Protein AF-A0AAE9PVF4-F1 (afdb_monomer_lite)

Foldseek 3Di:
DVQLVVQLVLQLLLQLLLLLLLCLQQVEDCPVLVVLSSVLSSVLSVQCCCCVPPVNNNLCSQLVNLVSQLVCCCPVFQFDNLLSLLSSLLSNLVLVLLLLVLQVVCVVVVLDDLCCLVDPDDPSVCSSSVVSSVVSVVSSVVSNVVVNHFHLRDHDNDDPVDDDDCVDPLNVLSNVLSVLSSVLSNVLSVVSVVSPSLVNSLSSLQSNLSSVLSRLVSNLVVVLVVLVVVVVVCCVVPVPDDDDSVLVSVVSLLVSLLVSLLSLLQSVLSVVVNNVLLNVLSCLLVVLCVLQPFADALDSVVSSVVSSVQSSCQVVDDDDLVVLVVLLVVLLVLLLPQPNQHPHPDPPDVPSPCSSVVLNVQSVVCNVVVDSSSSSSSSVSSVRRDPVDDHSCCVPDVDPPPD

Sequence (403 aa):
MLSAFLYILLGVFDALAAVILVLKLYMLPVREYRTKILFYAMGIALFSFLMREVIGLPKLDLPLQYLLMVIFFRFGLGVKTHLAAFSAGSGLTAYINLQLFVFLFANFFGVAEPGVINDTSGSSIYVIQLSSIIIAYFISFVMGKYNFGFSFIIQPPHDFLRAENYLSSLNKLLILGALISAATIFITLYMLYSSNTIGLLSISLLTFGLSYFFSERGDYEGARSAIKVHRNGNKKADPDGPTSVEVMEYALGIKITEVSSILMVAVIAWMTGHFLGSLFALVTIMFVRRFSGGAHFSNLTFCVCFTTAICVTIPFVSLNLSTISIINACSILVFLVYAPNHFIYIHKTNNHKYYKTVCVLVCAVNFFIQSHIICLALAIQAFSILPLWKGGERKWIKDWREL

Structure (mmCIF, N/CA/C/O backbone):
data_AF-A0AAE9PVF4-F1
#
_entry.id   AF-A0AAE9PVF4-F1
#
loop_
_atom_site.group_PDB
_atom_site.id
_atom_site.type_symbol
_atom_site.label_atom_id
_atom_site.label_alt_id
_atom_site.label_comp_id
_atom_site.label_asym_id
_atom_site.label_entity_id
_atom_site.label_seq_id
_atom_site.pdbx_PDB_ins_code
_atom_site.Cartn_x
_atom_site.Cartn_y
_atom_site.Cartn_z
_atom_site.occupancy
_atom_site.B_iso_or_equiv
_atom_site.auth_seq_id
_atom_site.auth_comp_id
_atom_site.auth_asym_id
_atom_site.auth_atom_id
_atom_site.pdbx_PDB_model_num
ATOM 1 N N . MET A 1 1 ? 26.799 -21.928 -21.650 1.00 59.19 1 MET A N 1
ATOM 2 C CA . MET A 1 1 ? 25.915 -21.345 -22.690 1.00 59.19 1 MET A CA 1
ATOM 3 C C . MET A 1 1 ? 24.439 -21.624 -22.414 1.00 59.19 1 MET A C 1
ATOM 5 O O . MET A 1 1 ? 23.682 -20.668 -22.348 1.00 59.19 1 MET A O 1
ATOM 9 N N . LEU A 1 2 ? 24.028 -22.880 -22.180 1.00 60.94 2 LEU A N 1
ATOM 10 C CA . LEU A 1 2 ? 22.629 -23.220 -21.859 1.00 60.94 2 LEU A CA 1
ATOM 11 C C . LEU A 1 2 ? 22.111 -22.552 -20.566 1.00 60.94 2 LEU A C 1
ATOM 13 O O . LEU A 1 2 ? 20.990 -22.058 -20.544 1.00 60.94 2 LEU A O 1
ATOM 17 N N . SER A 1 3 ? 22.948 -22.464 -19.525 1.00 76.75 3 SER A N 1
ATOM 18 C CA . SER A 1 3 ? 22.620 -21.784 -18.260 1.00 76.75 3 SER A CA 1
ATOM 19 C C . SER A 1 3 ? 22.379 -20.280 -18.431 1.00 76.75 3 SER A C 1
ATOM 21 O O . SER A 1 3 ? 21.393 -19.758 -17.923 1.00 76.75 3 SER A O 1
ATOM 23 N N . ALA A 1 4 ? 23.230 -19.597 -19.201 1.00 81.94 4 ALA A N 1
ATOM 24 C CA . ALA A 1 4 ? 23.086 -18.169 -19.492 1.00 81.94 4 ALA A CA 1
ATOM 25 C C . ALA A 1 4 ? 21.836 -17.876 -20.337 1.00 81.94 4 ALA A C 1
ATOM 27 O O . ALA A 1 4 ? 21.107 -16.929 -20.056 1.00 81.94 4 ALA A O 1
ATOM 28 N N . PHE A 1 5 ? 21.549 -18.716 -21.338 1.00 86.19 5 PHE A N 1
ATOM 29 C CA . PHE A 1 5 ? 20.330 -18.588 -22.136 1.00 86.19 5 PHE A CA 1
ATOM 30 C C . PHE A 1 5 ? 19.070 -18.744 -21.274 1.00 86.19 5 PHE A C 1
ATOM 32 O O . PHE A 1 5 ? 18.168 -17.914 -21.352 1.00 86.19 5 PHE A O 1
ATOM 39 N N . LEU A 1 6 ? 19.026 -19.772 -20.419 1.00 85.69 6 LEU A N 1
ATOM 40 C CA . LEU A 1 6 ? 17.898 -20.017 -19.520 1.00 85.69 6 LEU A CA 1
ATOM 41 C C . LEU A 1 6 ? 17.727 -18.889 -18.494 1.00 85.69 6 LEU A C 1
ATOM 43 O O . LEU A 1 6 ? 16.602 -18.454 -18.255 1.00 85.69 6 LEU A O 1
ATOM 47 N N . TYR A 1 7 ? 18.832 -18.375 -17.948 1.00 86.25 7 TYR A N 1
ATOM 48 C CA . TYR A 1 7 ? 18.833 -17.222 -17.052 1.00 86.25 7 TYR A CA 1
ATOM 49 C C . TYR A 1 7 ? 18.202 -15.991 -17.712 1.00 86.25 7 TYR A C 1
ATOM 51 O O . TYR A 1 7 ? 17.274 -15.400 -17.166 1.00 86.25 7 TYR A O 1
ATOM 59 N N . ILE A 1 8 ? 18.669 -15.628 -18.912 1.00 91.06 8 ILE A N 1
ATOM 60 C CA . ILE A 1 8 ? 18.164 -14.458 -19.639 1.00 91.06 8 ILE A CA 1
ATOM 61 C C . ILE A 1 8 ? 16.692 -14.659 -20.002 1.00 91.06 8 ILE A C 1
ATOM 63 O O . ILE A 1 8 ? 15.892 -13.752 -19.801 1.00 91.06 8 ILE A O 1
ATOM 67 N N . LEU A 1 9 ? 16.311 -15.845 -20.486 1.00 93.25 9 LEU A N 1
ATOM 68 C CA . LEU A 1 9 ? 14.928 -16.148 -20.850 1.00 93.25 9 LEU A CA 1
ATOM 69 C C . LEU A 1 9 ? 13.977 -15.988 -19.655 1.00 93.25 9 LEU A C 1
ATOM 71 O O . LEU A 1 9 ? 12.970 -15.290 -19.769 1.00 93.25 9 LEU A O 1
ATOM 75 N N . LEU A 1 10 ? 14.306 -16.588 -18.506 1.00 92.50 10 LEU A N 1
ATOM 76 C CA . LEU A 1 10 ? 13.525 -16.416 -17.277 1.00 92.50 10 LEU A CA 1
ATOM 77 C C . LEU A 1 10 ? 13.536 -14.961 -16.801 1.00 92.50 10 LEU A C 1
ATOM 79 O O . LEU A 1 10 ? 12.495 -14.454 -16.392 1.00 92.50 10 LEU A O 1
ATOM 83 N N . GLY A 1 11 ? 14.669 -14.269 -16.929 1.00 93.69 11 GLY A N 1
ATOM 84 C CA . GLY A 1 11 ? 14.793 -12.844 -16.629 1.00 93.69 11 GLY A CA 1
ATOM 85 C C . GLY A 1 11 ? 13.851 -11.970 -17.460 1.00 93.69 11 GLY A C 1
ATOM 86 O O . GLY A 1 11 ? 13.278 -11.021 -16.931 1.00 93.69 11 GLY A O 1
ATOM 87 N N . VAL A 1 12 ? 13.613 -12.304 -18.735 1.00 97.44 12 VAL A N 1
ATOM 88 C CA . VAL A 1 12 ? 12.630 -11.586 -19.568 1.00 97.44 12 VAL A CA 1
ATOM 89 C C . VAL A 1 12 ? 11.220 -11.775 -19.015 1.00 97.44 12 VAL A C 1
ATOM 91 O O . VAL A 1 12 ? 10.478 -10.800 -18.893 1.00 97.44 12 VAL A O 1
ATOM 94 N N . PHE A 1 13 ? 10.840 -13.005 -18.661 1.00 97.50 13 PHE A N 1
ATOM 95 C CA . PHE A 1 13 ? 9.518 -13.272 -18.088 1.00 97.50 13 PHE A CA 1
ATOM 96 C C . PHE A 1 13 ? 9.331 -12.639 -16.706 1.00 97.50 13 PHE A C 1
ATOM 98 O O . PHE A 1 13 ? 8.228 -12.173 -16.425 1.00 97.50 13 PHE A O 1
ATOM 105 N N . ASP A 1 14 ? 10.382 -12.582 -15.887 1.00 96.00 14 ASP A N 1
ATOM 106 C CA . ASP A 1 14 ? 10.398 -11.911 -14.583 1.00 96.00 14 ASP A CA 1
ATOM 107 C C . ASP A 1 14 ? 10.213 -10.396 -14.726 1.00 96.00 14 ASP A C 1
ATOM 109 O O . ASP A 1 14 ? 9.301 -9.817 -14.135 1.00 96.00 14 ASP A O 1
ATOM 113 N N . ALA A 1 15 ? 10.989 -9.763 -15.611 1.00 97.06 15 ALA A N 1
ATOM 114 C CA . ALA A 1 15 ? 10.870 -8.336 -15.895 1.00 97.06 15 ALA A CA 1
ATOM 115 C C . ALA A 1 15 ? 9.496 -7.973 -16.485 1.00 97.06 15 ALA A C 1
ATOM 117 O O . ALA A 1 15 ? 8.914 -6.946 -16.124 1.00 97.06 15 ALA A O 1
ATOM 118 N N . LEU A 1 16 ? 8.947 -8.824 -17.363 1.00 98.19 16 LEU A N 1
ATOM 119 C CA . LEU A 1 16 ? 7.584 -8.681 -17.880 1.00 98.19 16 LEU A CA 1
ATOM 120 C C . LEU A 1 16 ? 6.537 -8.807 -16.767 1.00 98.19 16 LEU A C 1
ATOM 122 O O . LEU A 1 16 ? 5.615 -7.995 -16.717 1.00 98.19 16 LEU A O 1
ATOM 126 N N . ALA A 1 17 ? 6.668 -9.790 -15.875 1.00 97.81 17 ALA A N 1
ATOM 127 C CA . ALA A 1 17 ? 5.745 -9.983 -14.762 1.00 97.81 17 ALA A CA 1
ATOM 128 C C . ALA A 1 17 ? 5.741 -8.766 -13.826 1.00 97.81 17 ALA A C 1
ATOM 130 O O . ALA A 1 17 ? 4.671 -8.240 -13.515 1.00 97.81 17 ALA A O 1
ATOM 131 N N . ALA A 1 18 ? 6.924 -8.263 -13.462 1.00 97.25 18 ALA A N 1
ATOM 132 C CA . ALA A 1 18 ? 7.079 -7.084 -12.619 1.00 97.25 18 ALA A CA 1
ATOM 133 C C . ALA A 1 18 ? 6.442 -5.836 -13.252 1.00 97.25 18 ALA A C 1
ATOM 135 O O . ALA A 1 18 ? 5.586 -5.193 -12.641 1.00 97.25 18 ALA A O 1
ATOM 136 N N . VAL A 1 19 ? 6.799 -5.504 -14.499 1.00 97.88 19 VAL A N 1
ATOM 137 C CA . VAL A 1 19 ? 6.295 -4.285 -15.154 1.00 97.88 19 VAL A CA 1
ATOM 138 C C . VAL A 1 19 ? 4.798 -4.365 -15.449 1.00 97.88 19 VAL A C 1
ATOM 140 O O . VAL A 1 19 ? 4.089 -3.374 -15.291 1.00 97.88 19 VAL A O 1
ATOM 143 N N . ILE A 1 20 ? 4.278 -5.536 -15.832 1.00 98.00 20 ILE A N 1
ATOM 144 C CA . ILE A 1 20 ? 2.843 -5.721 -16.077 1.00 98.00 20 ILE A CA 1
ATOM 145 C C . ILE A 1 20 ? 2.060 -5.595 -14.771 1.00 98.00 20 ILE A C 1
ATOM 147 O O . ILE A 1 20 ? 1.026 -4.924 -14.772 1.00 98.00 20 ILE A O 1
ATOM 151 N N . LEU A 1 21 ? 2.559 -6.163 -13.669 1.00 97.44 21 LEU A N 1
ATOM 152 C CA . LEU A 1 21 ? 1.943 -6.011 -12.353 1.00 97.44 21 LEU A CA 1
ATOM 153 C C . LEU A 1 21 ? 1.876 -4.538 -11.945 1.00 97.44 21 LEU A C 1
ATOM 155 O O . LEU A 1 21 ? 0.810 -4.067 -11.556 1.00 97.44 21 LEU A O 1
ATOM 159 N N . VAL A 1 22 ? 2.972 -3.789 -12.109 1.00 97.19 22 VAL A N 1
ATOM 160 C CA . VAL A 1 22 ? 3.010 -2.347 -11.816 1.00 97.19 22 VAL A CA 1
ATOM 161 C C . VAL A 1 22 ? 1.994 -1.582 -12.669 1.00 97.19 22 VAL A C 1
ATOM 163 O O . VAL A 1 22 ? 1.219 -0.781 -12.149 1.00 97.19 22 VAL A O 1
ATOM 166 N N . LEU A 1 23 ? 1.963 -1.832 -13.981 1.00 97.06 23 LEU A N 1
ATOM 167 C CA . LEU A 1 23 ? 1.023 -1.158 -14.877 1.00 97.06 23 LEU A CA 1
ATOM 168 C C . LEU A 1 23 ? -0.427 -1.485 -14.512 1.00 97.06 23 LEU A C 1
ATOM 170 O O . LEU A 1 23 ? -1.266 -0.589 -14.505 1.00 97.06 23 LEU A O 1
ATOM 174 N N . LYS A 1 24 ? -0.733 -2.740 -14.167 1.00 96.19 24 LYS A N 1
ATOM 175 C CA . LYS A 1 24 ? -2.081 -3.144 -13.747 1.00 96.19 24 LYS A CA 1
ATOM 176 C C . LYS A 1 24 ? -2.476 -2.583 -12.387 1.00 96.19 24 LYS A C 1
ATOM 178 O O . LYS A 1 24 ? -3.631 -2.195 -12.242 1.00 96.19 24 LYS A O 1
ATOM 183 N N . LEU A 1 25 ? -1.533 -2.436 -11.456 1.00 95.00 25 LEU A N 1
ATOM 184 C CA . LEU A 1 25 ? -1.759 -1.764 -10.175 1.00 95.00 25 LEU A CA 1
ATOM 185 C C . LEU A 1 25 ? -2.261 -0.329 -10.337 1.00 95.00 25 LEU A C 1
ATOM 187 O O . LEU A 1 25 ? -3.096 0.102 -9.550 1.00 95.00 25 LEU A O 1
ATOM 191 N N . TYR A 1 26 ? -1.828 0.367 -11.387 1.00 95.94 26 TYR A N 1
ATOM 192 C CA . TYR A 1 26 ? -2.244 1.737 -11.703 1.00 95.94 26 TYR A CA 1
ATOM 193 C C . TYR A 1 26 ? -3.159 1.839 -12.931 1.00 95.94 26 TYR A C 1
ATOM 195 O O . TYR A 1 26 ? -3.229 2.885 -13.570 1.00 95.94 26 TYR A O 1
ATOM 203 N N . MET A 1 27 ? -3.828 0.739 -13.300 1.00 94.38 27 MET A N 1
ATOM 204 C CA . MET A 1 27 ? -4.766 0.669 -14.431 1.00 94.38 27 MET A CA 1
ATOM 205 C C . MET A 1 27 ? -4.205 1.188 -15.773 1.00 94.38 27 MET A C 1
ATOM 207 O O . MET A 1 27 ? -4.953 1.556 -16.678 1.00 94.38 27 MET A O 1
ATOM 211 N N . LEU A 1 28 ? -2.882 1.172 -15.942 1.00 94.50 28 LEU A N 1
ATOM 212 C CA . LEU A 1 28 ? -2.201 1.654 -17.136 1.00 94.50 28 LEU A CA 1
ATOM 213 C C . LEU A 1 28 ? -2.291 0.631 -18.289 1.00 94.50 28 LEU A C 1
ATOM 215 O O . LEU A 1 28 ? -2.313 -0.592 -18.073 1.00 94.50 28 LEU A O 1
ATOM 219 N N . PRO A 1 29 ? -2.341 1.098 -19.550 1.00 92.75 29 PRO A N 1
ATOM 220 C CA . PRO A 1 29 ? -2.613 0.242 -20.700 1.00 92.75 29 PRO A CA 1
ATOM 221 C C . PRO A 1 29 ? -1.398 -0.618 -21.082 1.00 92.75 29 PRO A C 1
ATOM 223 O O . PRO A 1 29 ? -0.451 -0.171 -21.718 1.00 92.75 29 PRO A O 1
ATOM 226 N N . VAL A 1 30 ? -1.450 -1.915 -20.779 1.00 95.69 30 VAL A N 1
ATOM 227 C CA . VAL A 1 30 ? -0.390 -2.865 -21.179 1.00 95.69 30 VAL A CA 1
ATOM 228 C C . VAL A 1 30 ? -0.405 -3.142 -22.690 1.00 95.69 30 VAL A C 1
ATOM 230 O O . VAL A 1 30 ? 0.641 -3.228 -23.329 1.00 95.69 30 VAL A O 1
ATOM 233 N N . ARG A 1 31 ? -1.596 -3.285 -23.288 1.00 93.19 31 ARG A N 1
ATOM 234 C CA . ARG A 1 31 ? -1.744 -3.721 -24.689 1.00 93.19 31 ARG A CA 1
ATOM 235 C C . ARG A 1 31 ? -1.231 -2.684 -25.689 1.00 93.19 31 ARG A C 1
ATOM 237 O O . ARG A 1 31 ? -0.641 -3.068 -26.695 1.00 93.19 31 ARG A O 1
ATOM 244 N N . GLU A 1 32 ? -1.446 -1.405 -25.397 1.00 94.12 32 GLU A N 1
ATOM 245 C CA . GLU A 1 32 ? -1.024 -0.276 -26.234 1.00 94.12 32 GLU A CA 1
ATOM 246 C C . GLU A 1 32 ? 0.505 -0.181 -26.323 1.00 94.12 32 GLU A C 1
ATOM 248 O O . GLU A 1 32 ? 1.063 0.018 -27.400 1.00 94.12 32 GLU A O 1
ATOM 253 N N . TYR A 1 33 ? 1.198 -0.441 -25.212 1.00 95.81 33 TYR A N 1
ATOM 254 C CA . TYR A 1 33 ? 2.654 -0.339 -25.123 1.00 95.81 33 TYR A CA 1
ATOM 255 C C . TYR A 1 33 ? 3.387 -1.686 -25.182 1.00 95.81 33 TYR A C 1
ATOM 257 O O . TYR A 1 33 ? 4.583 -1.732 -24.898 1.00 95.81 33 TYR A O 1
ATOM 265 N N . ARG A 1 34 ? 2.720 -2.777 -25.592 1.00 96.12 34 ARG A N 1
ATOM 266 C CA . ARG A 1 34 ? 3.257 -4.156 -25.553 1.00 96.12 34 ARG A CA 1
ATOM 267 C C . ARG A 1 34 ? 4.668 -4.300 -26.133 1.00 96.12 34 ARG A C 1
ATOM 269 O O . ARG A 1 34 ? 5.506 -4.973 -25.549 1.00 96.12 34 ARG A O 1
ATOM 276 N N . THR A 1 35 ? 4.947 -3.630 -27.251 1.00 96.19 35 THR A N 1
ATOM 277 C CA . THR A 1 35 ? 6.249 -3.705 -27.925 1.00 96.19 35 THR A CA 1
ATOM 278 C C . THR A 1 35 ? 7.325 -2.979 -27.122 1.00 96.19 35 THR A C 1
ATOM 280 O O . THR A 1 35 ? 8.409 -3.516 -26.921 1.00 96.19 35 THR A O 1
ATOM 283 N N . LYS A 1 36 ? 7.015 -1.784 -26.601 1.00 97.38 36 LYS A N 1
ATOM 284 C CA . LYS A 1 36 ? 7.935 -1.019 -25.747 1.00 97.38 36 LYS A CA 1
ATOM 285 C C . LYS A 1 36 ? 8.226 -1.761 -24.440 1.00 97.38 36 LYS A C 1
ATOM 287 O O . LYS A 1 36 ? 9.370 -1.798 -24.009 1.00 97.38 36 LYS A O 1
ATOM 292 N N . ILE A 1 37 ? 7.199 -2.379 -23.854 1.00 97.81 37 ILE A N 1
ATOM 293 C CA . ILE A 1 37 ? 7.300 -3.209 -22.648 1.00 97.81 37 ILE A CA 1
ATOM 294 C C . ILE A 1 37 ? 8.190 -4.432 -22.901 1.00 97.81 37 ILE A C 1
ATOM 296 O O . ILE A 1 37 ? 9.054 -4.730 -22.084 1.00 97.81 37 ILE A O 1
ATOM 300 N N . LEU A 1 38 ? 8.029 -5.109 -24.044 1.00 97.56 38 LEU A N 1
ATOM 301 C CA . LEU A 1 38 ? 8.865 -6.253 -24.406 1.00 97.56 38 LEU A CA 1
ATOM 302 C C . LEU A 1 38 ? 10.339 -5.854 -24.577 1.00 97.56 38 LEU A C 1
ATOM 304 O O . LEU A 1 38 ? 11.213 -6.524 -24.037 1.00 97.56 38 LEU A O 1
ATOM 308 N N . PHE A 1 39 ? 10.623 -4.744 -25.270 1.00 97.81 39 PHE A N 1
ATOM 309 C CA . PHE A 1 39 ? 11.992 -4.226 -25.391 1.00 97.81 39 PHE A CA 1
ATOM 310 C C . PHE A 1 39 ? 12.593 -3.839 -24.040 1.00 97.81 39 PHE A C 1
ATOM 312 O O . PHE A 1 39 ? 13.746 -4.169 -23.772 1.00 97.81 39 PHE A O 1
ATOM 319 N N . TYR A 1 40 ? 11.807 -3.191 -23.179 1.00 97.56 40 TYR A N 1
ATOM 320 C CA . TYR A 1 40 ? 12.217 -2.891 -21.812 1.00 97.56 40 TYR A CA 1
ATOM 321 C C . TYR A 1 40 ? 12.568 -4.168 -21.038 1.00 97.56 40 TYR A C 1
ATOM 323 O O . TYR A 1 40 ? 13.654 -4.248 -20.474 1.00 97.56 40 TYR A O 1
ATOM 331 N N . ALA A 1 41 ? 11.710 -5.191 -21.067 1.00 97.94 41 ALA A N 1
ATOM 332 C CA . ALA A 1 41 ? 11.946 -6.442 -20.352 1.00 97.94 41 ALA A CA 1
ATOM 333 C C . ALA A 1 41 ? 13.185 -7.196 -20.859 1.00 97.94 41 ALA A C 1
ATOM 335 O O . ALA A 1 41 ? 13.969 -7.693 -20.054 1.00 97.94 41 ALA A O 1
ATOM 336 N N . MET A 1 42 ? 13.414 -7.222 -22.177 1.00 97.56 42 MET A N 1
ATOM 337 C CA . MET A 1 42 ? 14.655 -7.758 -22.752 1.00 97.56 42 MET A CA 1
ATOM 338 C C . MET A 1 42 ? 15.884 -6.974 -22.280 1.00 97.56 42 MET A C 1
ATOM 340 O O . MET A 1 42 ? 16.884 -7.577 -21.895 1.00 97.56 42 MET A O 1
ATOM 344 N N . GLY A 1 43 ? 15.801 -5.641 -22.251 1.00 97.25 43 GLY A N 1
ATOM 345 C CA . GLY A 1 43 ? 16.869 -4.783 -21.741 1.00 97.25 43 GLY A CA 1
ATOM 346 C C . GLY A 1 43 ? 17.172 -5.025 -20.261 1.00 97.25 43 GLY A C 1
ATOM 347 O O . GLY A 1 43 ? 18.338 -5.141 -19.896 1.00 97.25 43 GLY A O 1
ATOM 348 N N . ILE A 1 44 ? 16.143 -5.164 -19.420 1.00 96.94 44 ILE A N 1
ATOM 349 C CA . ILE A 1 44 ? 16.293 -5.453 -17.986 1.00 96.94 44 ILE A CA 1
ATOM 350 C C . ILE A 1 44 ? 16.899 -6.835 -17.751 1.00 96.94 44 ILE A C 1
ATOM 352 O O . ILE A 1 44 ? 17.806 -6.957 -16.935 1.00 96.94 44 ILE A O 1
ATOM 356 N N . ALA A 1 45 ? 16.460 -7.860 -18.482 1.00 95.88 45 ALA A N 1
ATOM 357 C CA . ALA A 1 45 ? 17.013 -9.206 -18.351 1.00 95.88 45 ALA A CA 1
ATOM 358 C C . ALA A 1 45 ? 18.511 -9.247 -18.695 1.00 95.88 45 ALA A C 1
ATOM 360 O O . ALA A 1 45 ? 19.308 -9.830 -17.959 1.00 95.88 45 ALA A O 1
ATOM 361 N N . LEU A 1 46 ? 18.907 -8.577 -19.784 1.00 95.69 46 LEU A N 1
ATOM 362 C CA . LEU A 1 46 ? 20.311 -8.447 -20.179 1.00 95.69 46 LEU A CA 1
ATOM 363 C C . LEU A 1 46 ? 21.117 -7.624 -19.170 1.00 95.69 46 LEU A C 1
ATOM 365 O O . LEU A 1 46 ? 22.232 -8.004 -18.820 1.00 95.69 46 LEU A O 1
ATOM 369 N N . PHE A 1 47 ? 20.551 -6.518 -18.684 1.00 95.31 47 PHE A N 1
ATOM 370 C CA . PHE A 1 47 ? 21.172 -5.684 -17.660 1.00 95.31 47 PHE A CA 1
ATOM 371 C C . PHE A 1 47 ? 21.398 -6.464 -16.359 1.00 95.31 47 PHE A C 1
ATOM 373 O O . PHE A 1 47 ? 22.491 -6.418 -15.802 1.00 95.31 47 PHE A O 1
ATOM 380 N N . SER A 1 48 ? 20.408 -7.237 -15.911 1.00 93.06 48 SER A N 1
ATOM 381 C CA . SER A 1 48 ? 20.512 -8.053 -14.700 1.00 93.06 48 SER A CA 1
ATOM 382 C C . SER A 1 48 ? 21.565 -9.152 -14.840 1.00 93.06 48 SER A C 1
ATOM 384 O O . SER A 1 48 ? 22.403 -9.316 -13.951 1.00 93.06 48 SER A O 1
ATOM 386 N N . PHE A 1 49 ? 21.609 -9.834 -15.992 1.00 91.62 49 PHE A N 1
ATOM 387 C CA . PHE A 1 49 ? 22.669 -10.798 -16.303 1.00 91.62 49 PHE A CA 1
ATOM 388 C C . PHE A 1 49 ? 24.059 -10.144 -16.269 1.00 91.62 49 PHE A C 1
ATOM 390 O O . PHE A 1 49 ? 24.974 -10.670 -15.638 1.00 91.62 49 PHE A O 1
ATOM 397 N N . LEU A 1 50 ? 24.213 -8.964 -16.882 1.00 92.50 50 LEU A N 1
ATOM 398 C CA . LEU A 1 50 ? 25.465 -8.209 -16.851 1.00 92.50 50 LEU A CA 1
ATOM 399 C C . LEU A 1 50 ? 25.877 -7.874 -15.409 1.00 92.50 50 LEU A C 1
ATOM 401 O O . LEU A 1 50 ? 27.020 -8.113 -15.027 1.00 92.50 50 LEU A O 1
ATOM 405 N N . MET A 1 51 ? 24.956 -7.353 -14.598 1.00 90.50 51 MET A N 1
ATOM 406 C CA . MET A 1 51 ? 25.240 -6.954 -13.219 1.00 90.50 51 MET A CA 1
ATOM 407 C C . MET A 1 51 ? 25.621 -8.137 -12.326 1.00 90.50 51 MET A C 1
ATOM 409 O O . MET A 1 51 ? 26.532 -8.009 -11.507 1.00 90.50 51 MET A O 1
ATOM 413 N N . ARG A 1 52 ? 24.936 -9.274 -12.469 1.00 86.75 52 ARG A N 1
ATOM 414 C CA . ARG A 1 52 ? 25.085 -10.427 -11.570 1.00 86.75 52 ARG A CA 1
ATOM 415 C C . ARG A 1 52 ? 26.208 -11.373 -11.983 1.00 86.75 52 ARG A C 1
ATOM 417 O O . ARG A 1 52 ? 26.976 -11.772 -11.119 1.00 86.75 52 ARG A O 1
ATOM 424 N N . GLU A 1 53 ? 26.335 -11.677 -13.273 1.00 86.12 53 GLU A N 1
ATOM 425 C CA . GLU A 1 53 ? 27.252 -12.716 -13.769 1.00 86.12 53 GLU A CA 1
ATOM 426 C C . GLU A 1 53 ? 28.545 -12.147 -14.372 1.00 86.12 53 GLU A C 1
ATOM 428 O O . GLU A 1 53 ? 29.593 -12.776 -14.274 1.00 86.12 53 GLU A O 1
ATOM 433 N N . VAL A 1 54 ? 28.502 -10.959 -14.990 1.00 88.62 54 VAL A N 1
ATOM 434 C CA . VAL A 1 54 ? 29.674 -10.388 -15.687 1.00 88.62 54 VAL A CA 1
ATOM 435 C C . VAL A 1 54 ? 30.428 -9.387 -14.812 1.00 88.62 54 VAL A C 1
ATOM 437 O O . VAL A 1 54 ? 31.640 -9.488 -14.657 1.00 88.62 54 VAL A O 1
ATOM 440 N N . ILE A 1 55 ? 29.717 -8.409 -14.246 1.00 89.69 55 ILE A N 1
ATOM 441 C CA . ILE A 1 55 ? 30.295 -7.349 -13.405 1.00 89.69 55 ILE A CA 1
ATOM 442 C C . ILE A 1 55 ? 30.503 -7.845 -11.965 1.00 89.69 55 ILE A C 1
ATOM 444 O O . ILE A 1 55 ? 31.385 -7.350 -11.265 1.00 89.69 55 ILE A O 1
ATOM 448 N N . GLY A 1 56 ? 29.699 -8.811 -11.506 1.00 84.81 56 GLY A N 1
ATOM 449 C CA . GLY A 1 56 ? 29.779 -9.346 -10.143 1.00 84.81 56 GLY A CA 1
ATOM 450 C C . GLY A 1 56 ? 29.286 -8.370 -9.067 1.00 84.81 56 GLY A C 1
ATOM 451 O O . GLY A 1 56 ? 29.724 -8.433 -7.919 1.00 84.81 56 GLY A O 1
ATOM 452 N N . LEU A 1 57 ? 28.368 -7.459 -9.415 1.00 86.31 57 LEU A N 1
ATOM 453 C CA . LEU A 1 57 ? 27.727 -6.506 -8.502 1.00 86.31 57 LEU A CA 1
ATOM 454 C C . LEU A 1 57 ? 26.206 -6.758 -8.391 1.00 86.31 57 LEU A C 1
ATOM 456 O O . LEU A 1 57 ? 25.414 -5.840 -8.629 1.00 86.31 57 LEU A O 1
ATOM 460 N N . PRO A 1 58 ? 25.761 -7.959 -7.956 1.00 83.69 58 PRO A N 1
ATOM 461 C CA . PRO A 1 58 ? 24.336 -8.301 -7.841 1.00 83.69 58 PRO A CA 1
ATOM 462 C C . PRO A 1 58 ? 23.566 -7.354 -6.907 1.00 83.69 58 PRO A C 1
ATOM 464 O O . PRO A 1 58 ? 22.359 -7.176 -7.042 1.00 83.69 58 PRO A O 1
ATOM 467 N N . LYS A 1 59 ? 24.275 -6.698 -5.981 1.00 80.06 59 LYS A N 1
ATOM 468 C CA . LYS A 1 59 ? 23.720 -5.757 -5.001 1.00 80.06 59 LYS A CA 1
ATOM 469 C C . LYS A 1 59 ? 23.024 -4.570 -5.664 1.00 80.06 59 LYS A C 1
ATOM 471 O O . LYS A 1 59 ? 21.934 -4.186 -5.261 1.00 80.06 59 LYS A O 1
ATOM 476 N N . LEU A 1 60 ? 23.665 -3.978 -6.670 1.00 87.31 60 LEU A N 1
ATOM 477 C CA . LEU A 1 60 ? 23.174 -2.761 -7.318 1.00 87.31 60 LEU A CA 1
ATOM 478 C C . LEU A 1 60 ? 22.115 -3.044 -8.384 1.00 87.31 60 LEU A C 1
ATOM 480 O O . LEU A 1 60 ? 21.497 -2.103 -8.872 1.00 87.31 60 LEU A O 1
ATOM 484 N N . ASP A 1 61 ? 21.882 -4.313 -8.717 1.00 89.38 61 ASP A N 1
ATOM 485 C CA . ASP A 1 61 ? 20.942 -4.712 -9.757 1.00 89.38 61 ASP A CA 1
ATOM 486 C C . ASP A 1 61 ? 19.531 -4.168 -9.485 1.00 89.38 61 ASP A C 1
ATOM 488 O O . ASP A 1 61 ? 19.015 -3.377 -10.269 1.00 89.38 61 ASP A O 1
ATOM 492 N N . LEU A 1 62 ? 18.937 -4.484 -8.329 1.00 89.50 62 LEU A N 1
ATOM 493 C CA . LEU A 1 62 ? 17.564 -4.075 -8.011 1.00 89.50 62 LEU A CA 1
ATOM 494 C C . LEU A 1 62 ? 17.379 -2.539 -7.922 1.00 89.50 62 LEU A C 1
ATOM 496 O O . LEU A 1 62 ? 16.447 -2.026 -8.550 1.00 89.50 62 LEU A O 1
ATOM 500 N N . PRO A 1 63 ? 18.236 -1.763 -7.221 1.00 91.75 63 PRO A N 1
ATOM 501 C CA . PRO A 1 63 ? 18.121 -0.303 -7.230 1.00 91.75 63 PRO A CA 1
ATOM 502 C C . PRO A 1 63 ? 18.270 0.319 -8.623 1.00 91.75 63 PRO A C 1
ATOM 504 O O . PRO A 1 63 ? 17.558 1.270 -8.952 1.00 91.75 63 PRO A O 1
ATOM 507 N N . LEU A 1 64 ? 19.164 -0.211 -9.462 1.00 94.06 64 LEU A N 1
ATOM 508 C CA . LEU A 1 64 ? 19.330 0.283 -10.828 1.00 94.06 64 LEU A CA 1
ATOM 509 C C . LEU A 1 64 ? 18.142 -0.111 -11.713 1.00 94.06 64 LEU A C 1
ATOM 511 O O . LEU A 1 64 ? 17.675 0.722 -12.485 1.00 94.06 64 LEU A O 1
ATOM 515 N N . GLN A 1 65 ? 17.579 -1.312 -11.553 1.00 95.12 65 GLN A N 1
ATOM 516 C CA . GLN A 1 65 ? 16.342 -1.711 -12.229 1.00 95.12 65 GLN A CA 1
ATOM 517 C C . GLN A 1 65 ? 15.162 -0.803 -11.865 1.00 95.12 65 GLN A C 1
ATOM 519 O O . GLN A 1 65 ? 14.396 -0.429 -12.755 1.00 95.12 65 GLN A O 1
ATOM 524 N N . TYR A 1 66 ? 15.042 -0.381 -10.600 1.00 95.88 66 TYR A N 1
ATOM 525 C CA . TYR A 1 66 ? 14.062 0.631 -10.197 1.00 95.88 66 TYR A CA 1
ATOM 526 C C . TYR A 1 66 ? 14.249 1.929 -10.993 1.00 95.88 66 TYR A C 1
ATOM 528 O O . TYR A 1 66 ? 13.303 2.391 -11.631 1.00 95.88 66 TYR A O 1
ATOM 536 N N . LEU A 1 67 ? 15.466 2.486 -11.032 1.00 97.06 67 LEU A N 1
ATOM 537 C CA . LEU A 1 67 ? 15.751 3.708 -11.796 1.00 97.06 67 LEU A CA 1
ATOM 538 C C . LEU A 1 67 ? 15.461 3.536 -13.294 1.00 97.06 67 LEU A C 1
ATOM 540 O O . LEU A 1 67 ? 14.852 4.414 -13.907 1.00 97.06 67 LEU A O 1
ATOM 544 N N . LEU A 1 68 ? 15.832 2.394 -13.876 1.00 97.81 68 LEU A N 1
ATOM 545 C CA . LEU A 1 68 ? 15.532 2.061 -15.269 1.00 97.81 68 LEU A CA 1
ATOM 546 C C . LEU A 1 68 ? 14.022 1.960 -15.519 1.00 97.81 68 LEU A C 1
ATOM 548 O O . LEU A 1 68 ? 13.554 2.417 -16.561 1.00 97.81 68 LEU A O 1
ATOM 552 N N . MET A 1 69 ? 13.241 1.431 -14.571 1.00 97.75 69 MET A N 1
ATOM 553 C CA . MET A 1 69 ? 11.778 1.418 -14.665 1.00 97.75 69 MET A CA 1
ATOM 554 C C . MET A 1 69 ? 11.197 2.835 -14.627 1.00 97.75 69 MET A C 1
ATOM 556 O O . MET A 1 69 ? 10.326 3.155 -15.434 1.00 97.75 69 MET A O 1
ATOM 560 N N . VAL A 1 70 ? 11.713 3.715 -13.759 1.00 98.19 70 VAL A N 1
ATOM 561 C CA . VAL A 1 70 ? 11.305 5.132 -13.719 1.00 98.19 70 VAL A CA 1
ATOM 562 C C . VAL A 1 70 ? 11.594 5.823 -15.052 1.00 98.19 70 VAL A C 1
ATOM 564 O O . VAL A 1 70 ? 10.731 6.520 -15.589 1.00 98.19 70 VAL A O 1
ATOM 567 N N . ILE A 1 71 ? 12.786 5.605 -15.615 1.00 98.06 71 ILE A N 1
ATOM 568 C CA . ILE A 1 71 ? 13.186 6.137 -16.925 1.00 98.06 71 ILE A CA 1
ATOM 569 C C . ILE A 1 71 ? 12.264 5.593 -18.023 1.00 98.06 71 ILE A C 1
ATOM 571 O O . ILE A 1 71 ? 11.780 6.363 -18.855 1.00 98.06 71 ILE A O 1
ATOM 575 N N . PHE A 1 72 ? 11.958 4.294 -18.006 1.00 98.25 72 PHE A N 1
ATOM 576 C CA . PHE A 1 72 ? 11.041 3.674 -18.959 1.00 98.25 72 PHE A CA 1
ATOM 577 C C . PHE A 1 72 ? 9.619 4.240 -18.854 1.00 98.25 72 PHE A C 1
ATOM 579 O O . PHE A 1 72 ? 9.014 4.578 -19.870 1.00 98.25 72 PHE A O 1
ATOM 586 N N . PHE A 1 73 ? 9.083 4.426 -17.650 1.00 97.81 73 PHE A N 1
ATOM 587 C CA . PHE A 1 73 ? 7.759 5.028 -17.469 1.00 97.81 73 PHE A CA 1
ATOM 588 C C . PHE A 1 73 ? 7.750 6.486 -17.931 1.00 97.81 73 PHE A C 1
ATOM 590 O O . PHE A 1 73 ? 6.814 6.924 -18.604 1.00 97.81 73 PHE A O 1
ATOM 597 N N . ARG A 1 74 ? 8.824 7.231 -17.651 1.00 96.62 74 ARG A N 1
ATOM 598 C CA . ARG A 1 74 ? 8.961 8.625 -18.072 1.00 96.62 74 ARG A CA 1
ATOM 599 C C . ARG A 1 74 ? 9.042 8.778 -19.589 1.00 96.62 74 ARG A C 1
ATOM 601 O O . ARG A 1 74 ? 8.261 9.535 -20.155 1.00 96.62 74 ARG A O 1
ATOM 608 N N . PHE A 1 75 ? 9.981 8.099 -20.241 1.00 95.88 75 PHE A N 1
ATOM 609 C CA . PHE A 1 75 ? 10.293 8.322 -21.658 1.00 95.88 75 PHE A CA 1
ATOM 610 C C . PHE A 1 75 ? 9.660 7.290 -22.591 1.00 95.88 75 PHE A C 1
ATOM 612 O O . PHE A 1 75 ? 9.270 7.622 -23.706 1.00 95.88 75 PHE A O 1
ATOM 619 N N . GLY A 1 76 ? 9.528 6.042 -22.146 1.00 94.94 76 GLY A N 1
ATOM 620 C CA . GLY A 1 76 ? 8.898 4.974 -22.921 1.00 94.94 76 GLY A CA 1
ATOM 621 C C . GLY A 1 76 ? 7.382 5.134 -22.998 1.00 94.94 76 GLY A C 1
ATOM 622 O O . GLY A 1 76 ? 6.811 5.054 -24.092 1.00 94.94 76 GLY A O 1
ATOM 623 N N . LEU A 1 77 ? 6.737 5.385 -21.854 1.00 96.31 77 LEU A N 1
ATOM 624 C CA . LEU A 1 77 ? 5.281 5.552 -21.769 1.00 96.31 77 LEU A CA 1
ATOM 625 C C . LEU A 1 77 ? 4.850 7.019 -21.872 1.00 96.31 77 LEU A C 1
ATOM 627 O O . LEU A 1 77 ? 3.809 7.297 -22.450 1.00 96.31 77 LEU A O 1
ATOM 631 N N . GLY A 1 78 ? 5.658 7.962 -21.381 1.00 95.38 78 GLY A N 1
ATOM 632 C CA . GLY A 1 78 ? 5.293 9.382 -21.359 1.00 95.38 78 GLY A CA 1
ATOM 633 C C . GLY A 1 78 ? 4.573 9.792 -20.075 1.00 95.38 78 GLY A C 1
ATOM 634 O O . GLY A 1 78 ? 3.686 10.637 -20.116 1.00 95.38 78 GLY A O 1
ATOM 635 N N . VAL A 1 79 ? 4.924 9.196 -18.933 1.00 95.62 79 VAL A N 1
ATOM 636 C CA . VAL A 1 79 ? 4.358 9.523 -17.613 1.00 95.62 79 VAL A CA 1
ATOM 637 C C . VAL A 1 79 ? 5.179 10.635 -16.939 1.00 95.62 79 VAL A C 1
ATOM 639 O O . VAL A 1 79 ? 6.409 10.666 -17.026 1.00 95.62 79 VAL A O 1
ATOM 642 N N . LYS A 1 80 ? 4.541 11.574 -16.227 1.00 94.81 80 LYS A N 1
ATOM 643 C CA . LYS A 1 80 ? 5.263 12.607 -15.454 1.00 94.81 80 LYS A CA 1
ATOM 644 C C . LYS A 1 80 ? 6.182 11.984 -14.396 1.00 94.81 80 LYS A C 1
ATOM 646 O O . LYS A 1 80 ? 5.842 10.984 -13.782 1.00 94.81 80 LYS A O 1
ATOM 651 N N . THR A 1 81 ? 7.342 12.595 -14.141 1.00 94.31 81 THR A N 1
ATOM 652 C CA . THR A 1 81 ? 8.450 11.948 -13.406 1.00 94.31 81 THR A CA 1
ATOM 653 C C . THR A 1 81 ? 8.081 11.503 -11.993 1.00 94.31 81 THR A C 1
ATOM 655 O O . THR A 1 81 ? 8.402 10.389 -11.607 1.00 94.31 81 THR A O 1
ATOM 658 N N . HIS A 1 82 ? 7.380 12.339 -11.228 1.00 94.56 82 HIS A N 1
ATOM 659 C CA . HIS A 1 82 ? 6.939 11.992 -9.874 1.00 94.56 82 HIS A CA 1
ATOM 660 C C . HIS A 1 82 ? 5.932 10.827 -9.861 1.00 94.56 82 HIS A C 1
ATOM 662 O O . HIS A 1 82 ? 6.042 9.950 -9.012 1.00 94.56 82 HIS A O 1
ATOM 668 N N . LEU A 1 83 ? 5.008 10.771 -10.831 1.00 96.00 83 LEU A N 1
ATOM 669 C CA . LEU A 1 83 ? 4.065 9.658 -11.000 1.00 96.00 83 LEU A CA 1
ATOM 670 C C . LEU A 1 83 ? 4.780 8.389 -11.462 1.00 96.00 83 LEU A C 1
ATOM 672 O O . LEU A 1 83 ? 4.482 7.309 -10.963 1.00 96.00 83 LEU A O 1
ATOM 676 N N . ALA A 1 84 ? 5.750 8.518 -12.370 1.00 97.25 84 ALA A N 1
ATOM 677 C CA . ALA A 1 84 ? 6.591 7.419 -12.829 1.00 97.25 84 ALA A CA 1
ATOM 678 C C . ALA A 1 84 ? 7.405 6.827 -11.669 1.00 97.25 84 ALA A C 1
ATOM 680 O O . ALA A 1 84 ? 7.379 5.621 -11.469 1.00 97.25 84 ALA A O 1
ATOM 681 N N . ALA A 1 85 ? 8.061 7.671 -10.868 1.00 97.50 85 ALA A N 1
ATOM 682 C CA . ALA A 1 85 ? 8.828 7.249 -9.698 1.00 97.50 85 ALA A CA 1
ATOM 683 C C . ALA A 1 85 ? 7.941 6.594 -8.633 1.00 97.50 85 ALA A C 1
ATOM 685 O O . ALA A 1 85 ? 8.255 5.512 -8.142 1.00 97.50 85 ALA A O 1
ATOM 686 N N . PHE A 1 86 ? 6.800 7.213 -8.321 1.00 97.69 86 PHE A N 1
ATOM 687 C CA . PHE A 1 86 ? 5.852 6.679 -7.350 1.00 97.69 86 PHE A CA 1
ATOM 688 C C . PHE A 1 86 ? 5.279 5.325 -7.782 1.00 97.69 86 PHE A C 1
ATOM 690 O O . PHE A 1 86 ? 5.358 4.362 -7.021 1.00 97.69 86 PHE A O 1
ATOM 697 N N . SER A 1 87 ? 4.737 5.229 -9.001 1.00 96.94 87 SER A N 1
ATOM 698 C CA . SER A 1 87 ? 4.137 3.988 -9.513 1.00 96.94 87 SER A CA 1
ATOM 699 C C . SER A 1 87 ? 5.167 2.874 -9.679 1.00 96.94 87 SER A C 1
ATOM 701 O O . SER A 1 87 ? 4.907 1.740 -9.288 1.00 96.94 87 SER A O 1
ATOM 703 N N . ALA A 1 88 ? 6.367 3.193 -10.172 1.00 97.31 88 ALA A N 1
ATOM 704 C CA . ALA A 1 88 ? 7.457 2.231 -10.257 1.00 97.31 88 ALA A CA 1
ATOM 705 C C . ALA A 1 88 ? 7.873 1.711 -8.871 1.00 97.31 88 ALA A C 1
ATOM 707 O O . ALA A 1 88 ? 8.035 0.509 -8.692 1.00 97.31 88 ALA A O 1
ATOM 708 N N . GLY A 1 89 ? 8.031 2.596 -7.883 1.00 96.25 89 GLY A N 1
ATOM 709 C CA . GLY A 1 89 ? 8.528 2.226 -6.555 1.00 96.25 89 GLY A CA 1
ATOM 710 C C . GLY A 1 89 ? 7.522 1.397 -5.761 1.00 96.25 89 GLY A C 1
ATOM 711 O O . GLY A 1 89 ? 7.867 0.356 -5.203 1.00 96.25 89 GLY A O 1
ATOM 712 N N . SER A 1 90 ? 6.263 1.823 -5.766 1.00 94.75 90 SER A N 1
ATOM 713 C CA . SER A 1 90 ? 5.143 1.114 -5.136 1.00 94.75 90 SER A CA 1
ATOM 714 C C . SER A 1 90 ? 4.850 -0.237 -5.801 1.00 94.75 90 SER A C 1
ATOM 716 O O . SER A 1 90 ? 4.686 -1.245 -5.119 1.00 94.75 90 SER A O 1
ATOM 718 N N . GLY A 1 91 ? 4.831 -0.296 -7.135 1.00 94.44 91 GLY A N 1
ATOM 719 C CA . GLY A 1 91 ? 4.614 -1.545 -7.859 1.00 94.44 91 GLY A CA 1
ATOM 720 C C . GLY A 1 91 ? 5.779 -2.525 -7.700 1.00 94.44 91 GLY A C 1
ATOM 721 O O . GLY A 1 91 ? 5.553 -3.719 -7.521 1.00 94.44 91 GLY A O 1
ATOM 722 N N . LEU A 1 92 ? 7.023 -2.035 -7.685 1.00 94.75 92 LEU A N 1
ATOM 723 C CA . LEU A 1 92 ? 8.188 -2.888 -7.447 1.00 94.75 92 LEU A CA 1
ATOM 724 C C . LEU A 1 92 ? 8.231 -3.408 -6.008 1.00 94.75 92 LEU A C 1
ATOM 726 O O . LEU A 1 92 ? 8.523 -4.580 -5.804 1.00 94.75 92 LEU A O 1
ATOM 730 N N . THR A 1 93 ? 7.880 -2.590 -5.012 1.00 94.06 93 THR A N 1
ATOM 731 C CA . THR A 1 93 ? 7.736 -3.072 -3.625 1.00 94.06 93 THR A CA 1
ATOM 732 C C . THR A 1 93 ? 6.610 -4.099 -3.486 1.00 94.06 93 THR A C 1
ATOM 734 O O . THR A 1 93 ? 6.768 -5.073 -2.752 1.00 94.06 93 THR A O 1
ATOM 737 N N . ALA A 1 94 ? 5.519 -3.974 -4.250 1.00 93.62 94 ALA A N 1
ATOM 738 C CA . ALA A 1 94 ? 4.496 -5.020 -4.351 1.00 93.62 94 ALA A CA 1
ATOM 739 C C . ALA A 1 94 ? 5.077 -6.342 -4.883 1.00 93.62 94 ALA A C 1
ATOM 741 O O . ALA A 1 94 ? 4.826 -7.406 -4.315 1.00 93.62 94 ALA A O 1
ATOM 742 N N . TYR A 1 95 ? 5.878 -6.269 -5.950 1.00 95.12 95 TYR A N 1
ATOM 743 C CA . TYR A 1 95 ? 6.515 -7.440 -6.551 1.00 95.12 95 TYR A CA 1
ATOM 744 C C . TYR A 1 95 ? 7.542 -8.092 -5.614 1.00 95.12 95 TYR A C 1
ATOM 746 O O . TYR A 1 95 ? 7.545 -9.310 -5.458 1.00 95.12 95 TYR A O 1
ATOM 754 N N . ILE A 1 96 ? 8.343 -7.2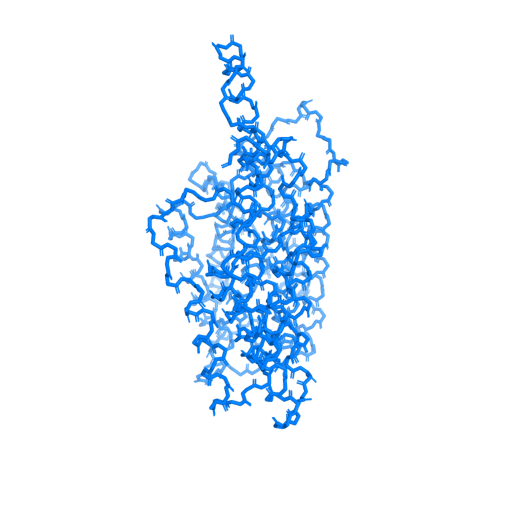86 -4.912 1.00 92.12 96 ILE A N 1
ATOM 755 C CA . ILE A 1 96 ? 9.280 -7.757 -3.884 1.00 92.12 96 ILE A CA 1
ATOM 756 C C . ILE A 1 96 ? 8.524 -8.489 -2.769 1.00 92.12 96 ILE A C 1
ATOM 758 O O . ILE A 1 96 ? 8.904 -9.597 -2.400 1.00 92.12 96 ILE A O 1
ATOM 762 N N . ASN A 1 97 ? 7.423 -7.923 -2.260 1.00 92.00 97 ASN A N 1
ATOM 763 C CA . ASN A 1 97 ? 6.593 -8.592 -1.252 1.00 92.00 97 ASN A CA 1
ATOM 764 C C . ASN A 1 97 ? 6.076 -9.949 -1.747 1.00 92.00 97 ASN A C 1
ATOM 766 O O . ASN A 1 97 ? 6.141 -10.929 -1.010 1.00 92.00 97 ASN A O 1
ATOM 770 N N . LEU A 1 98 ? 5.608 -10.026 -2.997 1.00 93.69 98 LEU A N 1
ATOM 771 C CA . LEU A 1 98 ? 5.170 -11.278 -3.617 1.00 93.69 98 LEU A CA 1
ATOM 772 C C . LEU A 1 98 ? 6.302 -12.314 -3.640 1.00 93.69 98 LEU A C 1
ATOM 774 O O . LEU A 1 98 ? 6.100 -13.434 -3.175 1.00 93.69 98 LEU A O 1
ATOM 778 N N . GLN A 1 99 ? 7.492 -11.937 -4.113 1.00 92.06 99 GLN A N 1
ATOM 779 C CA . GLN A 1 99 ? 8.654 -12.831 -4.152 1.00 92.06 99 GLN A CA 1
ATOM 780 C C . GLN A 1 99 ? 9.054 -13.319 -2.751 1.00 92.06 99 GLN A C 1
ATOM 782 O O . GLN A 1 99 ? 9.348 -14.499 -2.568 1.00 92.06 99 GLN A O 1
ATOM 787 N N . LEU A 1 100 ? 9.008 -12.446 -1.740 1.00 89.75 100 LEU A N 1
ATOM 788 C CA . LEU A 1 100 ? 9.310 -12.811 -0.353 1.00 89.75 100 LEU A CA 1
ATOM 789 C C . LEU A 1 100 ? 8.274 -13.761 0.242 1.00 89.75 100 LEU A C 1
ATOM 791 O O . LEU A 1 100 ? 8.652 -14.700 0.938 1.00 89.75 100 LEU A O 1
ATOM 795 N N . PHE A 1 101 ? 6.984 -13.562 -0.036 1.00 89.94 101 PHE A N 1
ATOM 796 C CA . PHE A 1 101 ? 5.952 -14.507 0.390 1.00 89.94 101 PHE A CA 1
ATOM 797 C C . PHE A 1 101 ? 6.150 -15.880 -0.250 1.00 89.94 101 PHE A C 1
ATOM 799 O O . PHE A 1 101 ? 6.056 -16.889 0.445 1.00 89.94 101 PHE A O 1
ATOM 806 N N . VAL A 1 102 ? 6.478 -15.926 -1.544 1.00 92.44 102 VAL A N 1
ATOM 807 C CA . VAL A 1 102 ? 6.800 -17.179 -2.240 1.00 92.44 102 VAL A CA 1
ATOM 808 C C . VAL A 1 102 ? 8.035 -17.841 -1.628 1.00 92.44 102 VAL A C 1
ATOM 810 O O . VAL A 1 102 ? 8.012 -19.045 -1.385 1.00 92.44 102 VAL A O 1
ATOM 813 N N . PHE A 1 103 ? 9.083 -17.073 -1.320 1.00 89.69 103 PHE A N 1
ATOM 814 C CA . PHE A 1 103 ? 10.273 -17.583 -0.638 1.00 89.69 103 PHE A CA 1
ATOM 815 C C . PHE A 1 103 ? 9.940 -18.166 0.742 1.00 89.69 103 PHE A C 1
ATOM 817 O O . PHE A 1 103 ? 10.332 -19.292 1.032 1.00 89.69 103 PHE A O 1
ATOM 824 N N . LEU A 1 104 ? 9.194 -17.442 1.582 1.00 88.12 104 LEU A N 1
ATOM 825 C CA . LEU A 1 104 ? 8.812 -17.918 2.916 1.00 88.12 104 LEU A CA 1
ATOM 826 C C . LEU A 1 104 ? 7.944 -19.176 2.839 1.00 88.12 104 LEU A C 1
ATOM 828 O O . LEU A 1 104 ? 8.122 -20.097 3.631 1.00 88.12 104 LEU A O 1
ATOM 832 N N . PHE A 1 105 ? 7.042 -19.240 1.860 1.00 89.38 105 PHE A N 1
ATOM 833 C CA . PHE A 1 105 ? 6.241 -20.430 1.604 1.00 89.38 105 PHE A CA 1
ATOM 834 C C . PHE A 1 105 ? 7.125 -21.608 1.171 1.00 89.38 105 PHE A C 1
ATOM 836 O O . PHE A 1 105 ? 7.025 -22.691 1.737 1.00 89.38 105 PHE A O 1
ATOM 843 N N . ALA A 1 106 ? 8.051 -21.403 0.231 1.00 89.38 106 ALA A N 1
ATOM 844 C CA . ALA A 1 106 ? 8.998 -22.434 -0.192 1.00 89.38 106 ALA A CA 1
ATOM 845 C C . ALA A 1 106 ? 9.900 -22.908 0.962 1.00 89.38 106 ALA A C 1
ATOM 847 O O . ALA A 1 106 ? 10.165 -24.104 1.084 1.00 89.38 106 ALA A O 1
ATOM 848 N N . ASN A 1 107 ? 10.331 -21.995 1.836 1.00 88.44 107 ASN A N 1
ATOM 849 C CA . ASN A 1 107 ? 11.100 -22.321 3.033 1.00 88.44 107 ASN A CA 1
ATOM 850 C C . ASN A 1 107 ? 10.285 -23.156 4.030 1.00 88.44 107 ASN A C 1
ATOM 852 O O . ASN A 1 107 ? 10.795 -24.148 4.545 1.00 88.44 107 ASN A O 1
ATOM 856 N N . PHE A 1 108 ? 9.007 -22.827 4.232 1.00 86.81 108 PHE A N 1
ATOM 857 C CA . PHE A 1 108 ? 8.105 -23.587 5.102 1.00 86.81 108 PHE A CA 1
ATOM 858 C C . PHE A 1 108 ? 7.947 -25.054 4.666 1.00 86.81 108 PHE A C 1
ATOM 860 O O . PHE A 1 108 ? 7.896 -25.942 5.512 1.00 86.81 108 PHE A O 1
ATOM 867 N N . PHE A 1 109 ? 7.924 -25.327 3.357 1.00 88.38 109 PHE A N 1
ATOM 868 C CA . PHE A 1 109 ? 7.866 -26.693 2.812 1.00 88.38 109 PHE A CA 1
ATOM 869 C C . PHE A 1 109 ? 9.239 -27.369 2.655 1.00 88.38 109 PHE A C 1
ATOM 871 O O . PHE A 1 109 ? 9.315 -28.465 2.104 1.00 88.38 109 PHE A O 1
ATOM 878 N N . GLY A 1 110 ? 10.328 -26.734 3.103 1.00 85.69 110 GLY A N 1
ATOM 879 C CA . GLY A 1 110 ? 11.686 -27.276 2.981 1.00 85.69 110 GLY A CA 1
ATOM 880 C C . GLY A 1 110 ? 12.244 -27.284 1.551 1.00 85.69 110 GLY A C 1
ATOM 881 O O . GLY A 1 110 ? 13.221 -27.972 1.282 1.00 85.69 110 GLY A O 1
ATOM 882 N N . VAL A 1 111 ? 11.639 -26.532 0.623 1.00 85.38 111 VAL A N 1
ATOM 883 C CA . VAL A 1 111 ? 12.076 -26.427 -0.785 1.00 85.38 111 VAL A CA 1
ATOM 884 C C . VAL A 1 111 ? 13.215 -25.412 -0.953 1.00 85.38 111 VAL A C 1
ATOM 886 O O . VAL A 1 111 ? 14.028 -25.525 -1.875 1.00 85.38 111 VAL A O 1
ATOM 889 N N . ALA A 1 112 ? 13.281 -24.407 -0.076 1.00 83.12 112 ALA A N 1
ATOM 890 C CA . ALA A 1 112 ? 14.303 -23.365 -0.097 1.00 83.12 112 ALA A CA 1
ATOM 891 C C . ALA A 1 112 ? 14.953 -23.199 1.280 1.00 83.12 112 ALA A C 1
ATOM 893 O O . ALA A 1 112 ? 14.281 -22.882 2.262 1.00 83.12 112 ALA A O 1
ATOM 894 N N . GLU A 1 113 ? 16.269 -23.377 1.353 1.00 81.06 113 GLU A N 1
ATOM 895 C CA . GLU A 1 113 ? 17.034 -23.080 2.562 1.00 81.06 113 GLU A CA 1
ATOM 896 C C . GLU A 1 113 ? 17.263 -21.564 2.716 1.00 81.06 113 GLU A C 1
ATOM 898 O O . GLU A 1 113 ? 17.298 -20.841 1.717 1.00 81.06 113 GLU A O 1
ATOM 903 N N . PRO A 1 114 ? 17.468 -21.046 3.942 1.00 72.62 114 PRO A N 1
ATOM 904 C CA . PRO A 1 114 ? 17.712 -19.617 4.161 1.00 72.62 114 PRO A CA 1
ATOM 905 C C . PRO A 1 114 ? 18.901 -19.040 3.371 1.00 72.62 114 PRO A C 1
ATOM 907 O O . PRO A 1 114 ? 18.879 -17.865 3.010 1.00 72.62 114 PRO A O 1
ATOM 910 N N . GLY A 1 115 ? 19.914 -19.862 3.063 1.00 71.31 115 GLY A N 1
ATOM 911 C CA . GLY A 1 115 ? 21.093 -19.461 2.284 1.00 71.31 115 GLY A CA 1
ATOM 912 C C . GLY A 1 115 ? 20.816 -19.164 0.805 1.00 71.31 115 GLY A C 1
ATOM 913 O O . GLY A 1 115 ? 21.550 -18.381 0.206 1.00 71.31 115 GLY A O 1
ATOM 914 N N . VAL A 1 116 ? 19.710 -19.686 0.254 1.00 75.75 116 VAL A N 1
ATOM 915 C CA . VAL A 1 116 ? 19.332 -19.576 -1.172 1.00 75.75 116 VAL A CA 1
ATOM 916 C C . VAL A 1 116 ? 19.170 -18.121 -1.629 1.00 75.75 116 VAL A C 1
ATOM 918 O O . VAL A 1 116 ? 19.299 -17.819 -2.810 1.00 75.75 116 VAL A O 1
ATOM 921 N N . ILE A 1 117 ? 18.920 -17.193 -0.702 1.00 69.00 117 ILE A N 1
ATOM 922 C CA . ILE A 1 117 ? 18.786 -15.758 -0.987 1.00 69.00 117 ILE A CA 1
ATOM 923 C C . ILE A 1 117 ? 20.078 -15.149 -1.565 1.00 69.00 117 ILE A C 1
ATOM 925 O O . ILE A 1 117 ? 20.008 -14.186 -2.331 1.00 69.00 117 ILE A O 1
ATOM 929 N N . ASN A 1 118 ? 21.243 -15.687 -1.194 1.00 69.44 118 ASN A N 1
ATOM 930 C CA . ASN A 1 118 ? 22.541 -15.180 -1.645 1.00 69.44 118 ASN A CA 1
ATOM 931 C C . ASN A 1 118 ? 23.056 -15.884 -2.906 1.00 69.44 118 ASN A C 1
ATOM 933 O O . ASN A 1 118 ? 24.005 -15.401 -3.527 1.00 69.44 118 ASN A O 1
ATOM 937 N N . ASP A 1 119 ? 22.429 -16.992 -3.290 1.00 74.06 119 ASP A N 1
ATOM 938 C CA . ASP A 1 119 ? 22.797 -17.754 -4.473 1.00 74.06 119 ASP A CA 1
ATOM 939 C C . ASP A 1 119 ? 22.229 -17.074 -5.735 1.00 74.06 119 ASP A C 1
ATOM 941 O O . ASP A 1 119 ? 21.138 -16.498 -5.731 1.00 74.06 119 ASP A O 1
ATOM 945 N N . THR A 1 120 ? 22.969 -17.110 -6.848 1.00 67.62 120 THR A N 1
ATOM 946 C CA . THR A 1 120 ? 22.518 -16.545 -8.140 1.00 67.62 120 THR A CA 1
ATOM 947 C C . THR A 1 120 ? 21.945 -17.595 -9.089 1.00 67.62 120 THR A C 1
ATOM 949 O O . THR A 1 120 ? 21.267 -17.254 -10.060 1.00 67.62 120 THR A O 1
ATOM 952 N N . SER A 1 121 ? 22.187 -18.877 -8.810 1.00 69.62 121 SER A N 1
ATOM 953 C CA . SER A 1 121 ? 21.721 -20.002 -9.617 1.00 69.62 121 SER A CA 1
ATOM 954 C C . SER A 1 121 ? 21.471 -21.234 -8.748 1.00 69.62 121 SER A C 1
ATOM 956 O O . SER A 1 121 ? 22.141 -21.443 -7.741 1.00 69.62 121 SER A O 1
ATOM 958 N N . GLY A 1 122 ? 20.470 -22.035 -9.113 1.00 80.44 122 GLY A N 1
ATOM 959 C CA . GLY A 1 122 ? 20.086 -23.223 -8.354 1.00 80.44 122 GLY A CA 1
ATOM 960 C C . GLY A 1 122 ? 18.635 -23.620 -8.599 1.00 80.44 122 GLY A C 1
ATOM 961 O O . GLY A 1 122 ? 17.804 -22.791 -8.973 1.00 80.44 122 GLY A O 1
ATOM 962 N N . SER A 1 123 ? 18.315 -24.895 -8.376 1.00 80.44 123 SER A N 1
ATOM 963 C CA . SER A 1 123 ? 16.956 -25.429 -8.547 1.00 80.44 123 SER A CA 1
ATOM 964 C C . SER A 1 123 ? 15.934 -24.685 -7.684 1.00 80.44 123 SER A C 1
ATOM 966 O O . SER A 1 123 ? 14.886 -24.290 -8.192 1.00 80.44 123 SER A O 1
ATOM 968 N N . SER A 1 124 ? 16.255 -24.418 -6.414 1.00 84.25 124 SER A N 1
ATOM 969 C CA . SER A 1 124 ? 15.371 -23.695 -5.491 1.00 84.25 124 SER A CA 1
ATOM 970 C C . SER A 1 124 ? 15.088 -22.257 -5.943 1.00 84.25 124 SER A C 1
ATOM 972 O O . SER A 1 124 ? 13.948 -21.804 -5.846 1.00 84.25 124 SER A O 1
ATOM 974 N N . ILE A 1 125 ? 16.077 -21.556 -6.515 1.00 84.88 125 ILE A N 1
ATOM 975 C CA . ILE A 1 125 ? 15.894 -20.195 -7.056 1.00 84.88 125 ILE A CA 1
ATOM 976 C C . ILE A 1 125 ? 14.946 -20.222 -8.246 1.00 84.88 125 ILE A C 1
ATOM 978 O O . ILE A 1 125 ? 14.013 -19.423 -8.303 1.00 84.88 125 ILE A O 1
ATOM 982 N N . TYR A 1 126 ? 15.143 -21.160 -9.176 1.00 87.81 126 TYR A N 1
ATOM 983 C CA . TYR A 1 126 ? 14.269 -21.279 -10.339 1.00 87.81 126 TYR A CA 1
ATOM 984 C C . TYR A 1 126 ? 12.824 -21.593 -9.941 1.00 87.81 126 TYR A C 1
ATOM 986 O O . TYR A 1 126 ? 11.902 -21.050 -10.545 1.00 87.81 126 TYR A O 1
ATOM 994 N N . VAL A 1 127 ? 12.609 -22.400 -8.896 1.00 89.38 127 VAL A N 1
ATOM 995 C CA . VAL A 1 127 ? 11.266 -22.673 -8.359 1.00 89.38 127 VAL A CA 1
ATOM 996 C C . VAL A 1 127 ? 10.625 -21.407 -7.788 1.00 89.38 127 VAL A C 1
ATOM 998 O O . VAL A 1 127 ? 9.473 -21.114 -8.116 1.00 89.38 127 VAL A O 1
ATOM 1001 N N . ILE A 1 128 ? 11.354 -20.631 -6.978 1.00 90.12 128 ILE A N 1
ATOM 1002 C CA . ILE A 1 128 ? 10.854 -19.366 -6.411 1.00 90.12 128 ILE A CA 1
ATOM 1003 C C . ILE A 1 128 ? 10.541 -18.362 -7.526 1.00 90.12 128 ILE A C 1
ATOM 1005 O O . ILE A 1 128 ? 9.466 -17.758 -7.529 1.00 90.12 128 ILE A O 1
ATOM 1009 N N . GLN A 1 129 ? 11.448 -18.208 -8.492 1.00 91.75 129 GLN A N 1
ATOM 1010 C CA . GLN A 1 129 ? 11.301 -17.277 -9.608 1.00 91.75 129 GLN A CA 1
ATOM 1011 C C . GLN A 1 129 ? 10.101 -17.651 -10.484 1.00 91.75 129 GLN A C 1
ATOM 1013 O O . GLN A 1 129 ? 9.227 -16.819 -10.717 1.00 91.75 129 GLN A O 1
ATOM 1018 N N . LEU A 1 130 ? 9.998 -18.913 -10.910 1.00 93.88 130 LEU A N 1
ATOM 1019 C CA . LEU A 1 130 ? 8.897 -19.377 -11.755 1.00 93.88 130 LEU A CA 1
ATOM 1020 C C . LEU A 1 130 ? 7.543 -19.239 -11.045 1.00 93.88 130 LEU A C 1
ATOM 1022 O O . LEU A 1 130 ? 6.579 -18.762 -11.643 1.00 93.88 130 LEU A O 1
ATOM 1026 N N . SER A 1 131 ? 7.482 -19.597 -9.760 1.00 94.62 131 SER A N 1
ATOM 1027 C CA . SER A 1 131 ? 6.270 -19.443 -8.949 1.00 94.62 131 SER A CA 1
ATOM 1028 C C . SER A 1 131 ? 5.861 -17.973 -8.839 1.00 94.62 131 SER A C 1
ATOM 1030 O O . SER A 1 131 ? 4.694 -17.638 -9.041 1.00 94.62 131 SER A O 1
ATOM 1032 N N . SER A 1 132 ? 6.826 -17.081 -8.599 1.00 95.88 132 SER A N 1
ATOM 1033 C CA . SER A 1 132 ? 6.584 -15.637 -8.510 1.00 95.88 132 SER A CA 1
ATOM 1034 C C . SER A 1 132 ? 6.061 -15.061 -9.828 1.00 95.88 132 SER A C 1
ATOM 1036 O O . SER A 1 132 ? 5.068 -14.333 -9.826 1.00 95.88 132 SER A O 1
ATOM 1038 N N . ILE A 1 133 ? 6.659 -15.454 -10.958 1.00 97.31 133 ILE A N 1
ATOM 1039 C CA . ILE A 1 133 ? 6.232 -15.057 -12.307 1.00 97.31 133 ILE A CA 1
ATOM 1040 C C . ILE A 1 133 ? 4.780 -15.477 -12.566 1.00 97.31 133 ILE A C 1
ATOM 1042 O O . ILE A 1 133 ? 3.959 -14.661 -12.991 1.00 97.31 133 ILE A O 1
ATOM 1046 N N . ILE A 1 134 ? 4.445 -16.743 -12.296 1.00 97.56 134 ILE A N 1
ATOM 1047 C CA . ILE A 1 134 ? 3.100 -17.286 -12.530 1.00 97.56 134 ILE A CA 1
ATOM 1048 C C . ILE A 1 134 ? 2.065 -16.544 -11.679 1.00 97.56 134 ILE A C 1
ATOM 1050 O O . ILE A 1 134 ? 1.034 -16.111 -12.200 1.00 97.56 134 ILE A O 1
ATOM 1054 N N . ILE A 1 135 ? 2.347 -16.356 -10.386 1.00 97.12 135 ILE A N 1
ATOM 1055 C CA . ILE A 1 135 ? 1.440 -15.664 -9.463 1.00 97.12 135 ILE A CA 1
ATOM 1056 C C . ILE A 1 135 ? 1.261 -14.202 -9.887 1.00 97.12 135 ILE A C 1
ATOM 1058 O O . ILE A 1 135 ? 0.132 -13.713 -9.929 1.00 97.12 135 ILE A O 1
ATOM 1062 N N . ALA A 1 136 ? 2.334 -13.506 -10.262 1.00 97.69 136 ALA A N 1
ATOM 1063 C CA . ALA A 1 136 ? 2.263 -12.115 -10.699 1.00 97.69 136 ALA A CA 1
ATOM 1064 C C . ALA A 1 136 ? 1.461 -11.943 -11.997 1.00 97.69 136 ALA A C 1
ATOM 1066 O O . ALA A 1 136 ? 0.645 -11.020 -12.089 1.00 97.69 136 ALA A O 1
ATOM 1067 N N . TYR A 1 137 ? 1.608 -12.842 -12.976 1.00 97.69 137 TYR A N 1
ATOM 1068 C CA . TYR A 1 137 ? 0.750 -12.833 -14.163 1.00 97.69 137 TYR A CA 1
ATOM 1069 C C . TYR A 1 137 ? -0.708 -13.124 -13.831 1.00 97.69 137 TYR A C 1
ATOM 1071 O O . TYR A 1 137 ? -1.593 -12.459 -14.371 1.00 97.69 137 TYR A O 1
ATOM 1079 N N . PHE A 1 138 ? -0.968 -14.075 -12.934 1.00 96.69 138 PHE A N 1
ATOM 1080 C CA . PHE A 1 138 ? -2.325 -14.386 -12.502 1.00 96.69 138 PHE A CA 1
ATOM 1081 C C . PHE A 1 138 ? -2.987 -13.185 -11.814 1.00 96.69 138 PHE A C 1
ATOM 1083 O O . PHE A 1 138 ? -4.085 -12.787 -12.205 1.00 96.69 138 PHE A O 1
ATOM 1090 N N . ILE A 1 139 ? -2.297 -12.544 -10.865 1.00 94.81 139 ILE A N 1
ATOM 1091 C CA . ILE A 1 139 ? -2.765 -11.318 -10.202 1.00 94.81 139 ILE A CA 1
ATOM 1092 C C . ILE A 1 139 ? -3.026 -10.229 -11.245 1.00 94.81 139 ILE A C 1
ATOM 1094 O O . ILE A 1 139 ? -4.116 -9.664 -11.287 1.00 94.81 139 ILE A O 1
ATOM 1098 N N . SER A 1 140 ? -2.077 -9.992 -12.152 1.00 96.31 140 SER A N 1
ATOM 1099 C CA . SER A 1 140 ? -2.207 -8.985 -13.211 1.00 96.31 140 SER A CA 1
ATOM 1100 C C . SER A 1 140 ? -3.388 -9.250 -14.150 1.00 96.31 140 SER A C 1
ATOM 1102 O O . SER A 1 140 ? -4.061 -8.316 -14.597 1.00 96.31 140 SER A O 1
ATOM 1104 N N . PHE A 1 141 ? -3.664 -10.520 -14.455 1.00 95.50 141 PHE A N 1
ATOM 1105 C CA . PHE A 1 141 ? -4.815 -10.938 -15.250 1.00 95.50 141 PHE A CA 1
ATOM 1106 C C . PHE A 1 141 ? -6.132 -10.659 -14.519 1.00 95.50 141 PHE A C 1
ATOM 1108 O O . PHE A 1 141 ? -7.032 -10.053 -15.100 1.00 95.50 141 PHE A O 1
ATOM 1115 N N . VAL A 1 142 ? -6.233 -11.041 -13.241 1.00 92.31 142 VAL A N 1
ATOM 1116 C CA . VAL A 1 142 ? -7.413 -10.774 -12.402 1.00 92.31 142 VAL A CA 1
ATOM 1117 C C . VAL A 1 142 ? -7.654 -9.268 -12.286 1.00 92.31 142 VAL A C 1
ATOM 1119 O O . VAL A 1 142 ? -8.768 -8.808 -12.538 1.00 92.31 142 VAL A O 1
ATOM 1122 N N . MET A 1 143 ? -6.607 -8.489 -12.006 1.00 92.06 143 MET A N 1
ATOM 1123 C CA . MET A 1 143 ? -6.675 -7.027 -11.944 1.00 92.06 143 MET A CA 1
ATOM 1124 C C . MET A 1 143 ? -7.165 -6.424 -13.258 1.00 92.06 143 MET A C 1
ATOM 1126 O O . MET A 1 143 ? -8.081 -5.606 -13.267 1.00 92.06 143 MET A O 1
ATOM 1130 N N . GLY A 1 144 ? -6.620 -6.886 -14.386 1.00 89.75 144 GLY A N 1
ATOM 1131 C CA . GLY A 1 144 ? -7.037 -6.435 -15.709 1.00 89.75 144 GLY A CA 1
ATOM 1132 C C . GLY A 1 144 ? -8.465 -6.832 -16.092 1.00 89.75 144 GLY A C 1
ATOM 1133 O O . GLY A 1 144 ? -9.096 -6.100 -16.845 1.00 89.75 144 GLY A O 1
ATOM 1134 N N . LYS A 1 145 ? -8.976 -7.966 -15.599 1.00 90.81 145 LYS A N 1
ATOM 1135 C CA . LYS A 1 145 ? -10.333 -8.444 -15.898 1.00 90.81 145 LYS A CA 1
ATOM 1136 C C . LYS A 1 145 ? -11.404 -7.688 -15.114 1.00 90.81 145 LYS A C 1
ATOM 1138 O O . LYS A 1 145 ? -12.464 -7.407 -15.663 1.00 90.81 145 LYS A O 1
ATOM 1143 N N . TYR A 1 146 ? -11.131 -7.376 -13.849 1.00 85.81 146 TYR A N 1
ATOM 1144 C CA . TYR A 1 146 ? -12.084 -6.715 -12.950 1.00 85.81 146 TYR A CA 1
ATOM 1145 C C . TYR A 1 146 ? -11.835 -5.214 -12.781 1.00 85.81 146 TYR A C 1
ATOM 1147 O O . TYR A 1 146 ? -12.544 -4.572 -12.013 1.00 85.81 146 TYR A O 1
ATOM 1155 N N . ASN A 1 147 ? -10.856 -4.650 -13.499 1.00 83.38 147 ASN A N 1
ATOM 1156 C CA . ASN A 1 147 ? -10.410 -3.264 -13.337 1.00 83.38 147 ASN A CA 1
ATOM 1157 C C . ASN A 1 147 ? -10.049 -2.935 -11.879 1.00 83.38 147 ASN A C 1
ATOM 1159 O O . ASN A 1 147 ? -10.344 -1.850 -11.386 1.00 83.38 147 ASN A O 1
ATOM 1163 N N . PHE A 1 148 ? -9.415 -3.888 -11.187 1.00 82.12 148 PHE A N 1
ATOM 1164 C CA . PHE A 1 148 ? -8.852 -3.635 -9.865 1.00 82.12 148 PHE A CA 1
ATOM 1165 C C . PHE A 1 148 ? -7.507 -2.927 -10.014 1.00 82.12 148 PHE A C 1
ATOM 1167 O O . PHE A 1 148 ? -6.615 -3.420 -10.703 1.00 82.12 148 PHE A O 1
ATOM 1174 N N . GLY A 1 149 ? -7.370 -1.780 -9.359 1.00 87.31 149 GLY A N 1
ATOM 1175 C CA . GLY A 1 149 ? -6.186 -0.931 -9.390 1.00 87.31 149 GLY A CA 1
ATOM 1176 C C . GLY A 1 149 ? -6.560 0.517 -9.086 1.00 87.31 149 GLY A C 1
ATOM 1177 O O . GLY A 1 149 ? -7.721 0.815 -8.811 1.00 87.31 149 GLY A O 1
ATOM 1178 N N . PHE A 1 150 ? -5.568 1.398 -9.148 1.00 90.38 150 PHE A N 1
ATOM 1179 C CA . PHE A 1 150 ? -5.734 2.826 -8.912 1.00 90.38 150 PHE A CA 1
ATOM 1180 C C . PHE A 1 150 ? -5.815 3.597 -10.229 1.00 90.38 150 PHE A C 1
ATOM 1182 O O . PHE A 1 150 ? -4.994 3.395 -11.119 1.00 90.38 150 PHE A O 1
ATOM 1189 N N . SER A 1 151 ? -6.781 4.504 -10.343 1.00 90.38 151 SER A N 1
ATOM 1190 C CA . SER A 1 151 ? -7.129 5.212 -11.586 1.00 90.38 151 SER A CA 1
ATOM 1191 C C . SER A 1 151 ? -6.640 6.664 -11.657 1.00 90.38 151 SER A C 1
ATOM 1193 O O . SER A 1 151 ? -6.681 7.286 -12.718 1.00 90.38 151 SER A O 1
ATOM 1195 N N . PHE A 1 152 ? -6.169 7.228 -10.541 1.00 89.94 152 PHE A N 1
ATOM 1196 C CA . PHE A 1 152 ? -5.784 8.639 -10.448 1.00 89.94 152 PHE A CA 1
ATOM 1197 C C . PHE A 1 152 ? -4.592 9.014 -11.335 1.00 89.94 152 PHE A C 1
ATOM 1199 O O . PHE A 1 152 ? -4.409 10.189 -11.662 1.00 89.94 152 PHE A O 1
ATOM 1206 N N . ILE A 1 153 ? -3.772 8.033 -11.731 1.00 91.62 153 ILE A N 1
ATOM 1207 C CA . ILE A 1 153 ? -2.749 8.232 -12.753 1.00 91.62 153 ILE A CA 1
ATOM 1208 C C . ILE A 1 153 ? -3.439 8.172 -14.112 1.00 91.62 153 ILE A C 1
ATOM 1210 O O . ILE A 1 153 ? -3.765 7.104 -14.621 1.00 91.62 153 ILE A O 1
ATOM 1214 N N . ILE A 1 154 ? -3.631 9.346 -14.708 1.00 88.88 154 ILE A N 1
ATOM 1215 C CA . ILE A 1 154 ? -4.232 9.488 -16.036 1.00 88.88 154 ILE A CA 1
ATOM 1216 C C . ILE A 1 154 ? -3.439 8.652 -17.050 1.00 88.88 154 ILE A C 1
ATOM 1218 O O . ILE A 1 154 ? -2.208 8.582 -16.981 1.00 88.88 154 ILE A O 1
ATOM 1222 N N . GLN A 1 155 ? -4.135 8.033 -18.002 1.00 90.19 155 GLN A N 1
ATOM 1223 C CA . GLN A 1 155 ? -3.511 7.250 -19.064 1.00 90.19 155 GLN A CA 1
ATOM 1224 C C . GLN A 1 155 ? -2.456 8.091 -19.820 1.00 90.19 155 GLN A C 1
ATOM 1226 O O . GLN A 1 155 ? -2.751 9.220 -20.222 1.00 90.19 155 GLN A O 1
ATOM 1231 N N . PRO A 1 156 ? -1.219 7.589 -19.994 1.00 91.69 156 PRO A N 1
ATOM 1232 C CA . PRO A 1 156 ? -0.210 8.253 -20.810 1.00 91.69 156 PRO A CA 1
ATOM 1233 C C . PRO A 1 156 ? -0.568 8.212 -22.312 1.00 91.69 156 PRO A C 1
ATOM 1235 O O . PRO A 1 156 ? -1.388 7.388 -22.713 1.00 91.69 156 PRO A O 1
ATOM 1238 N N . PRO A 1 157 ? 0.049 9.058 -23.160 1.00 93.81 157 PRO A N 1
ATOM 1239 C CA . PRO A 1 157 ? 1.092 10.029 -22.825 1.00 93.81 157 PRO A CA 1
ATOM 1240 C C . PRO A 1 157 ? 0.530 11.261 -22.102 1.00 93.81 157 PRO A C 1
ATOM 1242 O O . PRO A 1 157 ? -0.517 11.795 -22.459 1.00 93.81 157 PRO A O 1
ATOM 1245 N N . HIS A 1 158 ? 1.236 11.729 -21.071 1.00 92.81 158 HIS A N 1
ATOM 1246 C CA . HIS A 1 158 ? 0.867 12.948 -20.351 1.00 92.81 158 HIS A CA 1
ATOM 1247 C C . HIS A 1 158 ? 1.234 14.193 -21.154 1.00 92.81 158 HIS A C 1
ATOM 1249 O O . HIS A 1 158 ? 2.262 14.237 -21.827 1.00 92.81 158 HIS A O 1
ATOM 1255 N N . ASP A 1 159 ? 0.423 15.239 -21.017 1.00 89.56 159 ASP A N 1
ATOM 1256 C CA . ASP A 1 159 ? 0.758 16.553 -21.553 1.00 89.56 159 ASP A CA 1
ATOM 1257 C C . ASP A 1 159 ? 1.889 17.195 -20.728 1.00 89.56 159 ASP A C 1
ATOM 1259 O O . ASP A 1 159 ? 1.755 17.439 -19.520 1.00 89.56 159 ASP A O 1
ATOM 1263 N N . PHE A 1 160 ? 3.017 17.448 -21.395 1.00 88.31 160 PHE A N 1
ATOM 1264 C CA . PHE A 1 160 ? 4.203 18.088 -20.826 1.00 88.31 160 PHE A CA 1
ATOM 1265 C C . PHE A 1 160 ? 4.251 19.602 -21.053 1.00 88.31 160 PHE A C 1
ATOM 1267 O O . PHE A 1 160 ? 5.078 20.263 -20.429 1.00 88.31 160 PHE A O 1
ATOM 1274 N N . LEU A 1 161 ? 3.374 20.156 -21.897 1.00 89.31 161 LEU A N 1
ATOM 1275 C CA . LEU A 1 161 ? 3.243 21.603 -22.081 1.00 89.31 161 LEU A CA 1
ATOM 1276 C C . LEU A 1 161 ? 2.547 22.237 -20.874 1.00 89.31 161 LEU A C 1
ATOM 1278 O O . LEU A 1 161 ? 2.869 23.353 -20.467 1.00 89.31 161 LEU A O 1
ATOM 1282 N N . ARG A 1 162 ? 1.619 21.502 -20.253 1.00 83.19 162 ARG A N 1
ATOM 1283 C CA . ARG A 1 162 ? 0.953 21.935 -19.027 1.00 83.19 162 ARG A CA 1
ATOM 1284 C C . ARG A 1 162 ? 1.842 21.716 -17.801 1.00 83.19 162 ARG A C 1
ATOM 1286 O O . ARG A 1 162 ? 2.079 20.580 -17.373 1.00 83.19 162 ARG A O 1
ATOM 1293 N N . ALA A 1 163 ? 2.262 22.823 -17.187 1.00 80.19 163 ALA A N 1
ATOM 1294 C CA . ALA A 1 163 ? 3.012 22.812 -15.936 1.00 80.19 163 ALA A CA 1
ATOM 1295 C C . ALA A 1 163 ? 2.251 22.057 -14.831 1.00 80.19 163 ALA A C 1
ATOM 1297 O O . ALA A 1 163 ? 1.053 22.257 -14.619 1.00 80.19 163 ALA A O 1
ATOM 1298 N N . GLU A 1 164 ? 2.964 21.178 -14.131 1.00 85.31 164 GLU A N 1
ATOM 1299 C CA . GLU A 1 164 ? 2.438 20.409 -13.005 1.00 85.31 164 GLU A CA 1
ATOM 1300 C C . GLU A 1 164 ? 2.701 21.153 -11.693 1.00 85.31 164 GLU A C 1
ATOM 1302 O O . GLU A 1 164 ? 3.817 21.616 -11.450 1.00 85.31 164 GLU A O 1
ATOM 1307 N N . ASN A 1 165 ? 1.699 21.237 -10.817 1.00 87.56 165 ASN A N 1
ATOM 1308 C CA . ASN A 1 165 ? 1.894 21.828 -9.497 1.00 87.56 165 ASN A CA 1
ATOM 1309 C C . ASN A 1 165 ? 2.421 20.774 -8.514 1.00 87.56 165 ASN A C 1
ATOM 1311 O O . ASN A 1 165 ? 1.652 20.122 -7.807 1.00 87.56 165 ASN A O 1
ATOM 1315 N N . TYR A 1 166 ? 3.741 20.634 -8.430 1.00 87.19 166 TYR A N 1
ATOM 1316 C CA . TYR A 1 166 ? 4.399 19.703 -7.504 1.00 87.19 166 TYR A CA 1
ATOM 1317 C C . TYR A 1 166 ? 4.189 20.039 -6.019 1.00 87.19 166 TYR A C 1
ATOM 1319 O O . TYR A 1 166 ? 4.420 19.194 -5.159 1.00 87.19 166 TYR A O 1
ATOM 1327 N N . LEU A 1 167 ? 3.732 21.256 -5.701 1.00 87.31 167 LEU A N 1
ATOM 1328 C CA . LEU A 1 167 ? 3.470 21.687 -4.328 1.00 87.31 167 LEU A CA 1
ATOM 1329 C C . LEU A 1 167 ? 2.056 21.341 -3.838 1.00 87.31 167 LEU A C 1
ATOM 1331 O O . LEU A 1 167 ? 1.747 21.610 -2.670 1.00 87.31 167 LEU A O 1
ATOM 1335 N N . SER A 1 168 ? 1.213 20.753 -4.695 1.00 88.00 168 SER A N 1
ATOM 1336 C CA . SER A 1 168 ? -0.106 20.255 -4.302 1.00 88.00 168 SER A CA 1
ATOM 1337 C C . SER A 1 168 ? 0.015 19.206 -3.189 1.00 88.00 168 SER A C 1
ATOM 1339 O O . SER A 1 168 ? 1.032 18.518 -3.061 1.00 88.00 168 SER A O 1
ATOM 1341 N N . SER A 1 169 ? -1.020 19.086 -2.351 1.00 85.00 169 SER A N 1
ATOM 1342 C CA . SER A 1 169 ? -1.030 18.125 -1.240 1.00 85.00 169 SER A CA 1
ATOM 1343 C C . SER A 1 169 ? -0.806 16.692 -1.716 1.00 85.00 169 SER A C 1
ATOM 1345 O O . SER A 1 169 ? -0.028 15.970 -1.098 1.00 85.00 169 SER A O 1
ATOM 1347 N N . LEU A 1 170 ? -1.441 16.303 -2.825 1.00 87.62 170 LEU A N 1
ATOM 1348 C CA . LEU A 1 170 ? -1.281 14.977 -3.409 1.00 87.62 170 LEU A CA 1
ATOM 1349 C C . LEU A 1 170 ? 0.118 14.776 -3.981 1.00 87.62 170 LEU A C 1
ATOM 1351 O O . LEU A 1 170 ? 0.782 13.818 -3.606 1.00 87.62 170 LEU A O 1
ATOM 1355 N N . ASN A 1 171 ? 0.618 15.694 -4.814 1.00 91.75 171 ASN A N 1
ATOM 1356 C CA . ASN A 1 171 ? 1.927 15.514 -5.449 1.00 91.75 171 ASN A CA 1
ATOM 1357 C C . ASN A 1 171 ? 3.058 15.464 -4.415 1.00 91.75 171 ASN A C 1
ATOM 1359 O O . ASN A 1 171 ? 3.975 14.660 -4.566 1.00 91.75 171 ASN A O 1
ATOM 1363 N N . LYS A 1 172 ? 2.961 16.227 -3.316 1.00 91.62 172 LYS A N 1
ATOM 1364 C CA . LYS A 1 172 ? 3.882 16.102 -2.174 1.00 91.62 172 LYS A CA 1
ATOM 1365 C C . LYS A 1 172 ? 3.866 14.700 -1.560 1.00 91.62 172 LYS A C 1
ATOM 1367 O O . LYS A 1 172 ? 4.934 14.164 -1.276 1.00 91.62 172 LYS A O 1
ATOM 1372 N N . LEU A 1 173 ? 2.687 14.100 -1.377 1.00 90.62 173 LEU A N 1
ATOM 1373 C CA . LEU A 1 173 ? 2.555 12.733 -0.857 1.00 90.62 173 LEU A CA 1
ATOM 1374 C C . LEU A 1 173 ? 3.104 11.692 -1.834 1.00 90.62 173 LEU A C 1
ATOM 1376 O O . LEU A 1 173 ? 3.786 10.770 -1.402 1.00 90.62 173 LEU A O 1
ATOM 1380 N N . LEU A 1 174 ? 2.871 11.855 -3.137 1.00 94.00 174 LEU A N 1
ATOM 1381 C CA . LEU A 1 174 ? 3.395 10.943 -4.158 1.00 94.00 174 LEU A CA 1
ATOM 1382 C C . LEU A 1 174 ? 4.923 11.030 -4.265 1.00 94.00 174 LEU A C 1
ATOM 1384 O O . LEU A 1 174 ? 5.589 10.002 -4.351 1.00 94.00 174 LEU A O 1
ATOM 1388 N N . ILE A 1 175 ? 5.499 12.236 -4.187 1.00 95.56 175 ILE A N 1
ATOM 1389 C CA . ILE A 1 175 ? 6.957 12.427 -4.126 1.00 95.56 175 ILE A CA 1
ATOM 1390 C C . ILE A 1 175 ? 7.520 11.780 -2.859 1.00 95.56 175 ILE A C 1
ATOM 1392 O O . ILE A 1 175 ? 8.492 11.033 -2.939 1.00 95.56 175 ILE A O 1
ATOM 1396 N N . LEU A 1 176 ? 6.900 12.018 -1.699 1.00 94.44 176 LEU A N 1
ATOM 1397 C CA . LEU A 1 176 ? 7.309 11.392 -0.444 1.00 94.44 176 LEU A CA 1
ATOM 1398 C C . LEU A 1 176 ? 7.236 9.860 -0.536 1.00 94.44 176 LEU A C 1
ATOM 1400 O O . LEU A 1 176 ? 8.190 9.184 -0.169 1.00 94.44 176 LEU A O 1
ATOM 1404 N N . GLY A 1 177 ? 6.148 9.311 -1.078 1.00 93.62 177 GLY A N 1
ATOM 1405 C CA . GLY A 1 177 ? 5.982 7.874 -1.297 1.00 93.62 177 GLY A CA 1
ATOM 1406 C C . GLY A 1 177 ? 7.025 7.288 -2.249 1.00 93.62 177 GLY A C 1
ATOM 1407 O O . GLY A 1 177 ? 7.548 6.206 -1.988 1.00 93.62 177 GLY A O 1
ATOM 1408 N N . ALA A 1 178 ? 7.394 8.016 -3.306 1.00 96.06 178 ALA A N 1
ATOM 1409 C CA . ALA A 1 178 ? 8.465 7.619 -4.219 1.00 96.06 178 ALA A CA 1
ATOM 1410 C C . ALA A 1 178 ? 9.837 7.607 -3.525 1.00 96.06 178 ALA A C 1
ATOM 1412 O O . ALA A 1 178 ? 10.617 6.679 -3.729 1.00 96.06 178 ALA A O 1
ATOM 1413 N N . LEU A 1 179 ? 10.122 8.602 -2.676 1.00 96.31 179 LEU A N 1
ATOM 1414 C CA . LEU A 1 179 ? 11.356 8.663 -1.888 1.00 96.31 179 LEU A CA 1
ATOM 1415 C C . LEU A 1 179 ? 11.427 7.536 -0.852 1.00 96.31 179 LEU A C 1
ATOM 1417 O O . LEU A 1 179 ? 12.469 6.898 -0.736 1.00 96.31 179 LEU A O 1
ATOM 1421 N N . ILE A 1 180 ? 10.325 7.258 -0.145 1.00 94.50 180 ILE A N 1
ATOM 1422 C CA . ILE A 1 180 ? 10.233 6.133 0.798 1.00 94.50 180 ILE A CA 1
ATOM 1423 C C . ILE A 1 180 ? 10.435 4.812 0.051 1.00 94.50 180 ILE A C 1
ATOM 1425 O O . ILE A 1 180 ? 11.252 4.002 0.475 1.00 94.50 180 ILE A O 1
ATOM 1429 N N . SER A 1 181 ? 9.765 4.618 -1.090 1.00 94.75 181 SER A N 1
ATOM 1430 C CA . SER A 1 181 ? 9.911 3.410 -1.913 1.00 94.75 181 SER A CA 1
ATOM 1431 C C . SER A 1 181 ? 11.342 3.211 -2.394 1.00 94.75 181 SER A C 1
ATOM 1433 O O . SER A 1 181 ? 11.888 2.120 -2.249 1.00 94.75 181 SER A O 1
ATOM 1435 N N . ALA A 1 182 ? 11.976 4.271 -2.902 1.00 94.12 182 ALA A N 1
ATOM 1436 C CA . ALA A 1 182 ? 13.379 4.235 -3.283 1.00 94.12 182 ALA A CA 1
ATOM 1437 C C . ALA A 1 182 ? 14.251 3.852 -2.080 1.00 94.12 182 ALA A C 1
ATOM 1439 O O . ALA A 1 182 ? 14.970 2.861 -2.149 1.00 94.12 182 ALA A O 1
ATOM 1440 N N . ALA A 1 183 ? 14.138 4.566 -0.956 1.00 93.31 183 ALA A N 1
ATOM 1441 C CA . ALA A 1 183 ? 14.908 4.277 0.251 1.00 93.31 183 ALA A CA 1
ATOM 1442 C C . ALA A 1 183 ? 14.729 2.824 0.714 1.00 93.31 183 ALA A C 1
ATOM 1444 O O . ALA A 1 183 ? 15.717 2.166 1.020 1.00 93.31 183 ALA A O 1
ATOM 1445 N N . THR A 1 184 ? 13.505 2.291 0.691 1.00 91.62 184 THR A N 1
ATOM 1446 C CA . THR A 1 184 ? 13.238 0.881 0.991 1.00 91.62 184 THR A CA 1
ATOM 1447 C C . THR A 1 184 ? 13.964 -0.047 0.037 1.00 91.62 184 THR A C 1
ATOM 1449 O O . THR A 1 184 ? 14.672 -0.915 0.519 1.00 91.62 184 THR A O 1
ATOM 1452 N N . ILE A 1 185 ? 13.877 0.161 -1.279 1.00 90.88 185 ILE A N 1
ATOM 1453 C CA . ILE A 1 185 ? 14.575 -0.669 -2.274 1.00 90.88 185 ILE A CA 1
ATOM 1454 C C . ILE A 1 185 ? 16.101 -0.637 -2.058 1.00 90.88 185 ILE A C 1
ATOM 1456 O O . ILE A 1 185 ? 16.767 -1.668 -2.156 1.00 90.88 185 ILE A O 1
ATOM 1460 N N . PHE A 1 186 ? 16.665 0.522 -1.705 1.00 88.06 186 PHE A N 1
ATOM 1461 C CA . PHE A 1 186 ? 18.083 0.646 -1.354 1.00 88.06 186 PHE A CA 1
ATOM 1462 C C . PHE A 1 186 ? 18.425 -0.020 -0.007 1.00 88.06 186 PHE A C 1
ATOM 1464 O O . PHE A 1 186 ? 19.500 -0.595 0.127 1.00 88.06 186 PHE A O 1
ATOM 1471 N N . ILE A 1 187 ? 17.534 0.007 0.989 1.00 85.12 187 ILE A N 1
ATOM 1472 C CA . ILE A 1 187 ? 17.719 -0.682 2.280 1.00 85.12 187 ILE A CA 1
ATOM 1473 C C . ILE A 1 187 ? 17.572 -2.201 2.125 1.00 85.12 187 ILE A C 1
ATOM 1475 O O . ILE A 1 187 ? 18.311 -2.947 2.767 1.00 85.12 187 ILE A O 1
ATOM 1479 N N . THR A 1 188 ? 16.677 -2.671 1.251 1.00 79.00 188 THR A N 1
ATOM 1480 C CA . THR A 1 188 ? 16.500 -4.088 0.902 1.00 79.00 188 THR A CA 1
ATOM 1481 C C . THR A 1 188 ? 17.837 -4.709 0.503 1.00 79.00 188 THR A C 1
ATOM 1483 O O . THR A 1 188 ? 18.137 -5.809 0.952 1.00 79.00 188 THR A O 1
ATOM 1486 N N . LEU A 1 189 ? 18.688 -3.975 -0.228 1.00 75.38 189 LEU A N 1
ATOM 1487 C CA . LEU A 1 189 ? 20.060 -4.383 -0.553 1.00 75.38 189 LEU A CA 1
ATOM 1488 C C . LEU A 1 189 ? 20.881 -4.699 0.706 1.00 75.38 189 LEU A C 1
ATOM 1490 O O . LEU A 1 189 ? 21.524 -5.742 0.762 1.00 75.38 189 LEU A O 1
ATOM 1494 N N . TYR A 1 190 ? 20.858 -3.828 1.718 1.00 72.75 190 TYR A N 1
ATOM 1495 C CA . TYR A 1 190 ? 21.603 -4.025 2.967 1.00 72.75 190 TYR A CA 1
ATOM 1496 C C . TYR A 1 190 ? 21.033 -5.178 3.807 1.00 72.75 190 TYR A C 1
ATOM 1498 O O . TYR A 1 190 ? 21.789 -6.000 4.320 1.00 72.75 190 TYR A O 1
ATOM 1506 N N . MET A 1 191 ? 19.706 -5.272 3.926 1.00 74.25 191 MET A N 1
ATOM 1507 C CA . MET A 1 191 ? 19.055 -6.302 4.748 1.00 74.25 191 MET A CA 1
ATOM 1508 C C . MET A 1 191 ? 19.104 -7.701 4.131 1.00 74.25 191 MET A C 1
ATOM 1510 O O . MET A 1 191 ? 19.034 -8.687 4.863 1.00 74.25 191 MET A O 1
ATOM 1514 N N . LEU A 1 192 ? 19.272 -7.802 2.810 1.00 73.75 192 LEU A N 1
ATOM 1515 C CA . LEU A 1 192 ? 19.519 -9.082 2.149 1.00 73.75 192 LEU A CA 1
ATOM 1516 C C . LEU A 1 192 ? 20.801 -9.739 2.691 1.00 73.75 192 LEU A C 1
ATOM 1518 O O . LEU A 1 192 ? 20.818 -10.939 2.944 1.00 73.75 192 LEU A O 1
ATOM 1522 N N . TYR A 1 193 ? 21.837 -8.940 2.983 1.00 67.19 193 TYR A N 1
ATOM 1523 C CA . TYR A 1 193 ? 23.107 -9.428 3.537 1.00 67.19 193 TYR A CA 1
ATOM 1524 C C . TYR A 1 193 ? 23.020 -9.872 4.992 1.00 67.19 193 TYR A C 1
ATOM 1526 O O . TYR A 1 193 ? 23.738 -10.784 5.393 1.00 67.19 193 TYR A O 1
ATOM 1534 N N . SER A 1 194 ? 22.145 -9.260 5.790 1.00 70.94 194 SER A N 1
ATOM 1535 C CA . SER A 1 194 ? 21.931 -9.701 7.170 1.00 70.94 194 SER A CA 1
ATOM 1536 C C . SER A 1 194 ? 21.044 -10.947 7.265 1.00 70.94 194 SER A C 1
ATOM 1538 O O . SER A 1 194 ? 20.782 -11.407 8.374 1.00 70.94 194 SER A O 1
ATOM 1540 N N . SER A 1 195 ? 20.583 -11.495 6.127 1.00 68.56 195 SER A N 1
ATOM 1541 C CA . SER A 1 195 ? 19.651 -12.633 6.040 1.00 68.56 195 SER A CA 1
ATOM 1542 C C . SER A 1 195 ? 18.383 -12.441 6.885 1.00 68.56 195 SER A C 1
ATOM 1544 O O . SER A 1 195 ? 17.737 -13.401 7.303 1.00 68.56 195 SER A O 1
ATOM 1546 N N . ASN A 1 196 ? 18.003 -11.185 7.150 1.00 77.44 196 ASN A N 1
ATOM 1547 C CA . ASN A 1 196 ? 16.833 -10.852 7.952 1.00 77.44 196 ASN A CA 1
ATOM 1548 C C . ASN A 1 196 ? 15.595 -10.725 7.055 1.00 77.44 196 ASN A C 1
ATOM 1550 O O . ASN A 1 196 ? 15.058 -9.635 6.844 1.00 77.44 196 ASN A O 1
ATOM 1554 N N . THR A 1 197 ? 15.145 -11.860 6.516 1.00 77.62 197 THR A N 1
ATOM 1555 C CA . THR A 1 197 ? 13.999 -11.935 5.596 1.00 77.62 197 THR A CA 1
ATOM 1556 C C . THR A 1 197 ? 12.721 -11.379 6.220 1.00 77.62 197 THR A C 1
ATOM 1558 O O . THR A 1 197 ? 11.942 -10.711 5.543 1.00 77.62 197 THR A O 1
ATOM 1561 N N . ILE A 1 198 ? 12.518 -11.593 7.525 1.00 80.38 198 ILE A N 1
ATOM 1562 C CA . ILE A 1 198 ? 11.348 -11.080 8.252 1.00 80.38 198 ILE A CA 1
ATOM 1563 C C . ILE A 1 198 ? 11.388 -9.550 8.334 1.00 80.38 198 ILE A C 1
ATOM 1565 O O . ILE A 1 198 ? 10.380 -8.896 8.062 1.00 80.38 198 ILE A O 1
ATOM 1569 N N . GLY A 1 199 ? 12.539 -8.961 8.670 1.00 81.44 199 GLY A N 1
ATOM 1570 C CA . GLY A 1 199 ? 12.723 -7.509 8.689 1.00 81.44 199 GLY A CA 1
ATOM 1571 C C . GLY A 1 199 ? 12.545 -6.884 7.304 1.00 81.44 199 GLY A C 1
ATOM 1572 O O . GLY A 1 199 ? 11.883 -5.856 7.170 1.00 81.44 199 GLY A O 1
ATOM 1573 N N . LEU A 1 200 ? 13.057 -7.545 6.265 1.00 83.19 200 LEU A N 1
ATOM 1574 C CA . LEU A 1 200 ? 12.937 -7.106 4.876 1.00 83.19 200 LEU A CA 1
ATOM 1575 C C . LEU A 1 200 ? 11.473 -7.130 4.401 1.00 83.19 200 LEU A C 1
ATOM 1577 O O . LEU A 1 200 ? 10.990 -6.123 3.879 1.00 83.19 200 LEU A O 1
ATOM 1581 N N . LEU A 1 201 ? 10.740 -8.221 4.663 1.00 85.50 201 LEU A N 1
ATOM 1582 C CA . LEU A 1 201 ? 9.299 -8.300 4.400 1.00 85.50 201 LEU A CA 1
ATOM 1583 C C . LEU A 1 201 ? 8.536 -7.217 5.169 1.00 85.50 201 LEU A C 1
ATOM 1585 O O . LEU A 1 201 ? 7.659 -6.568 4.611 1.00 85.50 201 LEU A O 1
ATOM 1589 N N . SER A 1 202 ? 8.894 -6.979 6.429 1.00 85.31 202 SER A N 1
ATOM 1590 C CA . SER A 1 202 ? 8.220 -6.000 7.285 1.00 85.31 202 SER A CA 1
ATOM 1591 C C . SER A 1 202 ? 8.329 -4.572 6.742 1.00 85.31 202 SER A C 1
ATOM 1593 O O . SER A 1 202 ? 7.318 -3.884 6.602 1.00 85.31 202 SER A O 1
ATOM 1595 N N . ILE A 1 203 ? 9.539 -4.128 6.383 1.00 87.62 203 ILE A N 1
ATOM 1596 C CA . ILE A 1 203 ? 9.749 -2.785 5.818 1.00 87.62 203 ILE A CA 1
ATOM 1597 C C . ILE A 1 203 ? 9.101 -2.679 4.434 1.00 87.62 203 ILE A C 1
ATOM 1599 O O . ILE A 1 203 ? 8.461 -1.674 4.133 1.00 87.62 203 ILE A O 1
ATOM 1603 N N . SER A 1 204 ? 9.219 -3.716 3.602 1.00 88.81 204 SER A N 1
ATOM 1604 C CA . SER A 1 204 ? 8.623 -3.729 2.263 1.00 88.81 204 SER A CA 1
ATOM 1605 C C . SER A 1 204 ? 7.087 -3.704 2.306 1.00 88.81 204 SER A C 1
ATOM 1607 O O . SER A 1 204 ? 6.457 -2.985 1.525 1.00 88.81 204 SER A O 1
ATOM 1609 N N . LEU A 1 205 ? 6.456 -4.414 3.248 1.00 88.19 205 LEU A N 1
ATOM 1610 C CA . LEU A 1 205 ? 5.013 -4.346 3.489 1.00 88.19 205 LEU A CA 1
ATOM 1611 C C . LEU A 1 205 ? 4.585 -2.968 3.996 1.00 88.19 205 LEU A C 1
ATOM 1613 O O . LEU A 1 205 ? 3.552 -2.464 3.562 1.00 88.19 205 LEU A O 1
ATOM 1617 N N . LEU A 1 206 ? 5.373 -2.336 4.872 1.00 88.06 206 LEU A N 1
ATOM 1618 C CA . LEU A 1 206 ? 5.075 -0.993 5.384 1.00 88.06 206 LEU A CA 1
ATOM 1619 C C . LEU A 1 206 ? 5.111 0.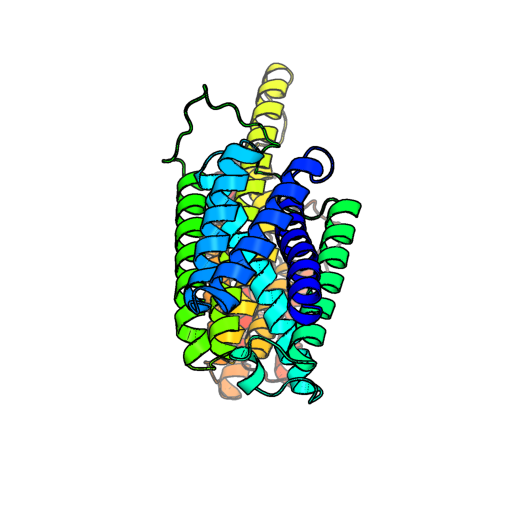041 4.269 1.00 88.06 206 LEU A C 1
ATOM 1621 O O . LEU A 1 206 ? 4.178 0.827 4.113 1.00 88.06 206 LEU A O 1
ATOM 1625 N N . THR A 1 207 ? 6.153 -0.000 3.451 1.00 91.81 207 THR A N 1
ATOM 1626 C CA . THR A 1 207 ? 6.305 0.894 2.308 1.00 91.81 207 THR A CA 1
ATOM 1627 C C . THR A 1 207 ? 5.213 0.684 1.266 1.00 91.81 207 THR A C 1
ATOM 1629 O O . THR A 1 207 ? 4.650 1.663 0.762 1.00 91.81 207 THR A O 1
ATOM 1632 N N . PHE A 1 208 ? 4.851 -0.570 0.981 1.00 91.44 208 PHE A N 1
ATOM 1633 C CA . PHE A 1 208 ? 3.735 -0.866 0.090 1.00 91.44 208 PHE A CA 1
ATOM 1634 C C . PHE A 1 208 ? 2.393 -0.407 0.680 1.00 91.44 208 PHE A C 1
ATOM 1636 O O . PHE A 1 208 ? 1.612 0.220 -0.027 1.00 91.44 208 PHE A O 1
ATOM 1643 N N . GLY A 1 209 ? 2.144 -0.624 1.975 1.00 86.31 209 GLY A N 1
ATOM 1644 C CA . GLY A 1 209 ? 0.933 -0.169 2.665 1.00 86.31 209 GLY A CA 1
ATOM 1645 C C . GLY A 1 209 ? 0.782 1.356 2.667 1.00 86.31 209 GLY A C 1
ATOM 1646 O O . GLY A 1 209 ? -0.291 1.873 2.361 1.00 86.31 209 GLY A O 1
ATOM 1647 N N . LEU A 1 210 ? 1.870 2.093 2.912 1.00 88.75 210 LEU A N 1
ATOM 1648 C CA . LEU A 1 210 ? 1.894 3.556 2.789 1.00 88.75 210 LEU A CA 1
ATOM 1649 C C . LEU A 1 210 ? 1.637 4.013 1.347 1.00 88.75 210 LEU A C 1
ATOM 1651 O O . LEU A 1 210 ? 0.883 4.958 1.116 1.00 88.75 210 LEU A O 1
ATOM 1655 N N . SER A 1 211 ? 2.226 3.330 0.367 1.00 92.62 211 SER A N 1
ATOM 1656 C CA . SER A 1 211 ? 2.005 3.635 -1.050 1.00 92.62 211 SER A CA 1
ATOM 1657 C C . SER A 1 211 ? 0.574 3.330 -1.489 1.00 92.62 211 SER A C 1
ATOM 1659 O O . SER A 1 211 ? -0.015 4.109 -2.238 1.00 92.62 211 SER A O 1
ATOM 1661 N N . TYR A 1 212 ? -0.019 2.245 -0.990 1.00 89.50 212 TYR A N 1
ATOM 1662 C CA . TYR A 1 212 ? -1.430 1.926 -1.179 1.00 89.50 212 TYR A CA 1
ATOM 1663 C C . TYR A 1 212 ? -2.301 3.049 -0.609 1.00 89.50 212 TYR A C 1
ATOM 1665 O O . TYR A 1 212 ? -3.144 3.589 -1.319 1.00 89.50 212 TYR A O 1
ATOM 1673 N N . PHE A 1 213 ? -2.033 3.477 0.630 1.00 86.81 213 PHE A N 1
ATOM 1674 C CA . PHE A 1 213 ? -2.743 4.581 1.277 1.00 86.81 213 PHE A CA 1
ATOM 1675 C C . PHE A 1 213 ? -2.672 5.885 0.460 1.00 86.81 213 PHE A C 1
ATOM 1677 O O . PHE A 1 213 ? -3.678 6.572 0.271 1.00 86.81 213 PHE A O 1
ATOM 1684 N N . PHE A 1 214 ? -1.495 6.233 -0.070 1.00 90.19 214 PHE A N 1
ATOM 1685 C CA . PHE A 1 214 ? -1.341 7.411 -0.932 1.00 90.19 214 PHE A CA 1
ATOM 1686 C C . PHE A 1 214 ? -2.052 7.257 -2.279 1.00 90.19 214 PHE A C 1
ATOM 1688 O O . PHE A 1 214 ? -2.605 8.234 -2.782 1.00 90.19 214 PHE A O 1
ATOM 1695 N N . SER A 1 215 ? -2.073 6.048 -2.839 1.00 90.62 215 SER A N 1
ATOM 1696 C CA . SER A 1 215 ? -2.759 5.753 -4.099 1.00 90.62 215 SER A CA 1
ATOM 1697 C C . SER A 1 215 ? -4.279 5.858 -3.949 1.00 90.62 215 SER A C 1
ATOM 1699 O O . SER A 1 215 ? -4.939 6.497 -4.765 1.00 90.62 215 SER A O 1
ATOM 1701 N N . GLU A 1 216 ? -4.825 5.334 -2.851 1.00 84.75 216 GLU A N 1
ATOM 1702 C CA . GLU A 1 216 ? -6.248 5.423 -2.519 1.00 84.75 216 GLU A CA 1
ATOM 1703 C C . GLU A 1 216 ? -6.686 6.880 -2.300 1.00 84.75 216 GLU A C 1
ATOM 1705 O O . GLU A 1 216 ? -7.734 7.322 -2.776 1.00 84.75 216 GLU A O 1
ATOM 1710 N N . ARG A 1 217 ? -5.830 7.683 -1.654 1.00 83.19 217 ARG A N 1
ATOM 1711 C CA . ARG A 1 217 ? -6.037 9.132 -1.555 1.00 83.19 217 ARG A CA 1
ATOM 1712 C C . ARG A 1 217 ? -5.988 9.825 -2.920 1.00 83.19 217 ARG A C 1
ATOM 1714 O O . ARG A 1 217 ? -6.734 10.781 -3.132 1.00 83.19 217 ARG A O 1
ATOM 1721 N N . GLY A 1 218 ? -5.130 9.368 -3.828 1.00 86.38 218 GLY A N 1
ATOM 1722 C CA . GLY A 1 218 ? -5.094 9.846 -5.208 1.00 86.38 218 GLY A CA 1
ATOM 1723 C C . GLY A 1 218 ? -6.431 9.636 -5.914 1.00 86.38 218 GLY A C 1
ATOM 1724 O O . GLY A 1 218 ? -6.978 10.587 -6.473 1.00 86.38 218 GLY A O 1
ATOM 1725 N N . ASP A 1 219 ? -6.997 8.430 -5.827 1.00 84.12 219 ASP A N 1
ATOM 1726 C CA . ASP A 1 219 ? -8.308 8.115 -6.415 1.00 84.12 219 ASP A CA 1
ATOM 1727 C C . ASP A 1 219 ? -9.432 8.938 -5.794 1.00 84.12 219 ASP A C 1
ATOM 1729 O O . ASP A 1 219 ? -10.297 9.450 -6.506 1.00 84.12 219 ASP A O 1
ATOM 1733 N N . TYR A 1 220 ? -9.387 9.138 -4.477 1.00 81.06 220 TYR A N 1
ATOM 1734 C CA . TYR A 1 220 ? -10.319 10.020 -3.790 1.00 81.06 220 TYR A CA 1
ATOM 1735 C C . TYR A 1 220 ? -10.268 11.457 -4.327 1.00 81.06 220 TYR A C 1
ATOM 1737 O O . TYR A 1 220 ? -11.307 12.040 -4.638 1.00 81.06 220 TYR A O 1
ATOM 1745 N N . GLU A 1 221 ? -9.072 12.043 -4.457 1.00 81.75 221 GLU A N 1
ATOM 1746 C CA . GLU A 1 221 ? -8.909 13.403 -4.986 1.00 81.75 221 GLU A CA 1
ATOM 1747 C C . GLU A 1 221 ? -9.314 13.495 -6.472 1.00 81.75 221 GLU A C 1
ATOM 1749 O O . GLU A 1 221 ? -9.923 14.489 -6.887 1.00 81.75 221 GLU A O 1
ATOM 1754 N N . GLY A 1 222 ? -9.070 12.436 -7.251 1.00 81.00 222 GLY A N 1
ATOM 1755 C CA . GLY A 1 222 ? -9.549 12.290 -8.626 1.00 81.00 222 GLY A CA 1
ATOM 1756 C C . GLY A 1 222 ? -11.077 12.288 -8.713 1.00 81.00 222 GLY A C 1
ATOM 1757 O O . GLY A 1 222 ? -11.656 13.157 -9.372 1.00 81.00 222 GLY A O 1
ATOM 1758 N N . ALA A 1 223 ? -11.740 11.388 -7.981 1.00 77.94 223 ALA A N 1
ATOM 1759 C CA . ALA A 1 223 ? -13.199 11.296 -7.906 1.00 77.94 223 ALA A CA 1
ATOM 1760 C C . ALA A 1 223 ? -13.826 12.615 -7.430 1.00 77.94 223 ALA A C 1
ATOM 1762 O O . ALA A 1 223 ? -14.779 13.120 -8.027 1.00 77.94 223 ALA A O 1
ATOM 1763 N N . ARG A 1 224 ? -13.228 13.234 -6.409 1.00 77.19 224 ARG A N 1
ATOM 1764 C CA . ARG A 1 224 ? -13.597 14.558 -5.903 1.00 77.19 224 ARG A CA 1
ATOM 1765 C C . ARG A 1 224 ? -13.578 15.621 -7.000 1.00 77.19 224 ARG A C 1
ATOM 1767 O O . ARG A 1 224 ? -14.534 16.385 -7.144 1.00 77.19 224 ARG A O 1
ATOM 1774 N N . SER A 1 225 ? -12.496 15.688 -7.775 1.00 79.44 225 SER A N 1
ATOM 1775 C CA . SER A 1 225 ? -12.367 16.669 -8.855 1.00 79.44 225 SER A CA 1
ATOM 1776 C C . SER A 1 225 ? -13.444 16.481 -9.933 1.00 79.44 225 SER A C 1
ATOM 1778 O O . SER A 1 225 ? -14.055 17.465 -10.357 1.00 79.44 225 SER A O 1
ATOM 1780 N N . ALA A 1 226 ? -13.759 15.231 -10.290 1.00 77.50 226 ALA A N 1
ATOM 1781 C CA . ALA A 1 226 ? -14.796 14.893 -11.261 1.00 77.50 226 ALA A CA 1
ATOM 1782 C C . ALA A 1 226 ? -16.202 15.276 -10.767 1.00 77.50 226 ALA A C 1
ATOM 1784 O O . ALA A 1 226 ? -16.958 15.927 -11.491 1.00 77.50 226 ALA A O 1
ATOM 1785 N N . ILE A 1 227 ? -16.528 14.962 -9.507 1.00 75.06 227 ILE A N 1
ATOM 1786 C CA . ILE A 1 227 ? -17.804 15.334 -8.872 1.00 75.06 227 ILE A CA 1
ATOM 1787 C C . ILE A 1 227 ? -17.958 16.861 -8.826 1.00 75.06 227 ILE A C 1
ATOM 1789 O O . ILE A 1 227 ? -19.032 17.390 -9.124 1.00 75.06 227 ILE A O 1
ATOM 1793 N N . LYS A 1 228 ? -16.885 17.596 -8.505 1.00 77.62 228 LYS A N 1
ATOM 1794 C CA . LYS A 1 228 ? -16.894 19.066 -8.486 1.00 77.62 228 LYS A CA 1
ATOM 1795 C C . LYS A 1 228 ? -17.166 19.661 -9.869 1.00 77.62 228 LYS A C 1
ATOM 1797 O O . LYS A 1 228 ? -17.949 20.604 -9.973 1.00 77.62 228 LYS A O 1
ATOM 1802 N N . VAL A 1 229 ? -16.554 19.119 -10.924 1.00 78.81 229 VAL A N 1
ATOM 1803 C CA . VAL A 1 229 ? -16.804 19.550 -12.312 1.00 78.81 229 VAL A CA 1
ATOM 1804 C C . VAL A 1 229 ? -18.248 19.254 -12.718 1.00 78.81 229 VAL A C 1
ATOM 1806 O O . VAL A 1 229 ? -18.932 20.158 -13.198 1.00 78.81 229 VAL A O 1
ATOM 1809 N N . HIS A 1 230 ? -18.736 18.038 -12.457 1.00 73.88 230 HIS A N 1
ATOM 1810 C CA . HIS A 1 230 ? -20.111 17.646 -12.770 1.00 73.88 230 HIS A CA 1
ATOM 1811 C C . HIS A 1 230 ? -21.137 18.536 -12.050 1.00 73.88 230 HIS A C 1
ATOM 1813 O O . HIS A 1 230 ? -22.035 19.088 -12.685 1.00 73.88 230 HIS A O 1
ATOM 1819 N N . ARG A 1 231 ? -20.963 18.787 -10.743 1.00 69.38 231 ARG A N 1
ATOM 1820 C CA . ARG A 1 231 ? -21.857 19.690 -10.002 1.00 69.38 231 ARG A CA 1
ATOM 1821 C C . ARG A 1 231 ? -21.750 21.134 -10.469 1.00 69.38 231 ARG A C 1
ATOM 1823 O O . ARG A 1 231 ? -22.767 21.806 -10.494 1.00 69.38 231 ARG A O 1
ATOM 1830 N N . ASN A 1 232 ? -20.575 21.649 -10.822 1.00 71.38 232 ASN A N 1
ATOM 1831 C CA . ASN A 1 232 ? -20.481 23.010 -11.362 1.00 71.38 232 ASN A CA 1
ATOM 1832 C C . ASN A 1 232 ? -21.239 23.155 -12.691 1.00 71.38 232 ASN A C 1
ATOM 1834 O O . ASN A 1 232 ? -21.756 24.234 -12.972 1.00 71.38 232 ASN A O 1
ATOM 1838 N N . GLY A 1 233 ? -21.332 22.078 -13.478 1.00 68.69 233 GLY A N 1
ATOM 1839 C CA . GLY A 1 233 ? -22.253 21.983 -14.609 1.00 68.69 233 GLY A CA 1
ATOM 1840 C C . GLY A 1 233 ? -23.714 22.027 -14.156 1.00 68.69 233 GLY A C 1
ATOM 1841 O O . GLY A 1 233 ? -24.454 22.902 -14.591 1.00 68.69 233 GLY A O 1
ATOM 1842 N N . ASN A 1 234 ? -24.105 21.159 -13.217 1.00 60.38 234 ASN A N 1
ATOM 1843 C CA . ASN A 1 234 ? -25.495 21.058 -12.755 1.00 60.38 234 ASN A CA 1
ATOM 1844 C C . ASN A 1 234 ? -25.972 22.266 -11.943 1.00 60.38 234 ASN A C 1
ATOM 1846 O O . ASN A 1 234 ? -27.128 22.618 -12.058 1.00 60.38 234 ASN A O 1
ATOM 1850 N N . LYS A 1 235 ? -25.120 22.968 -11.189 1.00 58.94 235 LYS A N 1
ATOM 1851 C CA . LYS A 1 235 ? -25.475 24.211 -10.476 1.00 58.94 235 LYS A CA 1
ATOM 1852 C C . LYS A 1 235 ? -25.895 25.338 -11.419 1.00 58.94 235 LYS A C 1
ATOM 1854 O O . LYS A 1 235 ? -26.563 26.264 -10.979 1.00 58.94 235 LYS A O 1
ATOM 1859 N N . LYS A 1 236 ? -25.489 25.283 -12.694 1.00 60.34 236 LYS A N 1
ATOM 1860 C CA . LYS A 1 236 ? -26.018 26.184 -13.729 1.00 60.34 236 LYS A CA 1
ATOM 1861 C C . LYS A 1 236 ? -27.451 25.820 -14.138 1.00 60.34 236 LYS A C 1
ATOM 1863 O O . LYS A 1 236 ? -28.135 26.678 -14.677 1.00 60.34 236 LYS A O 1
ATOM 1868 N N . ALA A 1 237 ? -27.873 24.575 -13.914 1.00 59.94 237 ALA A N 1
ATOM 1869 C CA . ALA A 1 237 ? -29.180 24.033 -14.288 1.00 59.94 237 ALA A CA 1
ATOM 1870 C C . ALA A 1 237 ? -30.159 23.909 -13.099 1.00 59.94 237 ALA A C 1
ATOM 1872 O O . ALA A 1 237 ? -31.354 24.086 -13.289 1.00 59.94 237 ALA A O 1
ATOM 1873 N N . ASP A 1 238 ? -29.656 23.640 -11.893 1.00 57.34 238 ASP A N 1
ATOM 1874 C CA . ASP A 1 238 ? -30.394 23.523 -10.633 1.00 57.34 238 ASP A CA 1
ATOM 1875 C C . ASP A 1 238 ? -29.521 24.059 -9.472 1.00 57.34 238 ASP A C 1
ATOM 1877 O O . ASP A 1 238 ? -28.657 23.345 -8.938 1.00 57.34 238 ASP A O 1
ATOM 1881 N N . PRO A 1 239 ? -29.669 25.350 -9.120 1.00 59.59 239 PRO A N 1
ATOM 1882 C CA . PRO A 1 239 ? -28.906 25.995 -8.051 1.00 59.59 239 PRO A CA 1
ATOM 1883 C C . PRO A 1 239 ? -29.181 25.422 -6.652 1.00 59.59 239 PRO A C 1
ATOM 1885 O O . PRO A 1 239 ? -28.276 25.449 -5.810 1.00 59.59 239 PRO A O 1
ATOM 1888 N N . ASP A 1 240 ? -30.382 24.873 -6.431 1.00 58.47 240 ASP A N 1
ATOM 1889 C CA . ASP A 1 240 ? -30.938 24.524 -5.114 1.00 58.47 240 ASP A CA 1
ATOM 1890 C C . ASP A 1 240 ? -30.908 23.011 -4.816 1.00 58.47 240 ASP A C 1
ATOM 1892 O O . ASP A 1 240 ? -31.443 22.550 -3.806 1.00 58.47 240 ASP A O 1
ATOM 1896 N N . GLY A 1 241 ? -30.235 22.221 -5.661 1.00 57.38 241 GLY A N 1
ATOM 1897 C CA . GLY A 1 241 ? -30.129 20.770 -5.504 1.00 57.38 241 GLY A CA 1
ATOM 1898 C C . GLY A 1 241 ? -29.630 20.321 -4.107 1.00 57.38 241 GLY A C 1
ATOM 1899 O O . GLY A 1 241 ? -28.650 20.870 -3.583 1.00 57.38 241 GLY A O 1
ATOM 1900 N N . PRO A 1 242 ? -30.228 19.265 -3.515 1.00 53.19 242 PRO A N 1
ATOM 1901 C CA . PRO A 1 242 ? -30.221 19.007 -2.065 1.00 53.19 242 PRO A CA 1
ATOM 1902 C C . PRO A 1 242 ? -28.906 18.470 -1.472 1.00 53.19 242 PRO A C 1
ATOM 1904 O O . PRO A 1 242 ? -28.785 18.344 -0.255 1.00 53.19 242 PRO A O 1
ATOM 1907 N N . THR A 1 243 ? -27.900 18.132 -2.283 1.00 55.22 243 THR A N 1
ATOM 1908 C CA . THR A 1 243 ? -26.658 17.501 -1.796 1.00 55.22 243 THR A CA 1
ATOM 1909 C C . THR A 1 243 ? -25.425 18.346 -2.090 1.00 55.22 243 THR A C 1
ATOM 1911 O O . THR A 1 243 ? -25.105 18.639 -3.249 1.00 55.22 243 THR A O 1
ATOM 1914 N N . SER A 1 244 ? -24.673 18.712 -1.046 1.00 64.50 244 SER A N 1
ATOM 1915 C CA . SER A 1 244 ? -23.390 19.385 -1.223 1.00 64.50 244 SER A CA 1
ATOM 1916 C C . SER A 1 244 ? -22.307 18.393 -1.683 1.00 64.50 244 SER A C 1
ATOM 1918 O O . SER A 1 244 ? -22.213 17.272 -1.190 1.00 64.50 244 SER A O 1
ATOM 1920 N N . VAL A 1 245 ? -21.472 18.811 -2.645 1.00 65.56 245 VAL A N 1
ATOM 1921 C CA . VAL A 1 245 ? -20.240 18.108 -3.081 1.00 65.56 245 VAL A CA 1
ATOM 1922 C C . VAL A 1 245 ? -19.436 17.631 -1.872 1.00 65.56 245 VAL A C 1
ATOM 1924 O O . VAL A 1 245 ? -18.943 16.513 -1.860 1.00 65.56 245 VAL A O 1
ATOM 1927 N N . GLU A 1 246 ? -19.383 18.453 -0.832 1.00 66.38 246 GLU A N 1
ATOM 1928 C CA . GLU A 1 246 ? -18.628 18.213 0.393 1.00 66.38 246 GLU A CA 1
ATOM 1929 C C . GLU A 1 246 ? -19.169 17.028 1.215 1.00 66.38 246 GLU A C 1
ATOM 1931 O O . GLU A 1 246 ? -18.385 16.293 1.811 1.00 66.38 246 GLU A O 1
ATOM 1936 N N . VAL A 1 247 ? -20.486 16.782 1.214 1.00 66.38 247 VAL A N 1
ATOM 1937 C CA . VAL A 1 247 ? -21.089 15.621 1.898 1.00 66.38 247 VAL A CA 1
ATOM 1938 C C . VAL A 1 247 ? -20.793 14.322 1.145 1.00 66.38 247 VAL A C 1
ATOM 1940 O O . VAL A 1 247 ? -20.443 13.321 1.769 1.00 66.38 247 VAL A O 1
ATOM 1943 N N . MET A 1 248 ? -20.874 14.332 -0.191 1.00 66.25 248 MET A N 1
ATOM 1944 C CA . MET A 1 248 ? -20.510 13.165 -1.010 1.00 66.25 248 MET A CA 1
ATOM 1945 C C . MET A 1 248 ? -19.014 12.849 -0.914 1.00 66.25 248 MET A C 1
ATOM 1947 O O . MET A 1 248 ? -18.640 11.685 -0.786 1.00 66.25 248 MET A O 1
ATOM 1951 N N . GLU A 1 249 ? -18.174 13.887 -0.927 1.00 68.50 249 GLU A N 1
ATOM 1952 C CA . GLU A 1 249 ? -16.741 13.795 -0.649 1.00 68.50 249 GLU A CA 1
ATOM 1953 C C . GLU A 1 249 ? -16.507 13.108 0.702 1.00 68.50 249 GLU A C 1
ATOM 1955 O O . GLU A 1 249 ? -15.865 12.063 0.772 1.00 68.50 249 GLU A O 1
ATOM 1960 N N . TYR A 1 250 ? -17.104 13.625 1.776 1.00 71.19 250 TYR A N 1
ATOM 1961 C CA . TYR A 1 250 ? -16.921 13.054 3.105 1.00 71.19 250 TYR A CA 1
ATOM 1962 C C . TYR A 1 250 ? -17.362 11.582 3.186 1.00 71.19 250 TYR A C 1
ATOM 1964 O O . TYR A 1 250 ? -16.618 10.746 3.699 1.00 71.19 250 TYR A O 1
ATOM 1972 N N . ALA A 1 251 ? -18.521 11.236 2.618 1.00 69.44 251 ALA A N 1
ATOM 1973 C CA . ALA A 1 251 ? -19.043 9.870 2.627 1.00 69.44 251 ALA A CA 1
ATOM 1974 C C . ALA A 1 251 ? -18.160 8.877 1.848 1.00 69.44 251 ALA A C 1
ATOM 1976 O O . ALA A 1 251 ? -17.943 7.752 2.308 1.00 69.44 251 ALA A O 1
ATOM 1977 N N . LEU A 1 252 ? -17.626 9.281 0.689 1.00 70.62 252 LEU A N 1
ATOM 1978 C CA . LEU A 1 252 ? -16.694 8.458 -0.085 1.00 70.62 252 LEU A CA 1
ATOM 1979 C C . LEU A 1 252 ? -15.379 8.256 0.675 1.00 70.62 252 LEU A C 1
ATOM 1981 O O . LEU A 1 252 ? -14.866 7.139 0.746 1.00 70.62 252 LEU A O 1
ATOM 1985 N N . GLY A 1 253 ? -14.869 9.322 1.293 1.00 75.31 253 GLY A N 1
ATOM 1986 C CA . GLY A 1 253 ? -13.632 9.274 2.058 1.00 75.31 253 GLY A CA 1
ATOM 1987 C C . GLY A 1 253 ? -13.703 8.312 3.248 1.00 75.31 253 GLY A C 1
ATOM 1988 O O . GLY A 1 253 ? -12.720 7.639 3.536 1.00 75.31 253 GLY A O 1
ATOM 1989 N N . ILE A 1 254 ? -14.858 8.180 3.910 1.00 74.62 254 ILE A N 1
ATOM 1990 C CA . ILE A 1 254 ? -15.026 7.243 5.035 1.00 74.62 254 ILE A CA 1
ATOM 1991 C C . ILE A 1 254 ? -14.848 5.786 4.594 1.00 74.62 254 ILE A C 1
ATOM 1993 O O . ILE A 1 254 ? -14.133 5.035 5.258 1.00 74.62 254 ILE A O 1
ATOM 1997 N N . LYS A 1 255 ? -15.436 5.386 3.459 1.00 74.12 255 LYS A N 1
ATOM 1998 C CA . LYS A 1 255 ? -15.269 4.018 2.933 1.00 74.12 255 LYS A CA 1
ATOM 1999 C C . LYS A 1 255 ? -13.807 3.706 2.620 1.00 74.12 255 LYS A C 1
ATOM 2001 O O . LYS A 1 255 ? -13.329 2.620 2.919 1.00 74.12 255 LYS A O 1
ATOM 2006 N N . ILE A 1 256 ? -13.103 4.689 2.072 1.00 73.31 256 ILE A N 1
ATOM 2007 C CA . ILE A 1 256 ? -11.674 4.600 1.769 1.00 73.31 256 ILE A CA 1
ATOM 2008 C C . ILE A 1 256 ? -10.842 4.439 3.051 1.00 73.31 256 ILE A C 1
ATOM 2010 O O . ILE A 1 256 ? -9.981 3.568 3.155 1.00 73.31 256 ILE A O 1
ATOM 2014 N N . THR A 1 257 ? -11.153 5.209 4.100 1.00 82.31 257 THR A N 1
ATOM 2015 C CA . THR A 1 257 ? -10.424 5.080 5.372 1.00 82.31 257 THR A CA 1
ATOM 2016 C C . THR A 1 257 ? -10.544 3.707 6.022 1.00 82.31 257 THR A C 1
ATOM 2018 O O . THR A 1 257 ? -9.635 3.305 6.743 1.00 82.31 257 THR A O 1
ATOM 2021 N N . GLU A 1 258 ? -11.632 2.981 5.772 1.00 81.50 258 GLU A N 1
ATOM 2022 C CA . GLU A 1 258 ? -11.848 1.645 6.322 1.00 81.50 258 GLU A CA 1
ATOM 2023 C C . GLU A 1 258 ? -10.814 0.644 5.784 1.00 81.50 258 GLU A C 1
ATOM 2025 O O . GLU A 1 258 ? -10.123 -0.017 6.563 1.00 81.50 258 GLU A O 1
ATOM 2030 N N . VAL A 1 259 ? -10.634 0.599 4.460 1.00 80.94 259 VAL A N 1
ATOM 2031 C CA . VAL A 1 259 ? -9.653 -0.277 3.798 1.00 80.94 259 VAL A CA 1
ATOM 2032 C C . VAL A 1 259 ? -8.228 0.130 4.171 1.00 80.94 259 VAL A C 1
ATOM 2034 O O . VAL A 1 259 ? -7.419 -0.713 4.568 1.00 80.94 259 VAL A O 1
ATOM 2037 N N . SER A 1 260 ? -7.950 1.435 4.134 1.00 82.06 260 SER A N 1
ATOM 2038 C CA . SER A 1 260 ? -6.688 2.021 4.586 1.00 82.06 260 SER A CA 1
ATOM 2039 C C . SER A 1 260 ? -6.311 1.594 6.015 1.00 82.06 260 SER A C 1
ATOM 2041 O O . SER A 1 260 ? -5.168 1.211 6.270 1.00 82.06 260 SER A O 1
ATOM 2043 N N . SER A 1 261 ? -7.256 1.636 6.963 1.00 87.81 261 SER A N 1
ATOM 2044 C CA . SER A 1 261 ? -7.013 1.235 8.355 1.00 87.81 261 SER A CA 1
ATOM 2045 C C . SER A 1 261 ? -6.716 -0.255 8.501 1.00 87.81 261 SER A C 1
ATOM 2047 O O . SER A 1 261 ? -5.830 -0.601 9.280 1.00 87.81 261 SER A O 1
ATOM 2049 N N . ILE A 1 262 ? -7.393 -1.131 7.750 1.00 89.12 262 ILE A N 1
ATOM 2050 C CA . ILE A 1 262 ? -7.114 -2.577 7.773 1.00 89.12 262 ILE A CA 1
ATOM 2051 C C . ILE A 1 262 ? -5.671 -2.853 7.359 1.00 89.12 262 ILE A C 1
ATOM 2053 O O . ILE A 1 262 ? -4.951 -3.550 8.075 1.00 89.12 262 ILE A O 1
ATOM 2057 N N . LEU A 1 263 ? -5.233 -2.277 6.237 1.00 86.38 263 LEU A N 1
ATOM 2058 C CA . LEU A 1 263 ? -3.878 -2.481 5.728 1.00 86.38 263 LEU A CA 1
ATOM 2059 C C . LEU A 1 263 ? -2.823 -1.943 6.698 1.00 86.38 263 LEU A C 1
ATOM 2061 O O . LEU A 1 263 ? -1.880 -2.655 7.039 1.00 86.38 263 LEU A O 1
ATOM 2065 N N . MET A 1 264 ? -3.004 -0.718 7.197 1.00 87.94 264 MET A N 1
ATOM 2066 C CA . MET A 1 264 ? -2.053 -0.104 8.127 1.00 87.94 264 MET A CA 1
ATOM 2067 C C . MET A 1 264 ? -1.952 -0.872 9.452 1.00 87.94 264 MET A C 1
ATOM 2069 O O . MET A 1 264 ? -0.846 -1.089 9.946 1.00 87.94 264 MET A O 1
ATOM 2073 N N . VAL A 1 265 ? -3.076 -1.331 10.015 1.00 92.81 265 VAL A N 1
ATOM 2074 C CA . VAL A 1 265 ? -3.069 -2.157 11.233 1.00 92.81 265 VAL A CA 1
ATOM 2075 C C . VAL A 1 265 ? -2.394 -3.494 10.979 1.00 92.81 265 VAL A C 1
ATOM 2077 O O . VAL A 1 265 ? -1.544 -3.876 11.773 1.00 92.81 265 VAL A O 1
ATOM 2080 N N . ALA A 1 266 ? -2.726 -4.188 9.887 1.00 88.44 266 ALA A N 1
ATOM 2081 C CA . ALA A 1 266 ? -2.138 -5.487 9.571 1.00 88.44 266 ALA A CA 1
ATOM 2082 C C . ALA A 1 266 ? -0.606 -5.407 9.503 1.00 88.44 266 ALA A C 1
ATOM 2084 O O . ALA A 1 266 ? 0.088 -6.218 10.114 1.00 88.44 266 ALA A O 1
ATOM 2085 N N . VAL A 1 267 ? -0.074 -4.391 8.820 1.00 86.06 267 VAL A N 1
ATOM 2086 C CA . VAL A 1 267 ? 1.374 -4.245 8.666 1.00 86.06 267 VAL A CA 1
ATOM 2087 C C . VAL A 1 267 ? 2.056 -3.866 9.977 1.00 86.06 267 VAL A C 1
ATOM 2089 O O . VAL A 1 267 ? 3.025 -4.512 10.371 1.00 86.06 267 VAL A O 1
ATOM 2092 N N . ILE A 1 268 ? 1.561 -2.852 10.689 1.00 89.50 268 ILE A N 1
ATOM 2093 C CA . ILE A 1 268 ? 2.218 -2.425 11.930 1.00 89.50 268 ILE A CA 1
ATOM 2094 C C . ILE A 1 268 ? 2.080 -3.507 13.010 1.00 89.50 268 ILE A C 1
ATOM 2096 O O . ILE A 1 268 ? 3.033 -3.759 13.739 1.00 89.50 268 ILE A O 1
ATOM 2100 N N . ALA A 1 269 ? 0.945 -4.203 13.083 1.00 90.75 269 ALA A N 1
ATOM 2101 C CA . ALA A 1 269 ? 0.748 -5.289 14.037 1.00 90.75 269 ALA A CA 1
ATOM 2102 C C . ALA A 1 269 ? 1.643 -6.506 13.758 1.00 90.75 269 ALA A C 1
ATOM 2104 O O . ALA A 1 269 ? 2.053 -7.202 14.687 1.00 90.75 269 ALA A O 1
ATOM 2105 N N . TRP A 1 270 ? 1.965 -6.758 12.485 1.00 86.19 270 TRP A N 1
ATOM 2106 C CA . TRP A 1 270 ? 2.987 -7.734 12.110 1.00 86.19 270 TRP A CA 1
ATOM 2107 C C . TRP A 1 270 ? 4.359 -7.315 12.648 1.00 86.19 270 TRP A C 1
ATOM 2109 O O . TRP A 1 270 ? 5.027 -8.105 13.309 1.00 86.19 270 TRP A O 1
ATOM 2119 N N . MET A 1 271 ? 4.741 -6.050 12.443 1.00 85.44 271 MET A N 1
ATOM 2120 C CA . MET A 1 271 ? 6.019 -5.508 12.921 1.00 85.44 271 MET A CA 1
ATOM 2121 C C . MET A 1 271 ? 6.156 -5.540 14.445 1.00 85.44 271 MET A C 1
ATOM 2123 O O . MET A 1 271 ? 7.255 -5.722 14.960 1.00 85.44 271 MET A O 1
ATOM 2127 N N . THR A 1 272 ? 5.056 -5.352 15.170 1.00 88.88 272 THR A N 1
ATOM 2128 C CA . THR A 1 272 ? 5.051 -5.357 16.634 1.00 88.88 272 THR A CA 1
ATOM 2129 C C . THR A 1 272 ? 4.907 -6.749 17.249 1.00 88.88 272 THR A C 1
ATOM 2131 O O . THR A 1 272 ? 4.967 -6.869 18.468 1.00 88.88 272 THR A O 1
ATOM 2134 N N . GLY A 1 273 ? 4.706 -7.800 16.445 1.00 88.62 273 GLY A N 1
ATOM 2135 C CA . GLY A 1 273 ? 4.517 -9.171 16.932 1.00 88.62 273 GLY A CA 1
ATOM 2136 C C . GLY A 1 273 ? 3.129 -9.461 17.520 1.00 88.62 273 GLY A C 1
ATOM 2137 O O . GLY A 1 273 ? 2.903 -10.548 18.045 1.00 88.62 273 GLY A O 1
ATOM 2138 N N . HIS A 1 274 ? 2.174 -8.531 17.403 1.00 92.75 274 HIS A N 1
ATOM 2139 C CA . HIS A 1 274 ? 0.818 -8.651 17.958 1.00 92.75 274 HIS A CA 1
ATOM 2140 C C . HIS A 1 274 ? -0.278 -8.690 16.878 1.00 92.75 274 HIS A C 1
ATOM 2142 O O . HIS A 1 274 ? -1.397 -8.219 17.089 1.00 92.75 274 HIS A O 1
ATOM 2148 N N . PHE A 1 275 ? 0.025 -9.302 15.727 1.00 90.06 275 PHE A N 1
ATOM 2149 C CA . PHE A 1 275 ? -0.829 -9.329 14.533 1.00 90.06 275 PHE A CA 1
ATOM 2150 C C . PHE A 1 275 ? -2.292 -9.706 14.811 1.00 90.06 275 PHE A C 1
ATOM 2152 O O . PHE A 1 275 ? -3.203 -8.918 14.550 1.00 90.06 275 PHE A O 1
ATOM 2159 N N . LEU A 1 276 ? -2.523 -10.890 15.390 1.00 90.94 276 LEU A N 1
ATOM 2160 C CA . LEU A 1 276 ? -3.876 -11.377 15.677 1.00 90.94 276 LEU A CA 1
ATOM 2161 C C . LEU A 1 276 ? -4.604 -10.473 16.674 1.00 90.94 276 LEU A C 1
ATOM 2163 O O . LEU A 1 276 ? -5.772 -10.157 16.472 1.00 90.94 276 LEU A O 1
ATOM 2167 N N . GLY A 1 277 ? -3.912 -10.018 17.722 1.00 94.44 277 GLY A N 1
ATOM 2168 C CA . GLY A 1 277 ? -4.504 -9.164 18.747 1.00 94.44 277 GLY A CA 1
ATOM 2169 C C . GLY A 1 277 ? -4.983 -7.824 18.190 1.00 94.44 277 GLY A C 1
ATOM 2170 O O . GLY A 1 277 ? -6.105 -7.403 18.468 1.00 94.44 277 GLY A O 1
ATOM 2171 N N . SER A 1 278 ? -4.172 -7.176 17.353 1.00 96.94 278 SER A N 1
ATOM 2172 C CA . SER A 1 278 ? -4.534 -5.898 16.735 1.00 96.94 278 SER A CA 1
ATOM 2173 C C . SER A 1 278 ? -5.621 -6.035 15.676 1.00 96.94 278 SER A C 1
ATOM 2175 O O . SER A 1 278 ? -6.490 -5.166 15.590 1.00 96.94 278 SER A O 1
ATOM 2177 N N . LEU A 1 279 ? -5.623 -7.123 14.896 1.00 93.25 279 LEU A N 1
ATOM 2178 C CA . LEU A 1 279 ? -6.721 -7.403 13.969 1.00 93.25 279 LEU A CA 1
ATOM 2179 C C . LEU A 1 279 ? -8.025 -7.684 14.713 1.00 93.25 279 LEU A C 1
ATOM 2181 O O . LEU A 1 279 ? -9.061 -7.149 14.326 1.00 93.25 279 LEU A O 1
ATOM 2185 N N . PHE A 1 280 ? -7.992 -8.448 15.809 1.00 94.06 280 PHE A N 1
ATOM 2186 C CA . PHE A 1 280 ? -9.174 -8.653 16.646 1.00 94.06 280 PHE A CA 1
ATOM 2187 C C . PHE A 1 280 ? -9.689 -7.341 17.242 1.00 94.06 280 PHE A C 1
ATOM 2189 O O . PHE A 1 280 ? -10.901 -7.111 17.237 1.00 94.06 280 PHE A O 1
ATOM 2196 N N . ALA A 1 281 ? -8.798 -6.457 17.703 1.00 96.88 281 ALA A N 1
ATOM 2197 C CA . ALA A 1 281 ? -9.177 -5.127 18.171 1.00 96.88 281 ALA A CA 1
ATOM 2198 C C . ALA A 1 281 ? -9.858 -4.309 17.061 1.00 96.88 281 ALA A C 1
ATOM 2200 O O . ALA A 1 281 ? -10.947 -3.772 17.272 1.00 96.88 281 ALA A O 1
ATOM 2201 N N . LEU A 1 282 ? -9.262 -4.271 15.864 1.00 95.75 282 LEU A N 1
ATOM 2202 C CA . LEU A 1 282 ? -9.809 -3.548 14.718 1.00 95.75 282 LEU A CA 1
ATOM 2203 C C . LEU A 1 282 ? -11.178 -4.096 14.301 1.00 95.75 282 LEU A C 1
ATOM 2205 O O . LEU A 1 282 ? -12.127 -3.325 14.179 1.00 95.75 282 LEU A O 1
ATOM 2209 N N . VAL A 1 283 ? -11.304 -5.416 14.133 1.00 93.94 283 VAL A N 1
ATOM 2210 C CA . VAL A 1 283 ? -12.568 -6.077 13.768 1.00 93.94 283 VAL A CA 1
ATOM 2211 C C . VAL A 1 283 ? -13.646 -5.790 14.809 1.00 93.94 283 VAL A C 1
ATOM 2213 O O . VAL A 1 283 ? -14.773 -5.471 14.439 1.00 93.94 283 VAL A O 1
ATOM 2216 N N . THR A 1 284 ? -13.303 -5.828 16.100 1.00 95.25 284 THR A N 1
ATOM 2217 C CA . THR A 1 284 ? -14.240 -5.498 17.185 1.00 95.25 284 THR A CA 1
ATOM 2218 C C . THR A 1 284 ? -14.728 -4.053 17.071 1.00 95.25 284 THR A C 1
ATOM 2220 O O . THR A 1 284 ? -15.936 -3.814 17.097 1.00 95.25 284 THR A O 1
ATOM 2223 N N . ILE A 1 285 ? -13.816 -3.088 16.887 1.00 94.31 285 ILE A N 1
ATOM 2224 C CA . ILE A 1 285 ? -14.173 -1.670 16.723 1.00 94.31 285 ILE A CA 1
ATOM 2225 C C . ILE A 1 285 ? -15.044 -1.480 15.480 1.00 94.31 285 ILE A C 1
ATOM 2227 O O . ILE A 1 285 ? -16.110 -0.882 15.583 1.00 94.31 285 ILE A O 1
ATOM 2231 N N . MET A 1 286 ? -14.637 -2.005 14.322 1.00 91.19 286 MET A N 1
ATOM 2232 C CA . MET A 1 286 ? -15.368 -1.862 13.058 1.00 91.19 286 MET A CA 1
ATOM 2233 C C . MET A 1 286 ? -16.768 -2.480 13.126 1.00 91.19 286 MET A C 1
ATOM 2235 O O . MET A 1 286 ? -17.749 -1.847 12.729 1.00 91.19 286 MET A O 1
ATOM 2239 N N . PHE A 1 287 ? -16.875 -3.690 13.682 1.00 90.62 287 PHE A N 1
ATOM 2240 C CA . PHE A 1 287 ? -18.146 -4.385 13.847 1.00 90.62 287 PHE A CA 1
ATOM 2241 C C . PHE A 1 287 ? -19.095 -3.592 14.745 1.00 90.62 287 PHE A C 1
ATOM 2243 O O . PHE A 1 287 ? -20.218 -3.293 14.346 1.00 90.62 287 PHE A O 1
ATOM 2250 N N . VAL A 1 288 ? -18.643 -3.190 15.936 1.00 91.69 288 VAL A N 1
ATOM 2251 C CA . VAL A 1 288 ? -19.491 -2.458 16.886 1.00 91.69 288 VAL A CA 1
ATOM 2252 C C . VAL A 1 288 ? -19.803 -1.053 16.377 1.00 91.69 288 VAL A C 1
ATOM 2254 O O . VAL A 1 288 ? -20.925 -0.582 16.556 1.00 91.69 288 VAL A O 1
ATOM 2257 N N . ARG A 1 289 ? -18.872 -0.387 15.685 1.00 89.56 289 ARG A N 1
ATOM 2258 C CA . ARG A 1 289 ? -19.076 0.930 15.058 1.00 89.56 289 ARG A CA 1
ATOM 2259 C C . ARG A 1 289 ? -20.187 0.921 14.015 1.00 89.56 289 ARG A C 1
ATOM 2261 O O . ARG A 1 289 ? -20.959 1.873 13.955 1.00 89.56 289 ARG A O 1
ATOM 2268 N N . ARG A 1 290 ? -20.351 -0.171 13.261 1.00 84.81 290 ARG A N 1
ATOM 2269 C CA . ARG A 1 290 ? -21.465 -0.321 12.308 1.00 84.81 290 ARG A CA 1
ATOM 2270 C C . ARG A 1 290 ? -22.836 -0.134 12.972 1.00 84.81 290 ARG A C 1
ATOM 2272 O O . ARG A 1 290 ? -23.716 0.490 12.381 1.00 84.81 290 ARG A O 1
ATOM 2279 N N . PHE A 1 291 ? -23.004 -0.635 14.196 1.00 87.50 291 PHE A N 1
ATOM 2280 C CA . PHE A 1 291 ? -24.268 -0.578 14.941 1.00 87.50 291 PHE A CA 1
ATOM 2281 C C . PHE A 1 291 ? -24.353 0.607 15.908 1.00 87.50 291 PHE A C 1
ATOM 2283 O O . PHE A 1 291 ? -25.417 1.193 16.065 1.00 87.50 291 PHE A O 1
ATOM 2290 N N . SER A 1 292 ? -23.250 0.975 16.557 1.00 88.38 292 SER A N 1
ATOM 2291 C CA . SER A 1 292 ? -23.228 2.057 17.550 1.00 88.38 292 SER A CA 1
ATOM 2292 C C . SER A 1 292 ? -23.077 3.446 16.932 1.00 88.38 292 SER A C 1
ATOM 2294 O O . SER A 1 292 ? -23.470 4.419 17.571 1.00 88.38 292 SER A O 1
ATOM 2296 N N . GLY A 1 293 ? -22.537 3.554 15.715 1.00 83.69 293 GLY A N 1
ATOM 2297 C CA . GLY A 1 293 ? -22.123 4.827 15.128 1.00 83.69 293 GLY A CA 1
ATOM 2298 C C . GLY A 1 293 ? -20.783 5.295 15.701 1.00 83.69 293 GLY A C 1
ATOM 2299 O O . GLY A 1 293 ? -19.886 4.487 15.928 1.00 83.69 293 GLY A O 1
ATOM 2300 N N . GLY A 1 294 ? -20.630 6.595 15.943 1.00 83.31 294 GLY A N 1
ATOM 2301 C CA . GLY A 1 294 ? -19.406 7.173 16.510 1.00 83.31 294 GLY A CA 1
ATOM 2302 C C . GLY A 1 294 ? -18.785 8.266 15.652 1.00 83.31 294 GLY A C 1
ATOM 2303 O O . GLY A 1 294 ? -19.026 8.366 14.448 1.00 83.31 294 GLY A O 1
ATOM 2304 N N . ALA A 1 295 ? -18.010 9.128 16.305 1.00 80.69 295 ALA A N 1
ATOM 2305 C CA . ALA A 1 295 ? -17.451 10.307 15.669 1.00 80.69 295 ALA A CA 1
ATOM 2306 C C . ALA A 1 295 ? -16.301 9.945 14.716 1.00 80.69 295 ALA A C 1
ATOM 2308 O O . ALA A 1 295 ? -15.300 9.348 15.115 1.00 80.69 295 ALA A O 1
ATOM 2309 N N . HIS A 1 296 ? -16.413 10.386 13.464 1.00 81.88 296 HIS A N 1
ATOM 2310 C CA . HIS A 1 296 ? -15.290 10.440 12.535 1.00 81.88 296 HIS A CA 1
ATOM 2311 C C . HIS A 1 296 ? -14.645 11.828 12.579 1.00 81.88 296 HIS A C 1
ATOM 2313 O O . HIS A 1 296 ? -15.326 12.852 12.667 1.00 81.88 296 HIS A O 1
ATOM 2319 N N . PHE A 1 297 ? -13.316 11.886 12.503 1.00 80.94 297 PHE A N 1
ATOM 2320 C CA . PHE A 1 297 ? -12.607 13.163 12.455 1.00 80.94 297 PHE A CA 1
ATOM 2321 C C . PHE A 1 297 ? -12.884 13.905 11.141 1.00 80.94 297 PHE A C 1
ATOM 2323 O O . PHE A 1 297 ? -13.117 13.297 10.097 1.00 80.94 297 PHE A O 1
ATOM 2330 N N . SER A 1 298 ? -12.797 15.240 11.170 1.00 74.44 298 SER A N 1
ATOM 2331 C CA . SER A 1 298 ? -12.884 16.051 9.941 1.00 74.44 298 SER A CA 1
ATOM 2332 C C . SER A 1 298 ? -11.693 15.835 8.996 1.00 74.44 298 SER A C 1
ATOM 2334 O O . SER A 1 298 ? -11.812 16.062 7.797 1.00 74.44 298 SER A O 1
ATOM 2336 N N . ASN A 1 299 ? -10.555 15.374 9.531 1.00 81.12 299 ASN A N 1
ATOM 2337 C CA . ASN A 1 299 ? -9.414 14.906 8.754 1.00 81.12 299 ASN A CA 1
ATOM 2338 C C . ASN A 1 299 ? -9.380 13.372 8.783 1.00 81.12 299 ASN A C 1
ATOM 2340 O O . ASN A 1 299 ? -9.037 12.756 9.793 1.00 81.12 299 ASN A O 1
ATOM 2344 N N . LEU A 1 300 ? -9.728 12.769 7.652 1.00 81.69 300 LEU A N 1
ATOM 2345 C CA . LEU A 1 300 ? -9.810 11.324 7.477 1.00 81.69 300 LEU A CA 1
ATOM 2346 C C . LEU A 1 300 ? -8.444 10.621 7.577 1.00 81.69 300 LEU A C 1
ATOM 2348 O O . LEU A 1 300 ? -8.366 9.537 8.147 1.00 81.69 300 LEU A O 1
ATOM 2352 N N . THR A 1 301 ? -7.346 11.258 7.150 1.00 81.00 301 THR A N 1
ATOM 2353 C CA . THR A 1 301 ? -5.986 10.725 7.373 1.00 81.00 301 THR A CA 1
ATOM 2354 C C . THR A 1 301 ? -5.689 10.592 8.862 1.00 81.00 301 THR A C 1
ATOM 2356 O O . THR A 1 301 ? -5.191 9.563 9.308 1.00 81.00 301 THR A O 1
ATOM 2359 N N . PHE A 1 302 ? -6.042 11.610 9.650 1.00 85.25 302 PHE A N 1
ATOM 2360 C CA . PHE A 1 302 ? -5.863 11.554 11.098 1.00 85.25 302 PHE A CA 1
ATOM 2361 C C . PHE A 1 302 ? -6.690 10.425 11.726 1.00 85.25 302 PHE A C 1
ATOM 2363 O O . PHE A 1 302 ? -6.199 9.736 12.613 1.00 85.25 302 PHE A O 1
ATOM 2370 N N . CYS A 1 303 ? -7.902 10.174 11.217 1.00 86.31 303 CYS A N 1
ATOM 2371 C CA . CYS A 1 303 ? -8.732 9.048 11.648 1.00 86.31 303 CYS A CA 1
ATOM 2372 C C . CYS A 1 303 ? -8.049 7.693 11.418 1.00 86.31 303 CYS A C 1
ATOM 2374 O O . CYS A 1 303 ? -8.057 6.852 12.319 1.00 86.31 303 CYS A O 1
ATOM 2376 N N . VAL A 1 304 ? -7.431 7.490 10.249 1.00 88.56 304 VAL A N 1
ATOM 2377 C CA . VAL A 1 304 ? -6.690 6.257 9.933 1.00 88.56 304 VAL A CA 1
ATOM 2378 C C . VAL A 1 304 ? -5.497 6.094 10.868 1.00 88.56 304 VAL A C 1
ATOM 2380 O O . VAL A 1 304 ? -5.356 5.038 11.486 1.00 88.56 304 VAL A O 1
ATOM 2383 N N . CYS A 1 305 ? -4.677 7.136 11.034 1.00 89.06 305 CYS A N 1
ATOM 2384 C CA . CYS A 1 305 ? -3.512 7.093 11.920 1.00 89.06 305 CYS A CA 1
ATOM 2385 C C . CYS A 1 305 ? -3.909 6.816 13.376 1.00 89.06 305 CYS A C 1
ATOM 2387 O O . CYS A 1 305 ? -3.318 5.956 14.021 1.00 89.06 305 CYS A O 1
ATOM 2389 N N . PHE A 1 306 ? -4.939 7.502 13.877 1.00 91.69 306 PHE A N 1
ATOM 2390 C CA . PHE A 1 306 ? -5.445 7.330 15.238 1.00 91.69 306 PHE A CA 1
ATOM 2391 C C . PHE A 1 306 ? -5.990 5.917 15.473 1.00 91.69 306 PHE A C 1
ATOM 2393 O O . PHE A 1 306 ? -5.618 5.263 16.445 1.00 91.69 306 PHE A O 1
ATOM 2400 N N . THR A 1 307 ? -6.819 5.415 14.552 1.00 91.88 307 THR A N 1
ATOM 2401 C CA . THR A 1 307 ? -7.377 4.055 14.636 1.00 91.88 307 THR A CA 1
ATOM 2402 C C . THR A 1 307 ? -6.266 3.009 14.594 1.00 91.88 307 THR A C 1
ATOM 2404 O O . THR A 1 307 ? -6.281 2.065 15.380 1.00 91.88 307 THR A O 1
ATOM 2407 N N . THR A 1 308 ? -5.269 3.209 13.728 1.00 93.50 308 THR A N 1
ATOM 2408 C CA . THR A 1 308 ? -4.115 2.313 13.614 1.00 93.50 308 THR A CA 1
ATOM 2409 C C . THR A 1 308 ? -3.309 2.278 14.907 1.00 93.50 308 THR A C 1
ATOM 2411 O O . THR A 1 308 ? -3.058 1.200 15.439 1.00 93.50 308 THR A O 1
ATOM 2414 N N . ALA A 1 309 ? -2.960 3.448 15.450 1.00 94.88 309 ALA A N 1
ATOM 2415 C CA . ALA A 1 309 ? -2.207 3.555 16.695 1.00 94.88 309 ALA A CA 1
ATOM 2416 C C . ALA A 1 309 ? -2.935 2.854 17.852 1.00 94.88 309 ALA A C 1
ATOM 2418 O O . ALA A 1 309 ? -2.330 2.077 18.587 1.00 94.88 309 ALA A O 1
ATOM 2419 N N . ILE A 1 310 ? -4.248 3.058 17.970 1.00 95.94 310 ILE A N 1
ATOM 2420 C CA . ILE A 1 310 ? -5.071 2.390 18.981 1.00 95.94 310 ILE A CA 1
ATOM 2421 C C . ILE A 1 310 ? -5.059 0.869 18.814 1.00 95.94 310 ILE A C 1
ATOM 2423 O O . ILE A 1 310 ? -4.752 0.150 19.761 1.00 95.94 310 ILE A O 1
ATOM 2427 N N . CYS A 1 311 ? -5.374 0.356 17.624 1.00 96.44 311 CYS A N 1
ATOM 2428 C CA . CYS A 1 311 ? -5.500 -1.091 17.426 1.00 96.44 311 CYS A CA 1
ATOM 2429 C C . CYS A 1 311 ? -4.164 -1.817 17.636 1.00 96.44 311 CYS A C 1
ATOM 2431 O O . CYS A 1 311 ? -4.137 -2.936 18.143 1.00 96.44 311 CYS A O 1
ATOM 2433 N N . VAL A 1 312 ? -3.050 -1.172 17.288 1.00 96.31 312 VAL A N 1
ATOM 2434 C CA . VAL A 1 312 ? -1.701 -1.712 17.494 1.00 96.31 312 VAL A CA 1
ATOM 2435 C C . VAL A 1 312 ? -1.291 -1.684 18.967 1.00 96.31 312 VAL A C 1
ATOM 2437 O O . VAL A 1 312 ? -0.564 -2.569 19.404 1.00 96.31 312 VAL A O 1
ATOM 2440 N N . THR A 1 313 ? -1.758 -0.702 19.742 1.00 96.81 313 THR A N 1
ATOM 2441 C CA . THR A 1 313 ? -1.379 -0.543 21.157 1.00 96.81 313 THR A CA 1
ATOM 2442 C C . THR A 1 313 ? -2.218 -1.379 22.116 1.00 96.81 313 THR A C 1
ATOM 2444 O O . THR A 1 313 ? -1.697 -1.801 23.144 1.00 96.81 313 THR A O 1
ATOM 2447 N N . ILE A 1 314 ? -3.478 -1.677 21.784 1.00 97.00 314 ILE A N 1
ATOM 2448 C CA . ILE A 1 314 ? -4.379 -2.473 22.638 1.00 97.00 314 ILE A CA 1
ATOM 2449 C C . ILE A 1 314 ? -3.744 -3.791 23.133 1.00 97.00 314 ILE A C 1
ATOM 2451 O O . ILE A 1 314 ? -3.812 -4.038 24.336 1.00 97.00 314 ILE A O 1
ATOM 2455 N N . PRO A 1 315 ? -3.104 -4.626 22.286 1.00 96.50 315 PRO A N 1
ATOM 2456 C CA . PRO A 1 315 ? -2.534 -5.902 22.733 1.00 96.50 315 PRO A CA 1
ATOM 2457 C C . PRO A 1 315 ? -1.396 -5.784 23.753 1.00 96.50 315 PRO A C 1
ATOM 2459 O O . PRO A 1 315 ? -1.075 -6.767 24.412 1.00 96.50 315 PRO A O 1
ATOM 2462 N N . PHE A 1 316 ? -0.785 -4.604 23.892 1.00 94.88 316 PHE A N 1
ATOM 2463 C CA . PHE A 1 316 ? 0.274 -4.363 24.873 1.00 94.88 316 PHE A CA 1
ATOM 2464 C C . PHE A 1 316 ? -0.263 -4.083 26.281 1.00 94.88 316 PHE A C 1
ATOM 2466 O O . PHE A 1 316 ? 0.504 -4.079 27.242 1.00 94.88 316 PHE A O 1
ATOM 2473 N N . VAL A 1 317 ? -1.567 -3.832 26.419 1.00 95.56 317 VAL A N 1
ATOM 2474 C CA . VAL A 1 317 ? -2.190 -3.481 27.696 1.00 95.56 317 VAL A CA 1
ATOM 2475 C C . VAL A 1 317 ? -2.890 -4.706 28.270 1.00 95.56 317 VAL A C 1
ATOM 2477 O O . VAL A 1 317 ? -3.999 -5.057 27.868 1.00 95.56 317 VAL A O 1
ATOM 2480 N N . SER A 1 318 ? -2.259 -5.345 29.252 1.00 94.25 318 SER A N 1
ATOM 2481 C CA . SER A 1 318 ? -2.888 -6.407 30.032 1.00 94.25 318 SER A CA 1
ATOM 2482 C C . SER A 1 318 ? -3.749 -5.817 31.152 1.00 94.25 318 SER A C 1
ATOM 2484 O O . SER A 1 318 ? -3.383 -4.846 31.813 1.00 94.25 318 SER A O 1
ATOM 2486 N N . LEU A 1 319 ? -4.927 -6.404 31.365 1.00 93.75 319 LEU A N 1
ATOM 2487 C CA . LEU A 1 319 ? -5.866 -5.998 32.409 1.00 93.75 319 LEU A CA 1
ATOM 2488 C C . LEU A 1 319 ? -6.205 -7.198 33.290 1.00 93.75 319 LEU A C 1
ATOM 2490 O O . LEU A 1 319 ? -6.331 -8.319 32.800 1.00 93.75 319 LEU A O 1
ATOM 2494 N N . ASN A 1 320 ? -6.392 -6.954 34.586 1.00 95.88 320 ASN A N 1
ATOM 2495 C CA . ASN A 1 320 ? -6.922 -7.966 35.495 1.00 95.88 320 ASN A CA 1
ATOM 2496 C C . ASN A 1 320 ? -8.449 -8.130 35.314 1.00 95.88 320 ASN A C 1
ATOM 2498 O O . ASN A 1 320 ? -9.128 -7.257 34.767 1.00 95.88 320 ASN A O 1
ATOM 2502 N N . LEU A 1 321 ? -8.994 -9.249 35.798 1.00 93.81 321 LEU A N 1
ATOM 2503 C CA . LEU A 1 321 ? -10.407 -9.617 35.625 1.00 93.81 321 LEU A CA 1
ATOM 2504 C C . LEU A 1 321 ? -11.385 -8.592 36.225 1.00 93.81 321 LEU A C 1
ATOM 2506 O O . LEU A 1 321 ? -12.423 -8.292 35.625 1.00 93.81 321 LEU A O 1
ATOM 2510 N N . SER A 1 322 ? -11.043 -8.022 37.383 1.00 95.69 322 SER A N 1
ATOM 2511 C CA . SER A 1 322 ? -11.861 -7.004 38.048 1.00 95.69 322 SER A CA 1
ATOM 2512 C C . SER A 1 322 ? -11.962 -5.738 37.198 1.00 95.69 322 SER A C 1
ATOM 2514 O O . SER A 1 322 ? -13.057 -5.232 36.962 1.00 95.69 322 SER A O 1
ATOM 2516 N N . THR A 1 323 ? -10.836 -5.266 36.661 1.00 95.44 323 THR A N 1
ATOM 2517 C CA . THR A 1 323 ? -10.776 -4.095 35.782 1.00 95.44 323 THR A CA 1
ATOM 2518 C C . THR A 1 323 ? -11.531 -4.334 34.476 1.00 95.44 323 THR A C 1
ATOM 2520 O O . THR A 1 323 ? -12.277 -3.455 34.050 1.00 95.44 323 THR A O 1
ATOM 2523 N N . ILE A 1 324 ? -11.413 -5.523 33.869 1.00 95.62 324 ILE A N 1
ATOM 2524 C CA . ILE A 1 324 ? -12.181 -5.891 32.663 1.00 95.62 324 ILE A CA 1
ATOM 2525 C C . ILE A 1 324 ? -13.686 -5.785 32.930 1.00 95.62 324 ILE A C 1
ATOM 2527 O O . ILE A 1 324 ? -14.422 -5.182 32.149 1.00 95.62 324 ILE A O 1
ATOM 2531 N N . SER A 1 325 ? -14.143 -6.323 34.061 1.00 94.62 325 SER A N 1
ATOM 2532 C CA . SER A 1 325 ? -15.561 -6.305 34.434 1.00 94.62 325 SER A CA 1
ATOM 2533 C C . SER A 1 325 ? -16.080 -4.878 34.643 1.00 94.62 325 SER A C 1
ATOM 2535 O O . SER A 1 325 ? -17.152 -4.535 34.145 1.00 94.62 325 SER A O 1
ATOM 2537 N N . ILE A 1 326 ? -15.297 -4.022 35.311 1.00 96.56 326 ILE A N 1
ATOM 2538 C CA . ILE A 1 326 ? -15.642 -2.609 35.534 1.00 96.56 326 ILE A CA 1
ATOM 2539 C C . ILE A 1 326 ? -15.720 -1.847 34.202 1.00 96.56 326 ILE A C 1
ATOM 2541 O O . ILE A 1 326 ? -16.703 -1.152 33.946 1.00 96.56 326 ILE A O 1
ATOM 2545 N N . ILE A 1 327 ? -14.722 -1.992 33.324 1.00 96.94 327 ILE A N 1
ATOM 2546 C CA . ILE A 1 327 ? -14.687 -1.289 32.031 1.00 96.94 327 ILE A CA 1
ATOM 2547 C C . ILE A 1 327 ? -15.829 -1.750 31.115 1.00 96.94 327 ILE A C 1
ATOM 2549 O O . ILE A 1 327 ? -16.476 -0.912 30.479 1.00 96.94 327 ILE A O 1
ATOM 2553 N N . ASN A 1 328 ? -16.120 -3.053 31.060 1.00 95.88 328 ASN A N 1
ATOM 2554 C CA . ASN A 1 328 ? -17.261 -3.567 30.301 1.00 95.88 328 ASN A CA 1
ATOM 2555 C C . ASN A 1 328 ? -18.589 -3.018 30.854 1.00 95.88 328 ASN A C 1
ATOM 2557 O O . ASN A 1 328 ? -19.446 -2.620 30.068 1.00 95.88 328 ASN A O 1
ATOM 2561 N N . ALA A 1 329 ? -18.759 -2.931 32.181 1.00 95.81 329 ALA A N 1
ATOM 2562 C CA . ALA A 1 329 ? -19.971 -2.374 32.791 1.00 95.81 329 ALA A CA 1
ATOM 2563 C C . ALA A 1 329 ? -20.170 -0.902 32.400 1.00 95.81 329 ALA A C 1
ATOM 2565 O O . ALA A 1 329 ? -21.247 -0.519 31.939 1.00 95.81 329 ALA A O 1
ATOM 2566 N N . CYS A 1 330 ? -19.109 -0.096 32.486 1.00 96.44 330 CYS A N 1
ATOM 2567 C CA . CYS A 1 330 ? -19.122 1.290 32.019 1.00 96.44 330 CYS A CA 1
ATOM 2568 C C . CYS A 1 330 ? -19.447 1.387 30.519 1.00 96.44 330 CYS A C 1
ATOM 2570 O O . CYS A 1 330 ? -20.252 2.225 30.114 1.00 96.44 330 CYS A O 1
ATOM 2572 N N . SER A 1 331 ? -18.873 0.507 29.695 1.00 96.25 331 SER A N 1
ATOM 2573 C CA . SER A 1 331 ? -19.118 0.478 28.246 1.00 96.25 331 SER A CA 1
ATOM 2574 C C . SER A 1 331 ? -20.575 0.131 27.918 1.00 96.25 331 SER A C 1
ATOM 2576 O O . SER A 1 331 ? -21.176 0.786 27.067 1.00 96.25 331 SER A O 1
ATOM 2578 N N . ILE A 1 332 ? -21.185 -0.826 28.633 1.00 95.38 332 ILE A N 1
ATOM 2579 C CA . ILE A 1 332 ? -22.620 -1.139 28.515 1.00 95.38 332 ILE A CA 1
ATOM 2580 C C . ILE A 1 332 ? -23.470 0.085 28.842 1.00 95.38 332 ILE A C 1
ATOM 2582 O O . ILE A 1 332 ? -24.373 0.403 28.070 1.00 95.38 332 ILE A O 1
ATOM 2586 N N . LEU A 1 333 ? -23.187 0.787 29.944 1.00 95.69 333 LEU A N 1
ATOM 2587 C CA . LEU A 1 333 ? -23.942 1.985 30.326 1.00 95.69 333 LEU A CA 1
ATOM 2588 C C . LEU A 1 333 ? -23.889 3.047 29.223 1.00 95.69 333 LEU A C 1
ATOM 2590 O O . LEU A 1 333 ? -24.919 3.601 28.842 1.00 95.69 333 LEU A O 1
ATOM 2594 N N . VAL A 1 334 ? -22.708 3.277 28.647 1.00 94.38 334 VAL A N 1
ATOM 2595 C CA . VAL A 1 334 ? -22.538 4.223 27.540 1.00 94.38 334 VAL A CA 1
ATOM 2596 C C . VAL A 1 334 ? -23.306 3.773 26.291 1.00 94.38 334 VAL A C 1
ATOM 2598 O O . VAL A 1 334 ? -24.028 4.583 25.710 1.00 94.38 334 VAL A O 1
ATOM 2601 N N . PHE A 1 335 ? -23.236 2.496 25.896 1.00 93.94 335 PHE A N 1
ATOM 2602 C CA . PHE A 1 335 ? -24.006 1.985 24.753 1.00 93.94 335 PHE A CA 1
ATOM 2603 C C . PHE A 1 335 ? -25.524 2.020 24.992 1.00 93.94 335 PHE A C 1
ATOM 2605 O O . PHE A 1 335 ? -26.278 2.327 24.070 1.00 93.94 335 PHE A O 1
ATOM 2612 N N . LEU A 1 336 ? -25.994 1.761 26.214 1.00 91.62 336 LEU A N 1
ATOM 2613 C CA . LEU A 1 336 ? -27.415 1.833 26.563 1.00 91.62 336 LEU A CA 1
ATOM 2614 C C . LEU A 1 336 ? -27.969 3.252 26.432 1.00 91.62 336 LEU A C 1
ATOM 2616 O O . LEU A 1 336 ? -29.082 3.426 25.925 1.00 91.62 336 LEU A O 1
ATOM 2620 N N . VAL A 1 337 ? -27.203 4.250 26.875 1.00 90.75 337 VAL A N 1
ATOM 2621 C CA . VAL A 1 337 ? -27.631 5.652 26.867 1.00 90.75 337 VAL A CA 1
ATOM 2622 C C . VAL A 1 337 ? -27.479 6.265 25.477 1.00 90.75 337 VAL A C 1
ATOM 2624 O O . VAL A 1 337 ? -28.422 6.876 24.981 1.00 90.75 337 VAL A O 1
ATOM 2627 N N . TYR A 1 338 ? -26.326 6.078 24.832 1.00 88.25 338 TYR A N 1
ATOM 2628 C CA . TYR A 1 338 ? -25.950 6.867 23.658 1.00 88.25 338 TYR A CA 1
ATOM 2629 C C . TYR A 1 338 ? -26.055 6.129 22.322 1.00 88.25 338 TYR A C 1
ATOM 2631 O O . TYR A 1 338 ? -26.132 6.796 21.299 1.00 88.25 338 TYR A O 1
ATOM 2639 N N . ALA A 1 339 ? -26.083 4.792 22.269 1.00 86.25 339 ALA A N 1
ATOM 2640 C CA . ALA A 1 339 ? -26.234 4.100 20.985 1.00 86.25 339 ALA A CA 1
ATOM 2641 C C . ALA A 1 339 ? -27.707 4.062 20.516 1.00 86.25 339 ALA A C 1
ATOM 2643 O O . ALA A 1 339 ? -28.616 4.002 21.345 1.00 86.25 339 ALA A O 1
ATOM 2644 N N . PRO A 1 340 ? -27.980 3.983 19.204 1.00 83.69 340 PRO A N 1
ATOM 2645 C CA . PRO A 1 340 ? -27.066 4.328 18.121 1.00 83.69 340 PRO A CA 1
ATOM 2646 C C . PRO A 1 340 ? -26.836 5.849 18.062 1.00 83.69 340 PRO A C 1
ATOM 2648 O O . PRO A 1 340 ? -27.792 6.619 18.092 1.00 83.69 340 PRO A O 1
ATOM 2651 N N . ASN A 1 341 ? -25.578 6.273 17.928 1.00 80.69 341 ASN A N 1
ATOM 2652 C CA . ASN A 1 341 ? -25.198 7.664 17.674 1.00 80.69 341 ASN A CA 1
ATOM 2653 C C . ASN A 1 341 ? -24.514 7.763 16.305 1.00 80.69 341 ASN A C 1
ATOM 2655 O O . ASN A 1 341 ? -23.294 7.938 16.192 1.00 80.69 341 ASN A O 1
ATOM 2659 N N . HIS A 1 342 ? -25.292 7.549 15.242 1.00 67.31 342 HIS A N 1
ATOM 2660 C CA . HIS A 1 342 ? -24.809 7.717 13.874 1.00 67.31 342 HIS A CA 1
ATOM 2661 C C . HIS A 1 342 ? -24.793 9.198 13.530 1.00 67.31 342 HIS A C 1
ATOM 2663 O O . HIS A 1 342 ? -25.836 9.835 13.430 1.00 67.31 342 HIS A O 1
ATOM 2669 N N . PHE A 1 343 ? -23.597 9.730 13.315 1.00 58.50 343 PHE A N 1
ATOM 2670 C CA . PHE A 1 343 ? -23.436 11.111 12.880 1.00 58.50 343 PHE A CA 1
ATOM 2671 C C . PHE A 1 343 ? -23.619 11.281 11.356 1.00 58.50 343 PHE A C 1
ATOM 2673 O O . PHE A 1 343 ? -23.871 12.386 10.883 1.00 58.50 343 PHE A O 1
ATOM 2680 N N . ILE A 1 344 ? -23.568 10.180 10.594 1.00 53.94 344 ILE A N 1
ATOM 2681 C CA . ILE A 1 344 ? -23.616 10.168 9.127 1.00 53.94 344 ILE A CA 1
ATOM 2682 C C . ILE A 1 344 ? -25.054 9.964 8.634 1.00 53.94 344 ILE A C 1
ATOM 2684 O O . ILE A 1 344 ? -25.737 9.032 9.064 1.00 53.94 344 ILE A O 1
ATOM 2688 N N . TYR A 1 345 ? -25.455 10.770 7.641 1.00 48.00 345 TYR A N 1
ATOM 2689 C CA . TYR A 1 345 ? -26.616 10.560 6.764 1.00 48.00 345 TYR A CA 1
ATOM 2690 C C . TYR A 1 345 ? -26.450 9.278 5.934 1.00 48.00 345 TYR A C 1
ATOM 2692 O O . TYR A 1 345 ? -26.205 9.306 4.730 1.00 48.00 345 TYR A O 1
ATOM 2700 N N . ILE A 1 346 ? -26.567 8.120 6.570 1.00 42.88 346 ILE A N 1
ATOM 2701 C CA . ILE A 1 346 ? -26.939 6.901 5.863 1.00 42.88 346 ILE A CA 1
ATOM 2702 C C . ILE A 1 346 ? -28.459 6.895 5.878 1.00 42.88 346 ILE A C 1
ATOM 2704 O O . ILE A 1 346 ? -29.054 7.087 6.940 1.00 42.88 346 ILE A O 1
ATOM 2708 N N . HIS A 1 347 ? -29.070 6.713 4.700 1.00 40.62 347 HIS A N 1
ATOM 2709 C CA . HIS A 1 347 ? -30.500 6.455 4.536 1.00 40.62 347 HIS A CA 1
ATOM 2710 C C . HIS A 1 347 ? -31.036 5.749 5.774 1.00 40.62 347 HIS A C 1
ATOM 2712 O O . HIS A 1 347 ? -30.504 4.706 6.155 1.00 40.62 347 HIS A O 1
ATOM 2718 N N . LYS A 1 348 ? -32.045 6.348 6.408 1.00 42.19 348 LYS A N 1
ATOM 2719 C CA . LYS A 1 348 ? -32.742 5.829 7.582 1.00 42.19 348 LYS A CA 1
ATOM 2720 C C . LYS A 1 348 ? -33.291 4.438 7.233 1.00 42.19 348 LYS A C 1
ATOM 2722 O O . LYS A 1 348 ? -34.435 4.301 6.822 1.00 42.19 348 LYS A O 1
ATOM 2727 N N . THR A 1 349 ? -32.451 3.403 7.298 1.00 46.91 349 THR A N 1
ATOM 2728 C CA . THR A 1 349 ? -32.881 2.027 7.052 1.00 46.91 349 THR A CA 1
ATOM 2729 C C . THR A 1 349 ? -33.907 1.712 8.129 1.00 46.91 349 THR A C 1
ATOM 2731 O O . THR A 1 349 ? -33.703 2.052 9.288 1.00 46.91 349 THR A O 1
ATOM 2734 N N . ASN A 1 350 ? -35.040 1.113 7.782 1.00 51.53 350 ASN A N 1
ATOM 2735 C CA . ASN A 1 350 ? -36.174 0.957 8.705 1.00 51.53 350 ASN A CA 1
ATOM 2736 C C . ASN A 1 350 ? -35.892 0.047 9.931 1.00 51.53 350 ASN A C 1
ATOM 2738 O O . ASN A 1 350 ? -36.793 -0.244 10.713 1.00 51.53 350 ASN A O 1
ATOM 2742 N N . ASN A 1 351 ? -34.645 -0.404 10.113 1.00 57.75 351 ASN A N 1
ATOM 2743 C CA . ASN A 1 351 ? -34.247 -1.517 10.967 1.00 57.75 351 ASN A CA 1
ATOM 2744 C C . ASN A 1 351 ? -33.276 -1.135 12.107 1.00 57.75 351 ASN A C 1
ATOM 2746 O O . ASN A 1 351 ? -32.572 -1.978 12.647 1.00 57.75 351 ASN A O 1
ATOM 2750 N N . HIS A 1 352 ? -33.256 0.123 12.553 1.00 68.25 352 HIS A N 1
ATOM 2751 C CA . HIS A 1 352 ? -32.370 0.558 13.653 1.00 68.25 352 HIS A CA 1
ATOM 2752 C C . HIS A 1 352 ? -32.754 0.015 15.043 1.00 68.25 352 HIS A C 1
ATOM 2754 O O . HIS A 1 352 ? -31.987 0.160 15.994 1.00 68.25 352 HIS A O 1
ATOM 2760 N N . LYS A 1 353 ? -33.934 -0.613 15.190 1.00 74.62 353 LYS A N 1
ATOM 2761 C CA . LYS A 1 353 ? -34.494 -1.039 16.490 1.00 74.62 353 LYS A CA 1
ATOM 2762 C C . LYS A 1 353 ? -33.581 -1.996 17.266 1.00 74.62 353 LYS A C 1
ATOM 2764 O O . LYS A 1 353 ? -33.598 -1.978 18.491 1.00 74.62 353 LYS A O 1
ATOM 2769 N N . TYR A 1 354 ? -32.780 -2.807 16.573 1.00 82.25 354 TYR A N 1
ATOM 2770 C CA . TYR A 1 354 ? -31.895 -3.796 17.198 1.00 82.25 354 TYR A CA 1
ATOM 2771 C C . TYR A 1 354 ? -30.447 -3.325 17.379 1.00 82.25 354 TYR A C 1
ATOM 2773 O O . TYR A 1 354 ? -29.672 -4.016 18.032 1.00 82.25 354 TYR A O 1
ATOM 2781 N N . TYR A 1 355 ? -30.049 -2.166 16.847 1.00 86.38 355 TYR A N 1
ATOM 2782 C CA . TYR A 1 355 ? -28.643 -1.733 16.865 1.00 86.38 355 TYR A CA 1
ATOM 2783 C C . TYR A 1 355 ? -28.095 -1.555 18.282 1.00 86.38 355 TYR A C 1
ATOM 2785 O O . TYR A 1 355 ? -27.003 -2.035 18.593 1.00 86.38 355 TYR A O 1
ATOM 2793 N N . LYS A 1 356 ? -28.889 -0.939 19.166 1.00 89.19 356 LYS A N 1
ATOM 2794 C CA . LYS A 1 356 ? -28.562 -0.822 20.593 1.00 89.19 356 LYS A CA 1
ATOM 2795 C C . LYS A 1 356 ? -28.388 -2.199 21.232 1.00 89.19 356 LYS A C 1
ATOM 2797 O O . LYS A 1 356 ? -27.378 -2.445 21.885 1.00 89.19 356 LYS A O 1
ATOM 2802 N N . THR A 1 357 ? -29.336 -3.104 20.991 1.00 89.62 357 THR A N 1
ATOM 2803 C CA . THR A 1 357 ? -29.310 -4.469 21.529 1.00 89.62 357 THR A CA 1
ATOM 2804 C C . THR A 1 357 ? -28.063 -5.222 21.080 1.00 89.62 357 THR A C 1
ATOM 2806 O O . THR A 1 357 ? -27.416 -5.847 21.909 1.00 89.62 357 THR A O 1
ATOM 2809 N N . VAL A 1 358 ? -27.665 -5.108 19.808 1.00 90.56 358 VAL A N 1
ATOM 2810 C CA . VAL A 1 358 ? -26.434 -5.732 19.297 1.00 90.56 358 VAL A CA 1
ATOM 2811 C C . VAL A 1 358 ? -25.199 -5.202 20.031 1.00 90.56 358 VAL A C 1
ATOM 2813 O O . VAL A 1 358 ? -24.387 -6.001 20.486 1.00 90.56 358 VAL A O 1
ATOM 2816 N N . CYS A 1 359 ? -25.068 -3.885 20.219 1.00 90.69 359 CYS A N 1
ATOM 2817 C CA . CYS A 1 359 ? -23.915 -3.305 20.925 1.00 90.69 359 CYS A CA 1
ATOM 2818 C C . CYS A 1 359 ? -23.827 -3.792 22.379 1.00 90.69 359 CYS A C 1
ATOM 2820 O O . CYS A 1 359 ? -22.755 -4.171 22.851 1.00 90.69 359 CYS A O 1
ATOM 2822 N N . VAL A 1 360 ? -24.968 -3.818 23.074 1.00 93.19 360 VAL A N 1
ATOM 2823 C CA . VAL A 1 360 ? -25.053 -4.290 24.461 1.00 93.19 360 VAL A CA 1
ATOM 2824 C C . VAL A 1 360 ? -24.751 -5.783 24.549 1.00 93.19 360 VAL A C 1
ATOM 2826 O O . VAL A 1 360 ? -23.983 -6.180 25.418 1.00 93.19 360 VAL A O 1
ATOM 2829 N N . LEU A 1 361 ? -25.284 -6.604 23.638 1.00 93.69 361 LEU A N 1
ATOM 2830 C CA . LEU A 1 361 ? -25.024 -8.045 23.601 1.00 93.69 361 LEU A CA 1
ATOM 2831 C C . LEU A 1 361 ? -23.545 -8.350 23.364 1.00 93.69 361 LEU A C 1
ATOM 2833 O O . LEU A 1 361 ? -22.982 -9.164 24.085 1.00 93.69 361 LEU A O 1
ATOM 2837 N N . VAL A 1 362 ? -22.894 -7.675 22.414 1.00 92.19 362 VAL A N 1
ATOM 2838 C CA . VAL A 1 362 ? -21.453 -7.860 22.164 1.00 92.19 362 VAL A CA 1
ATOM 2839 C C . VAL A 1 362 ? -20.639 -7.522 23.414 1.00 92.19 362 VAL A C 1
ATOM 2841 O O . VAL A 1 362 ? -19.731 -8.265 23.784 1.00 92.19 362 VAL A O 1
ATOM 2844 N N . CYS A 1 363 ? -20.990 -6.435 24.106 1.00 93.31 363 CYS A N 1
ATOM 2845 C CA . CYS A 1 363 ? -20.318 -6.060 25.346 1.00 93.31 363 CYS A CA 1
ATOM 2846 C C . CYS A 1 363 ? -20.619 -7.034 26.499 1.00 93.31 363 CYS A C 1
ATOM 2848 O O . CYS A 1 363 ? -19.727 -7.342 27.287 1.00 93.31 363 CYS A O 1
ATOM 2850 N N . ALA A 1 364 ? -21.844 -7.564 26.572 1.00 93.75 364 ALA A N 1
ATOM 2851 C CA . ALA A 1 364 ? -22.252 -8.567 27.553 1.00 93.75 364 ALA A CA 1
ATOM 2852 C C . ALA A 1 364 ? -21.519 -9.901 27.345 1.00 93.75 364 ALA A C 1
ATOM 2854 O O . ALA A 1 364 ? -21.052 -10.502 28.308 1.00 93.75 364 ALA A O 1
ATOM 2855 N N . VAL A 1 365 ? -21.336 -10.333 26.094 1.00 95.00 365 VAL A N 1
ATOM 2856 C CA . VAL A 1 365 ? -20.558 -11.534 25.754 1.00 95.00 365 VAL A CA 1
ATOM 2857 C C . VAL A 1 365 ? -19.126 -11.437 26.296 1.00 95.00 365 VAL A C 1
ATOM 2859 O O . VAL A 1 365 ? -18.578 -12.432 26.774 1.00 95.00 365 VAL A O 1
ATOM 2862 N N . ASN A 1 366 ? -18.532 -10.239 26.327 1.00 95.31 366 ASN A N 1
ATOM 2863 C CA . ASN A 1 366 ? -17.183 -10.064 26.860 1.00 95.31 366 ASN A CA 1
ATOM 2864 C C . ASN A 1 366 ? -17.073 -10.232 28.392 1.00 95.31 366 ASN A C 1
ATOM 2866 O O . ASN A 1 366 ? -15.965 -10.418 28.887 1.00 95.31 366 ASN A O 1
ATOM 2870 N N . PHE A 1 367 ? -18.176 -10.234 29.154 1.00 93.00 367 PHE A N 1
ATOM 2871 C CA . PHE A 1 367 ? -18.137 -10.637 30.572 1.00 93.00 367 PHE A CA 1
ATOM 2872 C C . PHE A 1 367 ? -17.837 -12.129 30.748 1.00 93.00 367 PHE A C 1
ATOM 2874 O O . PHE A 1 367 ? -17.249 -12.509 31.758 1.00 93.00 367 PHE A O 1
ATOM 2881 N N . PHE A 1 368 ? -18.205 -12.954 29.764 1.00 94.31 368 PHE A N 1
ATOM 2882 C CA . PHE A 1 368 ? -17.934 -14.392 29.761 1.00 94.31 368 PHE A CA 1
ATOM 2883 C C . PHE A 1 368 ? -16.580 -14.711 29.128 1.00 94.31 368 PHE A C 1
ATOM 2885 O O . PHE A 1 368 ? -15.834 -15.522 29.662 1.00 94.31 368 PHE A O 1
ATOM 2892 N N . ILE A 1 369 ? -16.246 -14.053 28.010 1.00 94.25 369 ILE A N 1
ATOM 2893 C CA . ILE A 1 369 ? -14.957 -14.256 27.323 1.00 94.25 369 ILE A CA 1
ATOM 2894 C C . ILE A 1 369 ? -13.795 -13.664 28.135 1.00 94.25 369 ILE A C 1
ATOM 2896 O O . ILE A 1 369 ? -12.691 -14.198 28.101 1.00 94.25 369 ILE A O 1
ATOM 2900 N N . GLN A 1 370 ? -14.033 -12.555 28.845 1.00 93.94 370 GLN A N 1
ATOM 2901 C CA . GLN A 1 370 ? -13.042 -11.858 29.672 1.00 93.94 370 GLN A CA 1
ATOM 2902 C C . GLN A 1 370 ? -11.769 -11.470 28.896 1.00 93.94 370 GLN A C 1
ATOM 2904 O O . GLN A 1 370 ? -10.661 -11.468 29.431 1.00 93.94 370 GLN A O 1
ATOM 2909 N N . SER A 1 371 ? -11.918 -11.102 27.619 1.00 96.19 371 SER A N 1
ATOM 2910 C CA . SER A 1 371 ? -10.794 -10.675 26.784 1.00 96.19 371 SER A CA 1
ATOM 2911 C C . SER A 1 371 ? -10.470 -9.200 27.023 1.00 96.19 371 SER A C 1
ATOM 2913 O O . SER A 1 371 ? -11.309 -8.321 26.799 1.00 96.19 371 SER A O 1
ATOM 2915 N N . HIS A 1 372 ? -9.228 -8.913 27.430 1.00 96.06 372 HIS A N 1
ATOM 2916 C CA . HIS A 1 372 ? -8.727 -7.542 27.593 1.00 96.06 372 HIS A CA 1
ATOM 2917 C C . HIS A 1 372 ? -8.724 -6.768 26.262 1.00 96.06 372 HIS A C 1
ATOM 2919 O O . HIS A 1 372 ? -9.046 -5.581 26.245 1.00 96.06 372 HIS A O 1
ATOM 2925 N N . ILE A 1 373 ? -8.456 -7.448 25.140 1.00 96.81 373 ILE A N 1
ATOM 2926 C CA . ILE A 1 373 ? -8.447 -6.853 23.795 1.00 96.81 373 ILE A CA 1
ATOM 2927 C C . ILE A 1 373 ? -9.848 -6.367 23.418 1.00 96.81 373 ILE A C 1
ATOM 2929 O O . ILE A 1 373 ? -10.027 -5.207 23.046 1.00 96.81 373 ILE A O 1
ATOM 2933 N N . ILE A 1 374 ? -10.849 -7.242 23.561 1.00 96.19 374 ILE A N 1
ATOM 2934 C CA . ILE A 1 374 ? -12.250 -6.910 23.267 1.00 96.19 374 ILE A CA 1
ATOM 2935 C C . ILE A 1 374 ? -12.733 -5.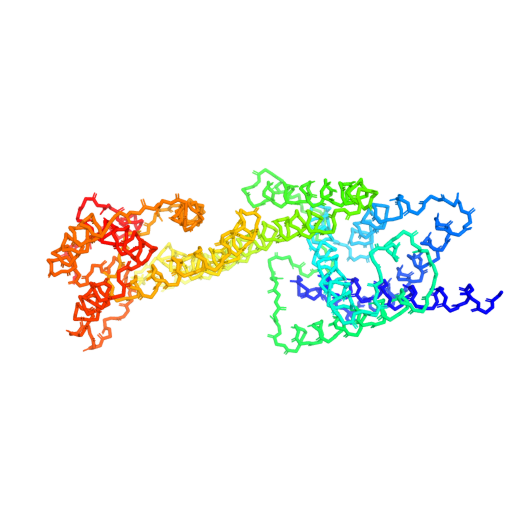817 24.229 1.00 96.19 374 ILE A C 1
ATOM 2937 O O . ILE A 1 374 ? -13.380 -4.867 23.798 1.00 96.19 374 ILE A O 1
ATOM 2941 N N . CYS A 1 375 ? -12.363 -5.900 25.510 1.00 97.12 375 CYS A N 1
ATOM 2942 C CA . CYS A 1 375 ? -12.720 -4.913 26.530 1.00 97.12 375 CYS A CA 1
ATOM 2943 C C . CYS A 1 375 ? -12.249 -3.500 26.158 1.00 97.12 375 CYS A C 1
ATOM 2945 O O . CYS A 1 375 ? -13.036 -2.554 26.176 1.00 97.12 375 CYS A O 1
ATOM 2947 N N . LEU A 1 376 ? -10.971 -3.347 25.801 1.00 97.44 376 LEU A N 1
ATOM 2948 C CA . LEU A 1 376 ? -10.394 -2.053 25.436 1.00 97.44 376 LEU A CA 1
ATOM 2949 C C . LEU A 1 376 ? -10.950 -1.534 24.105 1.00 97.44 376 LEU A C 1
ATOM 2951 O O . LEU A 1 376 ? -11.266 -0.350 23.995 1.00 97.44 376 LEU A O 1
ATOM 2955 N N . ALA A 1 377 ? -11.140 -2.414 23.117 1.00 97.12 377 ALA A N 1
ATOM 2956 C CA . ALA A 1 377 ? -11.777 -2.066 21.848 1.00 97.12 377 ALA A CA 1
ATOM 2957 C C . ALA A 1 377 ? -13.204 -1.520 22.051 1.00 97.12 377 ALA A C 1
ATOM 2959 O O . ALA A 1 377 ? -13.560 -0.475 21.499 1.00 97.12 377 ALA A O 1
ATOM 2960 N N . LEU A 1 378 ? -14.004 -2.186 22.890 1.00 96.38 378 LEU A N 1
ATOM 2961 C CA . LEU A 1 378 ? -15.354 -1.749 23.252 1.00 96.38 378 LEU A CA 1
ATOM 2962 C C . LEU A 1 378 ? -15.348 -0.424 24.012 1.00 96.38 378 LEU A C 1
ATOM 2964 O O . LEU A 1 378 ? -16.162 0.441 23.700 1.00 96.38 378 LEU A O 1
ATOM 2968 N N . ALA A 1 379 ? -14.420 -0.236 24.951 1.00 96.56 379 ALA A N 1
ATOM 2969 C CA . ALA A 1 379 ? -14.300 0.999 25.722 1.00 96.56 379 ALA A CA 1
ATOM 2970 C C . ALA A 1 379 ? -13.974 2.207 24.834 1.00 96.56 379 ALA A C 1
ATOM 2972 O O . ALA A 1 379 ? -14.587 3.267 24.962 1.00 96.5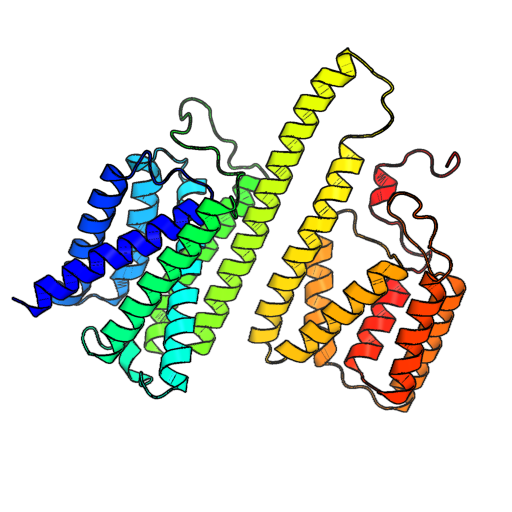6 379 ALA A O 1
ATOM 2973 N N . ILE A 1 380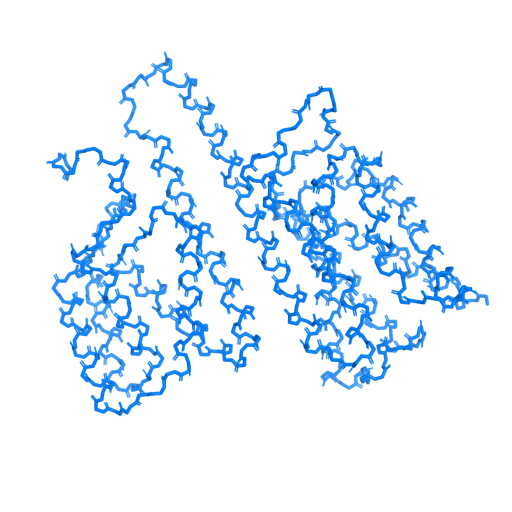 ? -13.050 2.043 23.886 1.00 95.50 380 ILE A N 1
ATOM 2974 C CA . ILE A 1 380 ? -12.697 3.092 22.923 1.00 95.50 380 ILE A CA 1
ATOM 2975 C C . ILE A 1 380 ? -13.880 3.406 22.007 1.00 95.50 380 ILE A C 1
ATOM 2977 O O . ILE A 1 380 ? -14.171 4.573 21.735 1.00 95.50 380 ILE A O 1
ATOM 2981 N N . GLN A 1 381 ? -14.601 2.379 21.557 1.00 95.00 381 GLN A N 1
ATOM 2982 C CA . GLN A 1 381 ? -15.784 2.582 20.734 1.00 95.00 381 GLN A CA 1
ATOM 2983 C C . GLN A 1 381 ? -16.916 3.265 21.522 1.00 95.00 381 GLN A C 1
ATOM 2985 O O . GLN A 1 381 ? -17.534 4.194 21.002 1.00 95.00 381 GLN A O 1
ATOM 2990 N N . ALA A 1 382 ? -17.133 2.896 22.786 1.00 94.00 382 ALA A N 1
ATOM 2991 C CA . ALA A 1 382 ? -18.067 3.562 23.692 1.00 94.00 382 ALA A CA 1
ATOM 2992 C C . ALA A 1 382 ? -17.687 5.038 23.907 1.00 94.00 382 ALA A C 1
ATOM 2994 O O . ALA A 1 382 ? -18.528 5.930 23.811 1.00 94.00 382 ALA A O 1
ATOM 2995 N N . PHE A 1 383 ? -16.402 5.332 24.101 1.00 93.31 383 PHE A N 1
ATOM 2996 C CA . PHE A 1 383 ? -15.915 6.704 24.209 1.00 93.31 383 PHE A CA 1
ATOM 2997 C C . PHE A 1 383 ? -16.199 7.530 22.945 1.00 93.31 383 PHE A C 1
ATOM 2999 O O . PHE A 1 383 ? -16.573 8.699 23.048 1.00 93.31 383 PHE A O 1
ATOM 3006 N N . SER A 1 384 ? -16.097 6.922 21.757 1.00 90.25 384 SER A N 1
ATOM 3007 C CA . SER A 1 384 ? -16.315 7.598 20.468 1.00 90.25 384 SER A CA 1
ATOM 3008 C C . SER A 1 384 ? -17.766 8.024 20.191 1.00 90.25 384 SER A C 1
ATOM 3010 O O . SER A 1 384 ? -17.991 8.858 19.312 1.00 90.25 384 SER A O 1
ATOM 3012 N N . ILE A 1 385 ? -18.746 7.477 20.925 1.00 89.19 385 ILE A N 1
ATOM 3013 C CA . ILE A 1 385 ? -20.176 7.810 20.775 1.00 89.19 385 ILE A CA 1
ATOM 3014 C C . ILE A 1 385 ? -20.676 8.825 21.811 1.00 89.19 385 ILE A C 1
ATOM 3016 O O . ILE A 1 385 ? -21.834 9.240 21.742 1.00 89.19 385 ILE A O 1
ATOM 3020 N N . LEU A 1 386 ? -19.834 9.244 22.762 1.00 88.31 386 LEU A N 1
ATOM 3021 C CA . LEU A 1 386 ? -20.214 10.244 23.759 1.00 88.31 386 LEU A CA 1
ATOM 3022 C C . LEU A 1 386 ? -20.548 11.595 23.095 1.00 88.31 386 LEU A C 1
ATOM 3024 O O . LEU A 1 386 ? -19.875 12.003 22.144 1.00 88.31 386 LEU A O 1
ATOM 3028 N N . PRO A 1 387 ? -21.517 12.364 23.628 1.00 78.44 387 PRO A N 1
ATOM 3029 C CA . PRO A 1 387 ? -21.936 13.653 23.062 1.00 78.44 387 PRO A CA 1
ATOM 3030 C C . PRO A 1 387 ? -20.887 14.770 23.221 1.00 78.44 387 PRO A C 1
ATOM 3032 O O . PRO A 1 387 ? -21.137 15.915 22.851 1.00 78.44 387 PRO A O 1
ATOM 3035 N N . LEU A 1 388 ? -19.705 14.445 23.751 1.00 80.00 388 LEU A N 1
ATOM 3036 C CA . LEU A 1 388 ? -18.545 15.332 23.836 1.00 8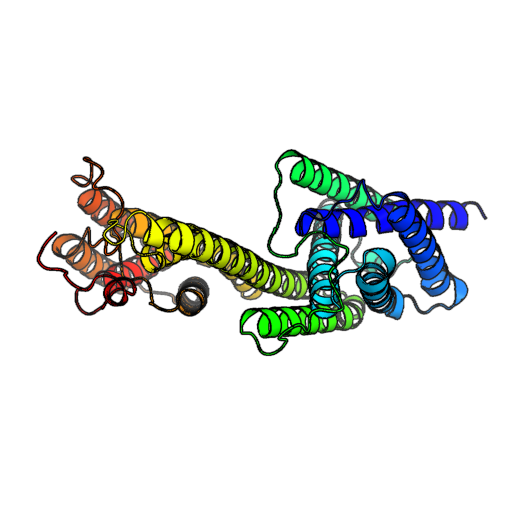0.00 388 LEU A CA 1
ATOM 3037 C C . LEU A 1 388 ? -17.939 15.609 22.451 1.00 80.00 388 LEU A C 1
ATOM 3039 O O . LEU A 1 388 ? -17.320 16.652 22.233 1.00 80.00 388 LEU A O 1
ATOM 3043 N N . TRP A 1 389 ? -18.129 14.688 21.502 1.00 76.06 389 TRP A N 1
ATOM 3044 C CA . TRP A 1 389 ? -17.510 14.770 20.187 1.00 76.06 389 TRP A CA 1
ATOM 3045 C C . TRP A 1 389 ? -18.378 15.537 19.199 1.00 76.06 389 TRP A C 1
ATOM 3047 O O . TRP A 1 389 ? -19.584 15.325 19.043 1.00 76.06 389 TRP A O 1
ATOM 3057 N N . LYS A 1 390 ? -17.739 16.439 18.460 1.00 67.19 390 LYS A N 1
ATOM 3058 C CA . LYS A 1 390 ? -18.326 17.031 17.263 1.00 67.19 390 LYS A CA 1
ATOM 3059 C C . LYS A 1 390 ? -17.843 16.223 16.066 1.00 67.19 390 LYS A C 1
ATOM 3061 O O . LYS A 1 390 ? -16.693 16.373 15.670 1.00 67.19 390 LYS A O 1
ATOM 3066 N N . GLY A 1 391 ? -18.713 15.353 15.546 1.00 64.38 391 GLY A N 1
ATOM 3067 C CA . GLY A 1 391 ? -18.446 14.596 14.327 1.00 64.38 391 GLY A CA 1
ATOM 3068 C C . GLY A 1 391 ? -18.026 15.518 13.178 1.00 64.38 391 GLY A C 1
ATOM 3069 O O . GLY A 1 391 ? -18.446 16.681 13.101 1.00 64.38 391 GLY A O 1
ATOM 3070 N N . GLY A 1 392 ? -17.116 15.028 12.335 1.00 58.84 392 GLY A N 1
ATOM 3071 C CA . GLY A 1 392 ? -16.514 15.790 11.246 1.00 58.84 392 GLY A CA 1
ATOM 3072 C C . GLY A 1 392 ? -17.522 16.281 10.208 1.00 58.84 392 GLY A C 1
ATOM 3073 O O . GLY A 1 392 ? -17.225 17.259 9.519 1.00 58.84 392 GLY A O 1
ATOM 3074 N N . GLU A 1 393 ? -18.716 15.681 10.137 1.00 60.47 393 GLU A N 1
ATOM 3075 C CA . GLU A 1 393 ? -19.755 16.095 9.192 1.00 60.47 393 GLU A CA 1
ATOM 3076 C C . GLU A 1 393 ? -20.457 17.404 9.569 1.00 60.47 393 GLU A C 1
ATOM 3078 O O . GLU A 1 393 ? -21.019 18.062 8.694 1.00 60.47 393 GLU A O 1
ATOM 3083 N N . ARG A 1 394 ? -20.355 17.862 10.829 1.00 59.22 394 ARG A N 1
ATOM 3084 C CA . ARG A 1 394 ? -20.930 19.152 11.261 1.00 59.22 394 ARG A CA 1
ATOM 3085 C C . ARG A 1 394 ? -20.427 20.351 10.461 1.00 59.22 394 ARG A C 1
ATOM 3087 O O . ARG A 1 394 ? -21.143 21.338 10.362 1.00 59.22 394 ARG A O 1
ATOM 3094 N N . LYS A 1 395 ? -19.215 20.289 9.894 1.00 55.69 395 LYS A N 1
ATOM 3095 C CA . LYS A 1 395 ? -18.692 21.362 9.028 1.00 55.69 395 LYS A CA 1
ATOM 3096 C C . LYS A 1 395 ? -19.537 21.575 7.768 1.00 55.69 395 LYS A C 1
ATOM 3098 O O . LYS A 1 395 ? -19.495 22.661 7.203 1.00 55.69 395 LYS A O 1
ATOM 3103 N N . TRP A 1 396 ? -20.276 20.554 7.342 1.00 52.06 396 TRP A N 1
ATOM 3104 C CA . TRP A 1 396 ? -20.942 20.504 6.040 1.00 52.06 396 TRP A CA 1
ATOM 3105 C C . TRP A 1 396 ? -22.472 20.532 6.143 1.00 52.06 396 TRP A C 1
ATOM 3107 O O . TRP A 1 396 ? -23.147 20.706 5.133 1.00 52.06 396 TRP A O 1
ATOM 3117 N N . ILE A 1 397 ? -23.014 20.401 7.357 1.00 52.84 397 ILE A N 1
ATOM 3118 C CA . ILE A 1 397 ? -24.444 20.498 7.667 1.00 52.84 397 ILE A CA 1
ATOM 3119 C C . ILE A 1 397 ? -24.643 21.798 8.453 1.00 52.84 397 ILE A C 1
ATOM 3121 O O . ILE A 1 397 ? -24.336 21.853 9.646 1.00 52.84 397 ILE A O 1
ATOM 3125 N N . LYS A 1 398 ? -25.094 22.859 7.770 1.00 48.91 398 LYS A N 1
ATOM 3126 C CA . LYS A 1 398 ? -25.328 24.177 8.387 1.00 48.91 398 LYS A CA 1
ATOM 3127 C C . LYS A 1 398 ? -26.546 24.190 9.316 1.00 48.91 398 LYS A C 1
ATOM 3129 O O . LYS A 1 398 ? -26.470 24.845 10.349 1.00 48.91 398 LYS A O 1
ATOM 3134 N N . ASP A 1 399 ? -27.570 23.384 9.037 1.00 46.12 399 ASP A N 1
ATOM 3135 C CA . ASP A 1 399 ? -28.805 23.355 9.823 1.00 46.12 399 ASP A CA 1
ATOM 3136 C C . ASP A 1 399 ? -29.105 21.951 10.349 1.00 46.12 399 ASP A C 1
ATOM 3138 O O . ASP A 1 399 ? -29.725 21.114 9.706 1.00 46.12 399 ASP A O 1
ATOM 3142 N N . TRP A 1 400 ? -28.648 21.693 11.574 1.00 39.25 400 TRP A N 1
ATOM 3143 C CA . TRP A 1 400 ? -28.947 20.465 12.323 1.00 39.25 400 TRP A CA 1
ATOM 3144 C C . TRP A 1 400 ? -30.379 20.419 12.881 1.00 39.25 400 TRP A C 1
ATOM 3146 O O . TRP A 1 400 ? -30.722 19.453 13.552 1.00 39.25 400 TRP A O 1
ATOM 3156 N N . ARG A 1 401 ? -31.180 21.479 12.693 1.00 34.81 401 ARG A N 1
ATOM 3157 C CA . ARG A 1 401 ? -32.504 21.643 13.322 1.00 34.81 401 ARG A CA 1
ATOM 3158 C C . ARG A 1 401 ? -33.698 21.410 12.394 1.00 34.81 401 ARG A C 1
ATOM 3160 O O . ARG A 1 401 ? -34.816 21.418 12.892 1.00 34.81 401 ARG A O 1
ATOM 3167 N N . GLU A 1 402 ? -33.483 21.208 11.097 1.00 33.75 402 GLU A N 1
ATOM 3168 C CA . GLU A 1 402 ? -34.576 21.046 10.120 1.00 33.75 402 GLU A CA 1
ATOM 3169 C C . GLU A 1 402 ? -34.680 19.628 9.529 1.00 33.75 402 GLU A C 1
ATOM 3171 O O . GLU A 1 402 ? -35.417 19.400 8.572 1.00 33.75 402 GLU A O 1
ATOM 3176 N N . LEU A 1 403 ? -33.973 18.658 10.115 1.00 37.91 403 LEU A N 1
ATOM 3177 C CA . LEU A 1 403 ? -34.008 17.233 9.761 1.00 37.91 403 LEU A CA 1
ATOM 3178 C C . LEU A 1 403 ? -34.212 16.397 11.026 1.00 37.91 403 LEU A C 1
ATOM 3180 O O . LEU A 1 403 ? -34.806 15.298 10.907 1.00 37.91 403 LEU A O 1
#

Radius of gyration: 24.88 Å; chains: 1; bounding box: 66×54×66 Å

pLDDT: mean 85.82, std 12.97, range [33.75, 98.25]

InterPro domains:
  IPR006741 Accessory gene regulator B [PF04647] (243-385)
  IPR006741 Accessory gene regulator B [SM00793] (224-394)

Organism: Paenibacillus polymyxa (NCBI:txid1406)

Secondary structure (DSSP, 8-state):
-HHHHHHHHHHHHHHHHHHHHHHHHTT--TTTTHHHHHHHHHHHHHHHHIIIIIS--HHHHHHHHHHHHHHIIIIII---HHHHHHHHHHHHHHHHHHHHHHHHHHHHTTSS-GGGGG-SS-HHHHHHHHHHHHHHHHHHHHHHHHT-S---SPPSSPPSSS---TTSHHHHHHHHHHHHHHHHHHHHHHHHHTT-HHHHHHHHHHHHHHHHHHHHHHHHHHHHHHHHHHHHHHTTT-TT-S--HHHHHHHHHHHHHHHHHHHHHHHHHHHTT-HHHHHHHHHHHHHHHHHHB-PPPSSHHHHHHHHHHHHHHGGG----HHHHHHHHHHHHHHHHHH-SB--S-----TTGGGHHHHHHHHHHHHHHH--HHHHHHHHHHHHHTSTT---GGGGT-S-TT--